Protein AF-A0A0F9DHK2-F1 (afdb_monomer)

Secondary structure (DSSP, 8-state):
-EEEEE--SSSSS-SEEEETTTTEEEES-SS-SSSEEE----SS-----------SS--TT-EEEEEEEEE--TTTT-SEEEEEEEEEEPTT-TTS-EEEEEEETTEEEEEE-TTS-EEE--STT---BSS---SSS-SSEEE-SSS-EEEEE-----TT---EEEEEE--SS-TT--SEEEEE-SS-SS-EEEEEE-TT--EEES-SS--SSEEESS------B----STTEEEEETTTTEEEEEETTEEEEPPEEEEEE-S-EEEES--S-EES--SEEE-SEEPTT---TT-EEEEEEEEEEE-SSS-EEEEEEEETTEEEEE---EEPPPPSS-EEEEEEEEEEEEE-STTEEEEEEEEEEEESSTT-S-EEEEEEEEEEEEE-TTS-EEEEEEEEESS--TT-EEEEEEEEEEE--

Solvent-accessible surface area (backbone atoms only — not comparable to full-atom values): 23292 Å² total; per-residue (Å²): 95,74,77,48,73,40,71,50,93,86,73,68,58,17,53,33,25,35,32,66,70,79,64,22,34,12,31,39,26,80,75,51,89,43,61,70,34,71,45,60,95,48,98,88,54,74,66,74,90,84,69,78,70,82,68,91,75,79,51,62,66,36,73,53,40,71,52,74,44,69,46,65,51,82,90,80,72,45,76,44,56,48,39,34,46,32,35,25,32,42,75,93,52,95,72,86,54,45,24,45,35,34,25,50,66,84,39,70,36,38,34,40,40,71,88,75,49,76,38,38,42,66,56,97,81,78,65,82,35,96,68,78,64,88,54,105,62,65,61,67,42,79,48,88,66,83,61,33,31,47,37,35,48,59,86,74,89,61,94,88,70,80,56,47,49,37,39,36,38,56,63,78,85,60,89,78,26,37,54,34,38,30,36,59,38,88,92,45,103,65,63,42,54,43,37,34,26,41,57,85,66,24,30,11,32,59,38,88,75,48,90,42,68,71,32,65,70,67,88,82,87,67,71,69,37,73,86,65,92,51,71,75,41,74,48,30,26,64,72,58,72,37,50,32,35,15,51,93,88,38,80,44,53,61,63,46,77,44,28,38,43,75,41,68,19,76,55,56,49,38,61,62,77,38,65,48,68,35,58,56,54,74,49,58,61,44,56,50,59,61,61,31,70,66,29,30,37,41,38,41,40,30,33,44,35,32,44,77,58,47,52,40,35,34,47,37,32,32,47,49,92,43,74,41,38,72,59,54,83,39,80,46,79,47,37,87,56,74,21,51,34,42,35,45,36,42,39,32,28,70,40,62,42,73,77,5,29,34,35,26,33,42,41,36,39,34,45,48,46,81,96,56,93,51,67,51,77,48,76,39,72,73,29,81,27,78,40,50,31,64,43,62,32,35,55,46,46,32,41,28,36,72,61,59,37,87,52,32,35,41,31,27,62,43,38,38,33,34,37,63,69

Nearest PDB structures (foldseek):
  8onf-assembly1_B  TM=2.751E-01  e=5.421E-04  Bdellovibrio bacteriovorus HD100
  8ol4-assembly1_A  TM=2.513E-01  e=2.165E-04  Bdellovibrio bacteriovorus HD100
  7ds3-assembly1_A  TM=4.440E-01  e=5.243E+00  Gallus gallus
  3aae-assembly1_A  TM=3.442E-01  e=4.760E+00  Gallus gallus
  6s1l-assembly1_A  TM=2.797E-01  e=6.360E+00  Schizosaccharomyces pombe

Sequence (421 aa):
TTFFQILDKDGGDPVLNVDTTNERVGIGTATPTSHLEIRDNSQVTIPTLTFYDIDTNVADDQVIGEISWFSSDPSGGGVAERISLGALSTPGSFGGNADLVIKMGGTEKFRFSSDGSFRLIDDPDNQPSFFGQQLTADIFNLSSGTDPQVSFRNRDSFPSNGGNCLYLQGGVNSADSYVLKCTTGIGTATPVDRFIINGLGDVGIATILPNEKLQINGRINLTQQSGSTNDGTLWNDSTQEALQTFTSGIEQTLVGVIFTQTADQTIADTVTETTLFGTGVGTLTLPANFWTVGKTIRLEIHGEFADTGNPTADIHVFYGATKLSDSSPIALSGLSATEGWETRVLITCRSVGATGTVETHIDWEYETTTGSSLIERLDVAGTLTTIDTTASGALDVTFIWGTAAAANTITSKIAFVEVLN

Structure (mmCIF, N/CA/C/O backbone):
data_AF-A0A0F9DHK2-F1
#
_entry.id   AF-A0A0F9DHK2-F1
#
loop_
_atom_site.group_PDB
_atom_site.id
_atom_site.type_symbol
_atom_site.label_atom_id
_atom_site.label_alt_id
_atom_site.label_comp_id
_atom_site.label_asym_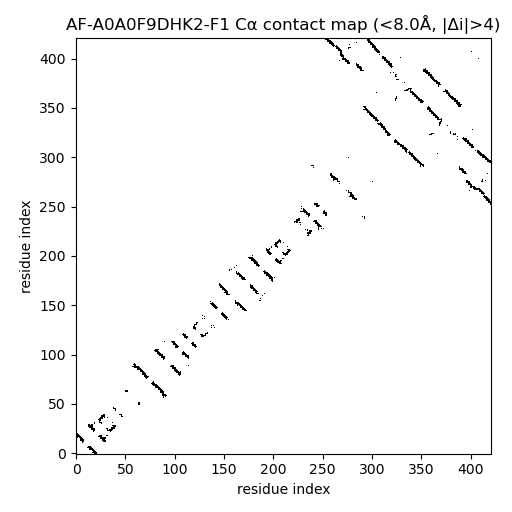id
_atom_site.label_entity_id
_atom_site.label_seq_id
_atom_site.pdbx_PDB_ins_code
_atom_site.Cartn_x
_atom_site.Cartn_y
_atom_site.Cartn_z
_atom_site.occupancy
_atom_site.B_iso_or_equiv
_atom_site.auth_seq_id
_atom_site.auth_comp_id
_atom_site.auth_asym_id
_atom_site.auth_atom_id
_atom_site.pdbx_PDB_model_num
ATOM 1 N N . THR A 1 1 ? -69.401 4.399 51.797 1.00 63.09 1 THR A N 1
ATOM 2 C CA . THR A 1 1 ? -69.897 4.323 53.183 1.00 63.09 1 THR A CA 1
ATOM 3 C C . THR A 1 1 ? -68.770 3.791 54.023 1.00 63.09 1 THR A C 1
ATOM 5 O O . THR A 1 1 ? -68.321 2.679 53.788 1.00 63.09 1 THR A O 1
ATOM 8 N N . THR A 1 2 ? -68.278 4.601 54.950 1.00 74.19 2 THR A N 1
ATOM 9 C CA . THR A 1 2 ? -67.237 4.216 55.904 1.00 74.19 2 THR A CA 1
ATOM 10 C C . THR A 1 2 ? -67.763 3.160 56.871 1.00 74.19 2 THR A C 1
ATOM 12 O O . THR A 1 2 ? -68.857 3.326 57.409 1.00 74.19 2 THR A O 1
ATOM 15 N N . PHE A 1 3 ? -66.978 2.115 57.134 1.00 84.56 3 PHE A N 1
ATOM 16 C CA . PHE A 1 3 ? -67.266 1.180 58.229 1.00 84.56 3 PHE A CA 1
ATOM 17 C C . PHE A 1 3 ? -66.499 1.525 59.506 1.00 84.56 3 PHE A C 1
ATOM 19 O O . PHE A 1 3 ? -67.062 1.463 60.596 1.00 84.56 3 PHE A O 1
ATOM 26 N N . PHE A 1 4 ? -65.230 1.918 59.375 1.00 92.12 4 PHE A N 1
ATOM 27 C CA . PHE A 1 4 ? -64.367 2.256 60.502 1.00 92.12 4 PHE A CA 1
ATOM 28 C C . PHE A 1 4 ? -63.479 3.454 60.163 1.00 92.12 4 PHE A C 1
ATOM 30 O O . PHE A 1 4 ? -62.874 3.496 59.092 1.00 92.12 4 PHE A O 1
ATOM 37 N N . GLN A 1 5 ? -63.403 4.414 61.082 1.00 92.75 5 GLN A N 1
ATOM 38 C CA . GLN A 1 5 ? -62.563 5.603 60.969 1.00 92.75 5 GLN A CA 1
ATOM 39 C C . GLN A 1 5 ? -61.919 5.932 62.313 1.00 92.75 5 GLN A C 1
ATOM 41 O O . GLN A 1 5 ? -62.559 5.827 63.360 1.00 92.75 5 GLN A O 1
ATOM 46 N N . ILE A 1 6 ? -60.670 6.387 62.256 1.00 94.19 6 ILE A N 1
ATOM 47 C CA . ILE A 1 6 ? -59.992 7.077 63.351 1.00 94.19 6 ILE A CA 1
ATOM 48 C C . ILE A 1 6 ? -59.849 8.529 62.914 1.00 94.19 6 ILE A C 1
ATOM 50 O O . ILE A 1 6 ? -59.094 8.828 61.990 1.00 94.19 6 ILE A O 1
ATOM 54 N N . LEU A 1 7 ? -60.610 9.411 63.554 1.00 90.88 7 LEU A N 1
ATOM 55 C CA . LEU A 1 7 ? -60.537 10.846 63.308 1.00 90.88 7 LEU A CA 1
ATOM 56 C C . LEU A 1 7 ? -59.307 11.432 64.001 1.00 90.88 7 LEU A C 1
ATOM 58 O O . LEU A 1 7 ? -58.874 10.937 65.047 1.00 90.88 7 LEU A O 1
ATOM 62 N N . ASP A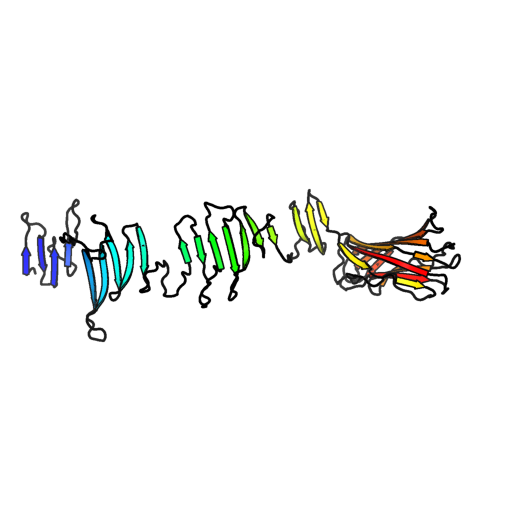 1 8 ? -58.763 12.493 63.422 1.00 84.62 8 ASP A N 1
ATOM 63 C CA . ASP A 1 8 ? -57.841 13.356 64.143 1.00 84.62 8 ASP A CA 1
ATOM 64 C C . ASP A 1 8 ? -58.597 14.219 65.177 1.00 84.62 8 ASP A C 1
ATOM 66 O O . ASP A 1 8 ? -59.806 14.093 65.402 1.00 84.62 8 ASP A O 1
ATOM 70 N N . LYS A 1 9 ? -57.855 15.082 65.870 1.00 88.56 9 LYS A N 1
ATOM 71 C CA . LYS A 1 9 ? -58.419 15.969 66.891 1.00 88.56 9 LYS A CA 1
ATOM 72 C C . LYS A 1 9 ? -59.108 17.204 66.296 1.00 88.56 9 LYS A C 1
ATOM 74 O O . LYS A 1 9 ? -59.920 17.812 66.994 1.00 88.56 9 LYS A O 1
ATOM 79 N N . ASP A 1 10 ? -58.746 17.621 65.086 1.00 83.44 10 ASP A N 1
ATOM 80 C CA . ASP A 1 10 ? -59.182 18.895 64.503 1.00 83.44 10 ASP A CA 1
ATOM 81 C C . ASP A 1 10 ? -60.403 18.762 63.574 1.00 83.44 10 ASP A C 1
ATOM 83 O O . ASP A 1 10 ? -61.022 19.773 63.233 1.00 83.44 10 ASP A O 1
ATOM 87 N N . GLY A 1 11 ? -60.828 17.530 63.283 1.00 78.31 11 GLY A N 1
ATOM 88 C CA . GLY A 1 11 ? -62.008 17.229 62.478 1.00 78.31 11 GLY A CA 1
ATOM 89 C C . GLY A 1 11 ? -61.740 17.249 60.972 1.00 78.31 11 GLY A C 1
ATOM 90 O O . GLY A 1 11 ? -62.706 17.330 60.208 1.00 78.31 11 GLY A O 1
ATOM 91 N N . GLY A 1 12 ? -60.467 17.216 60.563 1.00 83.31 12 GLY A N 1
ATOM 92 C CA . GLY A 1 12 ? -60.004 17.147 59.181 1.00 83.31 12 GLY A CA 1
ATOM 93 C C . GLY A 1 12 ? -60.055 15.740 58.572 1.00 83.31 12 GLY A C 1
ATOM 94 O O . GLY A 1 12 ? -60.959 14.943 58.846 1.00 83.31 12 GLY A O 1
ATOM 95 N N . ASP A 1 13 ? -59.112 15.451 57.669 1.00 88.25 13 ASP A N 1
ATOM 96 C CA . ASP A 1 13 ? -58.983 14.123 57.065 1.00 88.25 13 ASP A CA 1
ATOM 97 C C . ASP A 1 13 ? -58.667 13.070 58.150 1.00 88.25 13 ASP A C 1
ATOM 99 O O . ASP A 1 13 ? -57.805 13.281 58.998 1.00 88.25 13 ASP A O 1
ATOM 103 N N . PRO A 1 14 ? -59.321 11.896 58.139 1.00 90.25 14 PRO A N 1
ATOM 104 C CA . PRO A 1 14 ? -59.105 10.883 59.161 1.00 90.25 14 PRO A CA 1
ATOM 105 C C . PRO A 1 14 ? -57.669 10.352 59.125 1.00 90.25 14 PRO A C 1
ATOM 107 O O . PRO A 1 14 ? -57.106 10.107 58.056 1.00 90.25 14 PRO A O 1
ATOM 110 N N . VAL A 1 15 ? -57.129 10.040 60.304 1.00 91.31 15 VAL A N 1
ATOM 111 C CA . VAL A 1 15 ? -55.843 9.344 60.451 1.00 91.31 15 VAL A CA 1
ATOM 112 C C . VAL A 1 15 ? -55.889 7.985 59.748 1.00 91.31 15 VAL A C 1
ATOM 114 O O . VAL A 1 15 ? -54.946 7.619 59.054 1.00 91.31 15 VAL A O 1
ATOM 117 N N . LEU A 1 16 ? -56.999 7.253 59.888 1.00 94.50 16 LEU A N 1
ATOM 118 C CA . LEU A 1 16 ? -57.247 5.973 59.220 1.00 94.50 16 LEU A CA 1
ATOM 119 C C . LEU A 1 16 ? -58.715 5.870 58.808 1.00 94.50 16 LEU A C 1
ATOM 121 O O . LEU A 1 16 ? -59.611 6.170 59.598 1.00 94.50 16 LEU A O 1
ATOM 125 N N . ASN A 1 17 ? -58.966 5.374 57.603 1.00 94.44 17 ASN A N 1
ATOM 126 C CA . ASN A 1 17 ? -60.297 5.171 57.053 1.00 94.44 17 ASN A CA 1
ATOM 127 C C . ASN A 1 17 ? -60.405 3.823 56.333 1.00 94.44 17 ASN A C 1
ATOM 129 O O . ASN A 1 17 ? -59.584 3.511 55.472 1.00 94.44 17 ASN A O 1
ATOM 133 N N . VAL A 1 18 ? -61.457 3.066 56.645 1.00 96.56 18 VAL A N 1
ATOM 134 C CA . VAL A 1 18 ? -61.851 1.843 55.936 1.00 96.56 18 VAL A CA 1
ATOM 135 C C . VAL A 1 18 ? -63.145 2.116 55.171 1.00 96.56 18 VAL A C 1
ATOM 137 O O . VAL A 1 18 ? -64.238 2.174 55.753 1.00 96.56 18 VAL A O 1
ATOM 140 N N . ASP A 1 19 ? -63.012 2.280 53.855 1.00 94.31 19 ASP A N 1
ATOM 141 C CA . ASP A 1 19 ? -64.129 2.461 52.932 1.00 94.31 19 ASP A CA 1
ATOM 142 C C . ASP A 1 19 ? -64.607 1.101 52.426 1.00 94.31 19 ASP A C 1
ATOM 144 O O . ASP A 1 19 ? -64.003 0.488 51.544 1.00 94.31 19 ASP A O 1
ATOM 148 N N . THR A 1 20 ? -65.721 0.631 52.977 1.00 93.19 20 THR A N 1
ATOM 149 C CA . THR A 1 20 ? -66.288 -0.670 52.616 1.00 93.19 20 THR A CA 1
ATOM 150 C C . THR A 1 20 ? -67.139 -0.636 51.360 1.00 93.19 20 THR A C 1
ATOM 152 O O . THR A 1 20 ? -67.496 -1.697 50.864 1.00 93.19 20 THR A O 1
ATOM 155 N N . THR A 1 21 ? -67.467 0.539 50.812 1.00 93.56 21 THR A N 1
ATOM 156 C CA . THR A 1 21 ? -68.146 0.592 49.507 1.00 93.56 21 THR A CA 1
ATOM 157 C C . THR A 1 21 ? -67.191 0.250 48.376 1.00 93.56 21 THR A C 1
ATOM 159 O O . THR A 1 21 ? -67.597 -0.418 47.433 1.00 93.56 21 THR A O 1
ATOM 162 N N . ASN A 1 22 ? -65.944 0.717 48.467 1.00 93.81 22 ASN A N 1
ATOM 163 C CA . ASN A 1 22 ? -64.947 0.536 47.413 1.00 93.81 22 ASN A CA 1
ATOM 164 C C . ASN A 1 22 ? -63.837 -0.459 47.785 1.00 93.81 22 ASN A C 1
ATOM 166 O O . ASN A 1 22 ? -62.948 -0.672 46.967 1.00 93.81 22 ASN A O 1
ATOM 170 N N . GLU A 1 23 ? -63.884 -1.028 48.995 1.00 95.75 23 GLU A N 1
ATOM 171 C CA . GLU A 1 23 ? -62.903 -1.983 49.534 1.00 95.75 23 GLU A CA 1
ATOM 172 C C . GLU A 1 23 ? -61.480 -1.399 49.606 1.00 95.75 23 GLU A C 1
ATOM 174 O O . GLU A 1 23 ? -60.510 -1.962 49.099 1.00 95.75 23 GLU A O 1
ATOM 179 N N . ARG A 1 24 ? -61.353 -0.220 50.230 1.00 95.62 24 ARG A N 1
ATOM 180 C CA . ARG A 1 24 ? -60.099 0.552 50.284 1.00 95.62 24 ARG A CA 1
ATOM 181 C C . ARG A 1 24 ? -59.739 0.990 51.695 1.00 95.62 24 ARG A C 1
ATOM 183 O O . ARG A 1 24 ? -60.612 1.225 52.533 1.00 95.62 24 ARG A O 1
ATOM 190 N N . VAL A 1 25 ? -58.442 1.177 51.917 1.00 96.69 25 VAL A N 1
ATOM 191 C CA . VAL A 1 25 ? -57.869 1.732 53.144 1.00 96.69 25 VAL A CA 1
ATOM 192 C C . VAL A 1 25 ? -57.156 3.043 52.825 1.00 96.69 25 VAL A C 1
ATOM 194 O O . VAL A 1 25 ? -56.296 3.098 51.949 1.00 96.69 25 VAL A O 1
ATOM 197 N N . GLY A 1 26 ? -57.513 4.103 53.544 1.00 94.00 26 GLY A N 1
ATOM 198 C CA . GLY A 1 26 ? -56.839 5.399 53.485 1.00 94.00 26 GLY A CA 1
ATOM 199 C C . GLY A 1 26 ? -56.155 5.723 54.810 1.00 94.00 26 GLY A C 1
ATOM 200 O O . GLY A 1 26 ? -56.757 5.537 55.865 1.00 94.00 26 GLY A O 1
ATOM 201 N N . ILE A 1 27 ? -54.928 6.232 54.759 1.00 94.12 27 ILE A N 1
ATOM 202 C CA . ILE A 1 27 ? -54.221 6.860 55.882 1.00 94.12 27 ILE A CA 1
ATOM 203 C C . ILE A 1 27 ? -54.086 8.344 55.538 1.00 94.12 27 ILE A C 1
ATOM 205 O O . ILE A 1 27 ? -53.547 8.672 54.482 1.00 94.12 27 ILE A O 1
ATOM 209 N N . GLY A 1 28 ? -54.631 9.226 56.378 1.00 91.06 28 GLY A N 1
ATOM 210 C CA . GLY A 1 28 ? -54.686 10.667 56.101 1.00 91.06 28 GLY A CA 1
ATOM 211 C C . GLY A 1 28 ? -55.674 11.064 54.994 1.00 91.06 28 GLY A C 1
ATOM 212 O O . GLY A 1 28 ? -55.506 12.109 54.373 1.00 91.06 28 GLY A O 1
ATOM 213 N N . THR A 1 29 ? -56.680 10.230 54.676 1.00 91.31 29 THR A N 1
ATOM 214 C CA . THR A 1 29 ? -57.729 10.586 53.701 1.00 91.31 29 THR A CA 1
ATOM 215 C C . THR A 1 29 ? -59.049 9.834 53.890 1.00 91.31 29 THR A C 1
ATOM 217 O O . THR A 1 29 ? -59.078 8.618 54.093 1.00 91.31 29 THR A O 1
ATOM 220 N N . ALA A 1 30 ? -60.173 10.548 53.759 1.00 91.56 30 ALA A N 1
ATOM 221 C CA . ALA A 1 30 ? -61.518 9.967 53.868 1.00 91.56 30 ALA A CA 1
ATOM 222 C C . ALA A 1 30 ? -62.024 9.278 52.585 1.00 91.56 30 ALA A C 1
ATOM 224 O O . ALA A 1 30 ? -63.003 8.532 52.632 1.00 91.56 30 ALA A O 1
ATOM 225 N N . THR A 1 31 ? -61.395 9.532 51.434 1.00 91.50 31 THR A N 1
ATOM 226 C CA . THR A 1 31 ? -61.864 9.066 50.114 1.00 91.50 31 THR A CA 1
ATOM 227 C C . THR A 1 31 ? -60.719 8.459 49.291 1.00 91.50 31 THR A C 1
ATOM 229 O O . THR A 1 31 ? -60.310 9.026 48.274 1.00 91.50 31 THR A O 1
ATOM 232 N N . PRO A 1 32 ? -60.159 7.313 49.728 1.00 94.25 32 PRO A N 1
ATOM 233 C CA . PRO A 1 32 ? -59.065 6.665 49.015 1.00 94.25 32 PRO A CA 1
ATOM 234 C C . PRO A 1 32 ? -59.479 6.253 47.593 1.00 94.25 32 PRO A C 1
ATOM 236 O O . PRO A 1 32 ? -60.585 5.763 47.332 1.00 94.25 32 PRO A O 1
ATOM 239 N N . THR A 1 33 ? -58.561 6.444 46.655 1.00 95.25 33 THR A N 1
ATOM 240 C CA . THR A 1 33 ? -58.724 6.161 45.221 1.00 95.25 33 THR A CA 1
ATOM 241 C C . THR A 1 33 ? -58.039 4.862 44.787 1.00 95.25 33 THR A C 1
ATOM 243 O O . THR A 1 33 ? -58.417 4.290 43.765 1.00 95.25 33 THR A O 1
ATOM 246 N N . SER A 1 34 ? -57.115 4.347 45.602 1.00 95.06 34 SER A N 1
ATOM 247 C CA . SER A 1 34 ? -56.443 3.046 45.475 1.00 95.06 34 SER A CA 1
ATOM 248 C C . SER A 1 34 ? -56.786 2.117 46.650 1.00 95.06 34 SER A C 1
ATOM 250 O O . SER A 1 34 ? -57.352 2.555 47.649 1.00 95.06 34 SER A O 1
ATOM 252 N N . HIS A 1 35 ? -56.451 0.822 46.547 1.00 94.25 35 HIS A N 1
ATOM 253 C CA . HIS A 1 35 ? -56.698 -0.149 47.630 1.00 94.25 35 HIS A CA 1
ATOM 254 C C . HIS A 1 35 ? -56.026 0.234 48.955 1.00 94.25 35 HIS A C 1
ATOM 256 O O . HIS A 1 35 ? -56.640 0.085 50.007 1.00 94.25 35 HIS A O 1
ATOM 262 N N . LEU A 1 36 ? -54.803 0.763 48.899 1.00 94.94 36 LEU A N 1
ATOM 263 C CA . LEU A 1 36 ? -54.139 1.427 50.016 1.00 94.94 36 LEU A CA 1
ATOM 264 C C . LEU A 1 36 ? -53.648 2.789 49.532 1.00 94.94 36 LEU A C 1
ATOM 266 O O . LEU A 1 36 ? -52.982 2.870 48.496 1.00 94.94 36 LEU A O 1
ATOM 270 N N . GLU A 1 37 ? -53.982 3.845 50.263 1.00 95.12 37 GLU A N 1
ATOM 271 C CA . GLU A 1 37 ? -53.528 5.200 49.970 1.00 95.12 37 GLU A CA 1
ATOM 272 C C . GLU A 1 37 ? -53.028 5.887 51.240 1.00 95.12 37 GLU A C 1
ATOM 274 O O . GLU A 1 37 ? -53.741 5.932 52.239 1.00 95.12 37 GLU A O 1
ATOM 279 N N . ILE A 1 38 ? -51.811 6.431 51.195 1.00 93.94 38 ILE A N 1
ATOM 280 C CA . ILE A 1 38 ? -51.239 7.261 52.261 1.00 93.94 38 ILE A CA 1
ATOM 281 C C . ILE A 1 38 ? -51.181 8.682 51.715 1.00 93.94 38 ILE A C 1
ATOM 283 O O . ILE A 1 38 ? -50.469 8.942 50.744 1.00 93.94 38 ILE A O 1
ATOM 287 N N . ARG A 1 39 ? -51.948 9.588 52.315 1.00 89.44 39 ARG A N 1
ATOM 288 C CA . ARG A 1 39 ? -51.961 11.007 51.964 1.00 89.44 39 ARG A CA 1
ATOM 289 C C . ARG A 1 39 ? -51.479 11.842 53.135 1.00 89.44 39 ARG A C 1
ATOM 291 O O . ARG A 1 39 ? -51.655 11.487 54.295 1.00 89.44 39 ARG A O 1
ATOM 298 N N . ASP A 1 40 ? -50.900 12.974 52.784 1.00 87.06 40 ASP A N 1
ATOM 299 C CA . ASP A 1 40 ? -50.649 14.078 53.692 1.00 87.06 40 ASP A CA 1
ATOM 300 C C . ASP A 1 40 ? -51.045 15.366 52.957 1.00 87.06 40 ASP A C 1
ATOM 302 O O . ASP A 1 40 ? -50.896 15.457 51.735 1.00 87.06 40 ASP A O 1
ATOM 306 N N . ASN A 1 41 ? -51.587 16.338 53.683 1.00 76.75 41 ASN A N 1
ATOM 307 C CA . ASN A 1 41 ? -52.043 17.626 53.152 1.00 76.75 41 ASN A CA 1
ATOM 308 C C . ASN A 1 41 ? -51.219 18.792 53.731 1.00 76.75 41 ASN A C 1
ATOM 310 O O . ASN A 1 41 ? -51.707 19.901 53.948 1.00 76.75 41 ASN A O 1
ATOM 314 N N . SER A 1 42 ? -49.949 18.522 54.015 1.00 77.19 42 SER A N 1
ATOM 315 C CA . SER A 1 42 ? -48.983 19.455 54.582 1.00 77.19 42 SER A CA 1
ATOM 316 C C . SER A 1 42 ? -47.913 19.813 53.549 1.00 77.19 42 SER A C 1
ATOM 318 O O . SER A 1 42 ? -47.445 18.972 52.793 1.00 77.19 42 SER A O 1
ATOM 320 N N . GLN A 1 43 ? -47.492 21.079 53.514 1.00 71.25 43 GLN A N 1
ATOM 321 C CA . GLN A 1 43 ? -46.347 21.521 52.698 1.00 71.25 43 GLN A CA 1
ATOM 322 C C . GLN A 1 43 ? -44.992 21.180 53.354 1.00 71.25 43 GLN A C 1
ATOM 324 O O . GLN A 1 43 ? -43.947 21.407 52.750 1.00 71.25 43 GLN A O 1
ATOM 329 N N . VAL A 1 44 ? -44.999 20.692 54.602 1.00 72.56 44 VAL A N 1
ATOM 330 C CA . VAL A 1 44 ? -43.794 20.439 55.418 1.00 72.56 44 VAL A CA 1
ATOM 331 C C . VAL A 1 44 ? -43.529 18.943 55.604 1.00 72.56 44 VAL A C 1
ATOM 333 O O . VAL A 1 44 ? -42.388 18.543 55.824 1.00 72.56 44 VAL A O 1
ATOM 336 N N . THR A 1 45 ? -44.559 18.109 55.494 1.00 79.25 45 THR A N 1
ATOM 337 C CA . THR A 1 45 ? -44.472 16.653 55.635 1.00 79.25 45 THR A CA 1
ATOM 338 C C . THR A 1 45 ? -44.957 15.991 54.349 1.00 79.25 45 THR A C 1
ATOM 340 O O . THR A 1 45 ? -45.857 16.491 53.681 1.00 79.25 45 THR A O 1
ATOM 343 N N . ILE A 1 46 ? -44.293 14.905 53.954 1.00 84.19 46 ILE A N 1
ATOM 344 C CA . ILE A 1 46 ? -44.625 14.129 52.755 1.00 84.19 46 ILE A CA 1
ATOM 345 C C . ILE A 1 46 ? -45.119 12.743 53.178 1.00 84.19 46 ILE A C 1
ATOM 347 O O . ILE A 1 46 ? -44.577 12.176 54.136 1.00 84.19 46 ILE A O 1
ATOM 351 N N . PRO A 1 47 ? -46.103 12.157 52.473 1.00 88.50 47 PRO A N 1
ATOM 352 C CA . PRO A 1 47 ? -46.552 10.806 52.774 1.00 88.50 47 PRO A CA 1
ATOM 353 C C . PRO A 1 47 ? -45.382 9.837 52.568 1.00 88.50 47 PRO A C 1
ATOM 355 O O . PRO A 1 47 ? -44.863 9.695 51.462 1.00 88.50 47 PRO A O 1
ATOM 358 N N . THR A 1 48 ? -44.945 9.197 53.650 1.00 88.69 48 THR A N 1
ATOM 359 C CA . THR A 1 48 ? -43.778 8.307 53.659 1.00 88.69 48 THR A CA 1
ATOM 360 C C . THR A 1 48 ? -44.191 6.937 54.175 1.00 88.69 48 THR A C 1
ATOM 362 O O . THR A 1 48 ? -44.856 6.833 55.204 1.00 88.69 48 THR A O 1
ATOM 365 N N . LEU A 1 49 ? -43.770 5.880 53.479 1.00 91.19 49 LEU A N 1
ATOM 366 C CA . LEU A 1 49 ? -43.796 4.520 54.004 1.00 91.19 49 LEU A CA 1
ATOM 367 C C . LEU A 1 49 ? -42.401 4.189 54.535 1.00 91.19 49 LEU A C 1
ATOM 369 O O . LEU A 1 49 ? -41.456 4.064 53.760 1.00 91.19 49 LEU A O 1
ATOM 373 N N . THR A 1 50 ? -42.269 4.083 55.854 1.00 90.62 50 THR A N 1
ATOM 374 C CA . THR A 1 50 ? -40.989 3.795 56.508 1.00 90.62 50 THR A CA 1
ATOM 375 C C . THR A 1 50 ? -40.919 2.331 56.918 1.00 90.62 50 THR A C 1
ATOM 377 O O . THR A 1 50 ? -41.761 1.854 57.677 1.00 90.62 50 THR A O 1
ATOM 380 N N . PHE A 1 51 ? -39.874 1.646 56.461 1.00 90.06 51 PHE A N 1
ATOM 381 C CA . PHE A 1 51 ? -39.437 0.359 56.994 1.00 90.06 51 PHE A CA 1
ATOM 382 C C . PHE A 1 51 ? -38.244 0.623 57.915 1.00 90.06 51 PHE A C 1
ATOM 384 O O . PHE A 1 51 ? -37.302 1.304 57.510 1.00 90.06 51 PHE A O 1
ATOM 391 N N . TYR A 1 52 ? -38.311 0.158 59.162 1.00 87.88 52 TYR A N 1
ATOM 392 C CA . TYR A 1 52 ? -37.284 0.419 60.169 1.00 87.88 52 TYR A CA 1
ATOM 393 C C . TYR A 1 52 ? -36.915 -0.881 60.878 1.00 87.88 52 TYR A C 1
ATOM 395 O O . TYR A 1 52 ? -37.735 -1.439 61.610 1.00 87.88 52 TYR A O 1
ATOM 403 N N . ASP A 1 53 ? -35.692 -1.351 60.639 1.00 83.69 53 ASP A N 1
ATOM 404 C CA . ASP A 1 53 ? -35.113 -2.481 61.358 1.00 83.69 53 ASP A CA 1
ATOM 405 C C . ASP A 1 53 ? -34.528 -1.985 62.690 1.00 83.69 53 ASP A C 1
ATOM 407 O O . ASP A 1 53 ? -33.782 -1.004 62.733 1.00 83.69 53 ASP A O 1
ATOM 411 N N . ILE A 1 54 ? -34.923 -2.631 63.785 1.00 86.00 54 ILE A N 1
ATOM 412 C CA . ILE A 1 54 ? -34.472 -2.312 65.147 1.00 86.00 54 ILE A CA 1
ATOM 413 C C . ILE A 1 54 ? -33.409 -3.287 65.652 1.00 86.00 54 ILE A C 1
ATOM 415 O O . ILE A 1 54 ? -33.003 -3.186 66.814 1.00 86.00 54 ILE A O 1
ATOM 419 N N . ASP A 1 55 ? -32.992 -4.246 64.823 1.00 81.62 55 ASP A N 1
ATOM 420 C CA . ASP A 1 55 ? -31.922 -5.165 65.166 1.00 81.62 55 ASP A CA 1
ATOM 421 C C . ASP A 1 55 ? -30.629 -4.384 65.420 1.00 81.62 55 ASP A C 1
ATOM 423 O O . ASP A 1 55 ? -30.188 -3.535 64.644 1.00 81.62 55 ASP A O 1
ATOM 427 N N . THR A 1 56 ? -30.015 -4.671 66.559 1.00 79.00 56 THR A N 1
ATOM 428 C CA . THR A 1 56 ? -28.741 -4.077 66.957 1.00 79.00 56 THR A CA 1
ATOM 429 C C . THR A 1 56 ? -27.549 -4.693 66.222 1.00 79.00 56 THR A C 1
ATOM 431 O O . THR A 1 56 ? -26.456 -4.138 66.298 1.00 79.00 56 THR A O 1
ATOM 434 N N . ASN A 1 57 ? -27.751 -5.818 65.525 1.00 79.88 57 ASN A N 1
ATOM 435 C CA . ASN A 1 57 ? -26.729 -6.558 64.787 1.00 79.88 57 ASN A CA 1
ATOM 436 C C . ASN A 1 57 ? -27.196 -6.862 63.357 1.00 79.88 57 ASN A C 1
ATOM 438 O O . ASN A 1 57 ? -27.398 -8.021 62.998 1.00 79.88 57 ASN A O 1
ATOM 442 N N . VAL A 1 58 ? -27.335 -5.823 62.534 1.00 81.06 58 VAL A N 1
ATOM 443 C CA . VAL A 1 58 ? -27.628 -5.996 61.108 1.00 81.06 58 VAL A CA 1
ATOM 444 C C . VAL A 1 58 ? -26.458 -6.717 60.435 1.00 81.06 58 VAL A C 1
ATOM 446 O O . VAL A 1 58 ? -25.349 -6.183 60.373 1.00 81.06 58 VAL A O 1
ATOM 449 N N . ALA A 1 59 ? -26.699 -7.938 59.964 1.00 82.31 59 ALA A N 1
ATOM 450 C CA . ALA A 1 59 ? -25.709 -8.715 59.230 1.00 82.31 59 ALA A CA 1
ATOM 451 C C . ALA A 1 59 ? -25.513 -8.152 57.819 1.00 82.31 59 ALA A C 1
ATOM 453 O O . ALA A 1 59 ? -26.360 -7.428 57.296 1.00 82.31 59 ALA A O 1
ATOM 454 N N . ASP A 1 60 ? -24.403 -8.512 57.189 1.00 81.50 60 ASP A N 1
ATOM 455 C CA . ASP A 1 60 ? -24.159 -8.223 55.780 1.00 81.50 60 ASP A CA 1
ATOM 456 C C . ASP A 1 60 ? -25.263 -8.869 54.909 1.00 81.50 60 ASP A C 1
ATOM 458 O O . ASP A 1 60 ? -25.679 -9.999 55.177 1.00 81.50 60 ASP A O 1
ATOM 462 N N . ASP A 1 61 ? -25.753 -8.151 53.890 1.00 82.75 61 ASP A N 1
ATOM 463 C CA . ASP A 1 61 ? -26.833 -8.574 52.977 1.00 82.75 61 ASP A CA 1
ATOM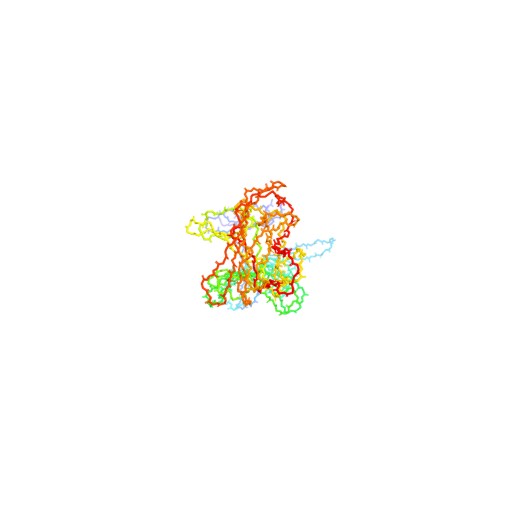 464 C C . ASP A 1 61 ? -28.196 -8.861 53.646 1.00 82.75 61 ASP A C 1
ATOM 466 O O . ASP A 1 61 ? -29.084 -9.495 53.063 1.00 82.75 61 ASP A O 1
ATOM 470 N N . GLN A 1 62 ? -28.411 -8.350 54.858 1.00 87.25 62 GLN A N 1
ATOM 471 C CA . GLN A 1 62 ? -29.715 -8.373 55.512 1.00 87.25 62 GLN A CA 1
ATOM 472 C C . GLN A 1 62 ? -30.689 -7.425 54.809 1.00 87.25 62 GLN A C 1
ATOM 474 O O . GLN A 1 62 ? -30.392 -6.261 54.537 1.00 87.25 62 GLN A O 1
ATOM 479 N N . VAL A 1 63 ? -31.896 -7.921 54.542 1.00 89.69 63 VAL A N 1
ATOM 480 C CA . VAL A 1 63 ? -32.989 -7.114 53.993 1.00 89.69 63 VAL A CA 1
ATOM 481 C C . VAL A 1 63 ? -33.564 -6.233 55.103 1.00 89.69 63 VAL A C 1
ATOM 483 O O . VAL A 1 63 ? -34.201 -6.738 56.022 1.00 89.69 63 VAL A O 1
ATOM 486 N N . ILE A 1 64 ? -33.367 -4.918 54.995 1.00 89.31 64 ILE A N 1
ATOM 487 C CA . ILE A 1 64 ? -33.885 -3.913 55.943 1.00 89.31 64 ILE A CA 1
ATOM 488 C C . ILE A 1 64 ? -35.382 -3.659 55.720 1.00 89.31 64 ILE A C 1
ATOM 490 O O . ILE A 1 64 ? -36.142 -3.385 56.647 1.00 89.31 64 ILE A O 1
ATOM 494 N N . GLY A 1 65 ? -35.812 -3.742 54.463 1.00 91.25 65 GLY A N 1
ATOM 495 C CA . GLY A 1 65 ? -37.199 -3.588 54.044 1.00 91.25 65 GLY A CA 1
ATOM 496 C C . GLY A 1 65 ? -37.359 -3.977 52.581 1.00 91.25 65 GLY A C 1
ATOM 497 O O . GLY A 1 65 ? -36.440 -3.781 51.784 1.00 91.25 65 GLY A O 1
ATOM 498 N N . GLU A 1 66 ? -38.515 -4.541 52.236 1.00 93.94 66 GLU A N 1
ATOM 499 C CA . GLU A 1 66 ? -38.799 -5.054 50.897 1.00 93.94 66 GLU A CA 1
ATOM 500 C C . GLU A 1 66 ? -40.263 -4.821 50.514 1.00 93.94 66 GLU A C 1
ATOM 502 O O . GLU A 1 66 ? -41.180 -4.987 51.321 1.00 93.94 66 GLU A O 1
ATOM 507 N N . ILE A 1 67 ? -40.470 -4.431 49.258 1.00 94.88 67 ILE A N 1
ATOM 508 C CA . ILE A 1 67 ? -41.771 -4.422 48.596 1.00 94.88 67 ILE A CA 1
ATOM 509 C C . ILE A 1 67 ? -41.772 -5.576 47.595 1.00 94.88 67 ILE A C 1
ATOM 511 O O . ILE A 1 67 ? -40.972 -5.583 46.659 1.00 94.88 67 ILE A O 1
ATOM 515 N N . SER A 1 68 ? -42.693 -6.522 47.774 1.00 93.19 68 SER A N 1
ATOM 516 C CA . SER A 1 68 ? -42.789 -7.736 46.959 1.00 93.19 68 SER A CA 1
ATOM 517 C C . SER A 1 68 ? -44.097 -7.799 46.177 1.00 93.19 68 SER A C 1
ATOM 519 O O . SER A 1 68 ? -45.180 -7.557 46.717 1.00 93.19 68 SER A O 1
ATOM 521 N N . TRP A 1 69 ? -44.011 -8.195 44.907 1.00 93.75 69 TRP A N 1
ATOM 522 C CA . TRP A 1 69 ? -45.164 -8.404 44.030 1.00 93.75 69 TRP A CA 1
ATOM 523 C C . TRP A 1 69 ? -45.337 -9.886 43.705 1.00 93.75 69 TRP A C 1
ATOM 525 O O . TRP A 1 69 ? -44.474 -10.509 43.085 1.00 93.75 69 TRP A O 1
ATOM 535 N N . PHE A 1 70 ? -46.490 -10.446 44.072 1.00 90.00 70 PHE A N 1
ATOM 536 C CA . PHE A 1 70 ? -46.843 -11.848 43.841 1.00 90.00 70 PHE A CA 1
ATOM 537 C C . PHE A 1 70 ? -47.903 -11.989 42.744 1.00 90.00 70 PHE A C 1
ATOM 539 O O . PHE A 1 70 ? -48.771 -11.133 42.589 1.00 90.00 70 PHE A O 1
ATOM 546 N N . SER A 1 71 ? -47.872 -13.112 42.025 1.00 85.81 71 SER A N 1
ATOM 547 C CA . SER A 1 71 ? -49.023 -13.610 41.263 1.00 85.81 71 SER A CA 1
ATOM 548 C C . SER A 1 71 ? -49.421 -14.971 41.814 1.00 85.81 71 SER A C 1
ATOM 550 O O . SER A 1 71 ? -48.552 -15.807 42.072 1.00 85.81 71 SER A O 1
ATOM 552 N N . SER A 1 72 ? -50.721 -15.173 42.010 1.00 79.88 72 SER A N 1
ATOM 553 C CA . SER A 1 72 ? -51.329 -16.412 42.497 1.00 79.88 72 SER A CA 1
ATOM 554 C C . SER A 1 72 ? -52.147 -17.117 41.415 1.00 79.88 72 SER A C 1
ATOM 556 O O . SER A 1 72 ? -53.128 -17.782 41.738 1.00 79.88 72 SER A O 1
ATOM 558 N N . ASP A 1 73 ? -51.761 -16.970 40.141 1.00 77.56 73 ASP A N 1
ATOM 559 C CA . ASP A 1 73 ? -52.490 -17.546 39.009 1.00 77.56 73 ASP A CA 1
ATOM 560 C C . ASP A 1 73 ? -52.589 -19.086 39.121 1.00 77.56 73 ASP A C 1
ATOM 562 O O . ASP A 1 73 ? -51.588 -19.805 38.952 1.00 77.56 73 ASP A O 1
ATOM 566 N N . PRO A 1 74 ? -53.798 -19.617 39.395 1.00 60.41 74 PRO A N 1
ATOM 567 C CA . PRO A 1 74 ? -54.013 -21.044 39.579 1.00 60.41 74 PRO A CA 1
ATOM 568 C C . PRO A 1 74 ? -53.934 -21.828 38.260 1.00 60.41 74 PRO A C 1
ATOM 570 O O . PRO A 1 74 ? -53.936 -23.057 38.295 1.00 60.41 74 PRO A O 1
ATOM 573 N N . SER A 1 75 ? -53.853 -21.156 37.105 1.00 70.81 75 SER A N 1
ATOM 574 C CA . SER A 1 75 ? -53.847 -21.797 35.785 1.00 70.81 75 SER A CA 1
ATOM 575 C C . SER A 1 75 ? -52.473 -22.289 35.307 1.00 70.81 75 SER A C 1
ATOM 577 O O . SER A 1 75 ? -52.389 -22.873 34.227 1.00 70.81 75 SER A O 1
ATOM 579 N N . GLY A 1 76 ? -51.407 -22.160 36.111 1.00 57.25 76 GLY A N 1
ATOM 580 C CA . GLY A 1 76 ? -50.146 -22.832 35.765 1.00 57.25 76 GLY A CA 1
ATOM 581 C C . GLY A 1 76 ? -48.903 -22.585 36.621 1.00 57.25 76 GLY A C 1
ATOM 582 O O . GLY A 1 76 ? -47.908 -23.264 36.388 1.00 57.25 76 GLY A O 1
ATOM 583 N N . GLY A 1 77 ? -48.910 -21.666 37.595 1.00 65.50 77 GLY A N 1
ATOM 584 C CA . GLY A 1 77 ? -47.678 -21.302 38.321 1.00 65.50 77 GLY A CA 1
ATOM 585 C C . GLY A 1 77 ? -47.721 -21.394 39.847 1.00 65.50 77 GLY A C 1
ATOM 586 O O . GLY A 1 77 ? -46.661 -21.398 40.470 1.00 65.50 77 GLY A O 1
ATOM 587 N N . GLY A 1 78 ? -48.909 -21.452 40.456 1.00 74.69 78 GLY A N 1
ATOM 588 C CA . GLY A 1 78 ? -49.050 -21.282 41.905 1.00 74.69 78 GLY A CA 1
ATOM 589 C C . GLY A 1 78 ? -48.684 -19.864 42.368 1.00 74.69 78 GLY A C 1
ATOM 590 O O . GLY A 1 78 ? -48.444 -18.968 41.558 1.00 74.69 78 GLY A O 1
ATOM 591 N N . VAL A 1 79 ? -48.655 -19.647 43.687 1.00 77.38 79 VAL A N 1
ATOM 592 C CA . VAL A 1 79 ? -48.221 -18.365 44.266 1.00 77.38 79 VAL A CA 1
ATOM 593 C C . VAL A 1 79 ? -46.709 -18.245 44.122 1.00 77.38 79 VAL A C 1
ATOM 595 O O . VAL A 1 79 ? -45.981 -19.045 44.703 1.00 77.38 79 VAL A O 1
ATOM 598 N N . ALA A 1 80 ? -46.227 -17.241 43.391 1.00 79.12 80 ALA A N 1
ATOM 599 C CA . ALA A 1 80 ? -44.805 -16.906 43.428 1.00 79.12 80 ALA A CA 1
ATOM 600 C C . ALA A 1 80 ? -44.546 -15.409 43.280 1.00 79.12 80 ALA A C 1
ATOM 602 O O . ALA A 1 80 ? -45.229 -14.714 42.514 1.00 79.12 80 ALA A O 1
ATOM 603 N N . GLU A 1 81 ? -43.521 -14.956 43.997 1.00 83.50 81 GLU A N 1
ATOM 604 C CA . GLU A 1 81 ? -42.954 -13.621 43.881 1.00 83.50 81 GLU A CA 1
ATOM 605 C C . GLU A 1 81 ? -42.391 -13.436 42.473 1.00 83.50 81 GLU A C 1
ATOM 607 O O . GLU A 1 81 ? -41.606 -14.244 41.970 1.00 83.50 81 GLU A O 1
ATOM 612 N N . ARG A 1 82 ? -42.850 -12.387 41.802 1.00 88.38 82 ARG A N 1
ATOM 613 C CA . ARG A 1 82 ? -42.422 -12.054 40.448 1.00 88.38 82 ARG A CA 1
ATOM 614 C C . ARG A 1 82 ? -41.266 -11.081 40.498 1.00 88.38 82 ARG A C 1
ATOM 616 O O . ARG A 1 82 ? -40.268 -11.306 39.820 1.00 88.38 82 ARG A O 1
ATOM 623 N N . ILE A 1 83 ? -41.415 -10.035 41.302 1.00 93.12 83 ILE A N 1
ATOM 624 C CA . ILE A 1 83 ? -40.443 -8.962 41.460 1.00 93.12 83 ILE A CA 1
ATOM 625 C C . ILE A 1 83 ? -40.421 -8.561 42.934 1.00 93.12 83 ILE A C 1
ATOM 627 O O . ILE A 1 83 ? -41.479 -8.549 43.570 1.00 93.12 83 ILE A O 1
ATOM 631 N N . SER A 1 84 ? -39.250 -8.201 43.449 1.00 94.00 84 SER A N 1
ATOM 632 C CA . SER A 1 84 ? -39.106 -7.500 44.720 1.00 94.00 84 SER A CA 1
ATOM 633 C C . SER A 1 84 ? -38.166 -6.306 44.587 1.00 94.00 84 SER A C 1
ATOM 635 O O . SER A 1 84 ? -37.259 -6.306 43.750 1.00 94.00 84 SER A O 1
ATOM 637 N N . LEU A 1 85 ? -38.424 -5.271 45.382 1.00 95.44 85 LEU A N 1
ATOM 638 C CA . LEU A 1 85 ? -37.581 -4.090 45.538 1.00 95.44 85 LEU A CA 1
ATOM 639 C C . LEU A 1 85 ? -37.212 -3.973 47.013 1.00 95.44 85 LEU A C 1
ATOM 641 O O . LEU A 1 85 ? -38.090 -3.728 47.842 1.00 95.44 85 LEU A O 1
ATOM 645 N N . GLY A 1 86 ? -35.934 -4.142 47.334 1.00 93.25 86 GLY A N 1
ATOM 646 C CA . GLY A 1 86 ? -35.460 -4.174 48.713 1.00 93.25 86 GLY A CA 1
ATOM 647 C C . GLY A 1 86 ? -34.238 -3.303 48.957 1.00 93.25 86 GLY A C 1
ATOM 648 O O . GLY A 1 86 ? -33.466 -3.014 48.043 1.00 93.25 86 GLY A O 1
ATOM 649 N N . ALA A 1 87 ? -34.072 -2.904 50.215 1.00 93.19 87 ALA A N 1
ATOM 650 C CA . ALA A 1 87 ? -32.840 -2.322 50.728 1.00 93.19 87 ALA A CA 1
ATOM 651 C C . ALA A 1 87 ? -32.039 -3.418 51.444 1.00 93.19 87 ALA A C 1
ATOM 653 O O . ALA A 1 87 ? -32.533 -3.991 52.418 1.00 93.19 87 ALA A O 1
ATOM 654 N N . LEU A 1 88 ? -30.833 -3.720 50.961 1.00 89.81 88 LEU A N 1
ATOM 655 C CA . LEU A 1 88 ? -29.922 -4.682 51.593 1.00 89.81 88 LEU A CA 1
ATOM 656 C C . LEU A 1 88 ? -28.792 -3.939 52.301 1.00 89.81 88 LEU A C 1
ATOM 658 O O . LEU A 1 88 ? -28.170 -3.059 51.709 1.00 89.81 88 LEU A O 1
ATOM 662 N N . SER A 1 89 ? -28.506 -4.292 53.549 1.00 88.06 89 SER A N 1
ATOM 663 C CA . SER A 1 89 ? -27.341 -3.775 54.267 1.00 88.06 89 SER A CA 1
ATOM 664 C C . SER A 1 89 ? -26.038 -4.172 53.573 1.00 88.06 89 SER A C 1
ATOM 666 O O . SER A 1 89 ? -25.884 -5.281 53.060 1.00 88.06 89 SER A O 1
ATOM 668 N N . THR A 1 90 ? -25.067 -3.262 53.572 1.00 78.50 90 THR A N 1
ATOM 669 C CA . THR A 1 90 ? -23.752 -3.529 52.976 1.00 78.50 90 THR A CA 1
ATOM 670 C C . THR A 1 90 ? -22.735 -4.050 53.988 1.00 78.50 90 THR A C 1
ATOM 672 O O . THR A 1 90 ? -22.742 -3.572 55.129 1.00 78.50 90 THR A O 1
ATOM 675 N N . PRO A 1 91 ? -21.791 -4.914 53.560 1.00 63.12 91 PRO A N 1
ATOM 676 C CA . PRO A 1 91 ? -20.759 -5.455 54.424 1.00 63.12 91 PRO A CA 1
ATOM 677 C C . PRO A 1 91 ? -19.954 -4.435 55.224 1.00 63.12 91 PRO A C 1
ATOM 679 O O . PRO A 1 91 ? -19.459 -3.448 54.677 1.00 63.12 91 PRO A O 1
ATOM 682 N N . GLY A 1 92 ? -19.783 -4.694 56.523 1.00 59.97 92 GLY A N 1
ATOM 683 C CA . GLY A 1 92 ? -18.882 -3.929 57.398 1.00 59.97 92 GLY A CA 1
ATOM 684 C C . GLY A 1 92 ? -19.333 -2.505 57.744 1.00 59.97 92 GLY A C 1
ATOM 685 O O . GLY A 1 92 ? -18.570 -1.754 58.358 1.00 59.97 92 GLY A O 1
ATOM 686 N N . SER A 1 93 ? -20.560 -2.122 57.387 1.00 53.47 93 SER A N 1
ATOM 687 C CA . SER A 1 93 ? -21.067 -0.769 57.603 1.00 53.47 93 SER A CA 1
ATOM 688 C C . SER A 1 93 ? -22.006 -0.720 58.810 1.00 53.47 93 SER A C 1
ATOM 690 O O . SER A 1 93 ? -23.228 -0.771 58.689 1.00 53.47 93 SER A O 1
ATOM 692 N N . PHE A 1 94 ? -21.435 -0.563 60.006 1.00 54.00 94 PHE A N 1
ATOM 693 C CA . PHE A 1 94 ? -22.177 -0.095 61.183 1.00 54.00 94 PHE A CA 1
ATOM 694 C C . PHE A 1 94 ? -22.528 1.397 60.992 1.00 54.00 94 PHE A C 1
ATOM 696 O O . PHE A 1 94 ? -21.912 2.259 61.618 1.00 54.00 94 PHE A O 1
ATOM 703 N N . GLY A 1 95 ? -23.426 1.740 60.056 1.00 58.94 95 GLY A N 1
ATOM 704 C CA . GLY A 1 95 ? -23.558 3.153 59.669 1.00 58.94 95 GLY A CA 1
ATOM 705 C C . GLY A 1 95 ? -24.586 3.574 58.617 1.00 58.94 95 GLY A C 1
ATOM 706 O O . GLY A 1 95 ? -24.439 4.669 58.088 1.00 58.94 95 GLY A O 1
ATOM 707 N N . GLY A 1 96 ? -25.630 2.792 58.330 1.00 65.31 96 GLY A N 1
ATOM 708 C CA . GLY A 1 96 ? -26.795 3.299 57.580 1.00 65.31 96 GLY A CA 1
ATOM 709 C C . GLY A 1 96 ? -26.685 3.303 56.050 1.00 65.31 96 GLY A C 1
ATOM 710 O O . GLY A 1 96 ? -27.530 3.908 55.392 1.00 65.31 96 GLY A O 1
ATOM 711 N N . ASN A 1 97 ? -25.699 2.613 55.476 1.00 80.94 97 ASN A N 1
ATOM 712 C CA . ASN A 1 97 ? -25.634 2.401 54.032 1.00 80.94 97 ASN A CA 1
ATOM 713 C C . ASN A 1 97 ? -26.373 1.114 53.646 1.00 80.94 97 ASN A C 1
ATOM 715 O O . ASN A 1 97 ? -26.159 0.060 54.247 1.00 80.94 97 ASN A O 1
ATOM 719 N N . ALA A 1 98 ? -27.223 1.208 52.626 1.00 86.88 98 ALA A N 1
ATOM 720 C CA . ALA A 1 98 ? -27.905 0.072 52.029 1.00 86.88 98 ALA A CA 1
ATOM 721 C C . ALA A 1 98 ? -27.850 0.171 50.504 1.00 86.88 98 ALA A C 1
ATOM 723 O O . ALA A 1 98 ? -27.892 1.266 49.937 1.00 86.88 98 ALA A O 1
ATOM 724 N N . ASP A 1 99 ? -27.781 -0.983 49.861 1.00 90.62 99 ASP A N 1
ATOM 725 C CA . ASP A 1 99 ? -27.897 -1.117 48.420 1.00 90.62 99 ASP A CA 1
ATOM 726 C C . ASP A 1 99 ? -29.378 -1.220 48.040 1.00 90.62 99 ASP A C 1
ATOM 728 O O . ASP A 1 99 ? -30.161 -1.891 48.719 1.00 90.62 99 ASP A O 1
ATOM 732 N N . LEU A 1 100 ? -29.768 -0.582 46.935 1.00 92.94 100 LEU A N 1
ATOM 733 C CA . LEU A 1 100 ? -31.080 -0.799 46.330 1.00 92.94 100 LEU A CA 1
ATOM 734 C C . LEU A 1 100 ? -31.004 -2.020 45.422 1.00 92.94 100 LEU A C 1
ATOM 736 O O . LEU A 1 100 ? -30.257 -2.011 44.442 1.00 92.94 100 LEU A O 1
ATOM 740 N N . VAL A 1 101 ? -31.813 -3.032 45.711 1.00 92.25 101 VAL A N 1
ATOM 741 C CA . VAL A 1 101 ? -31.790 -4.315 45.011 1.00 92.25 101 VAL A CA 1
ATOM 742 C C . VAL A 1 101 ? -33.149 -4.609 44.390 1.00 92.25 101 VAL A C 1
ATOM 744 O O . VAL A 1 101 ? -34.182 -4.500 45.051 1.00 92.25 101 VAL A O 1
ATOM 747 N N . ILE A 1 102 ? -33.143 -5.021 43.121 1.00 93.38 102 ILE A N 1
ATOM 748 C CA . ILE A 1 102 ? -34.322 -5.551 42.430 1.00 93.38 102 ILE A CA 1
ATOM 749 C C . ILE A 1 102 ? -34.099 -7.032 42.162 1.00 93.38 102 ILE A C 1
ATOM 751 O O . ILE A 1 102 ? -33.171 -7.4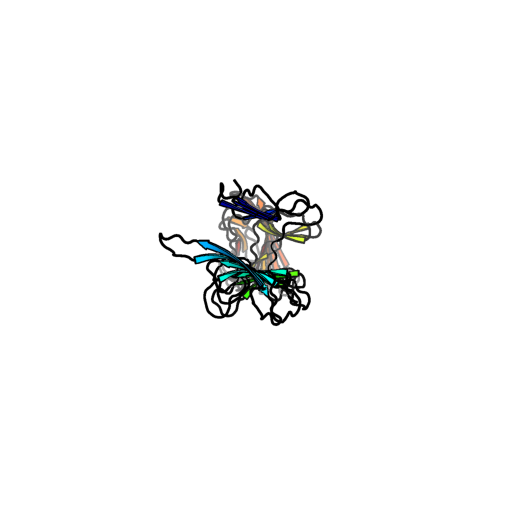12 41.435 1.00 93.38 102 ILE A O 1
ATOM 755 N N . LYS A 1 103 ? -34.983 -7.864 42.711 1.00 90.19 103 LYS A N 1
ATOM 756 C CA . LYS A 1 103 ? -35.008 -9.303 42.446 1.00 90.19 103 LYS A CA 1
ATOM 757 C C . LYS A 1 103 ? -36.152 -9.632 41.502 1.00 90.19 103 LYS A C 1
ATOM 759 O O . LYS A 1 103 ? -37.227 -9.050 41.597 1.00 90.19 103 LYS A O 1
ATOM 764 N N . MET A 1 104 ? -35.934 -10.575 40.593 1.00 88.88 104 MET A N 1
ATOM 765 C CA . MET A 1 104 ? -36.976 -11.134 39.732 1.00 88.88 104 MET A CA 1
ATOM 766 C C . MET A 1 104 ? -36.959 -12.655 39.854 1.00 88.88 104 MET A C 1
ATOM 768 O O . MET A 1 104 ? -35.911 -13.281 39.694 1.00 88.88 104 MET A O 1
ATOM 772 N N . GLY A 1 105 ? -38.106 -13.253 40.188 1.00 82.62 105 GLY A N 1
ATOM 773 C CA . GLY A 1 105 ? -38.205 -14.688 40.482 1.00 82.62 105 GLY A CA 1
ATOM 774 C C . GLY A 1 105 ? -37.312 -15.140 41.647 1.00 82.62 105 GLY A C 1
ATOM 775 O O . GLY A 1 105 ? -36.744 -16.227 41.592 1.00 82.62 105 GLY A O 1
ATOM 776 N N . GLY A 1 106 ? -37.129 -14.284 42.660 1.00 81.44 106 GLY A N 1
ATOM 777 C CA . GLY A 1 106 ? -36.300 -14.553 43.843 1.00 81.44 106 GLY A CA 1
ATOM 778 C C . GLY A 1 106 ? -34.786 -14.400 43.640 1.00 81.44 106 GLY A C 1
ATOM 779 O O . GLY A 1 106 ? -34.032 -14.558 44.594 1.00 81.44 106 GLY A O 1
ATOM 780 N N . THR A 1 107 ? -34.325 -14.074 42.428 1.00 84.81 107 THR A N 1
ATOM 781 C CA . THR A 1 107 ? -32.899 -13.855 42.124 1.00 84.81 107 THR A CA 1
ATOM 782 C C . THR A 1 107 ? -32.628 -12.377 41.885 1.00 84.81 107 THR A C 1
ATOM 784 O O . THR A 1 107 ? -33.403 -11.710 41.203 1.00 84.81 107 THR A O 1
ATOM 787 N N . GLU A 1 108 ? -31.526 -11.859 42.419 1.00 87.75 108 GLU A N 1
ATOM 788 C CA . GLU A 1 108 ? -31.088 -10.487 42.174 1.00 87.75 108 GLU A CA 1
ATOM 789 C C . GLU A 1 108 ? -30.736 -10.254 40.699 1.00 87.75 108 GLU A C 1
ATOM 791 O O . GLU A 1 108 ? -30.022 -11.050 40.091 1.00 87.75 108 GLU A O 1
ATOM 796 N N . LYS A 1 109 ? -31.250 -9.159 40.126 1.00 85.31 109 LYS A N 1
ATOM 797 C CA . LYS A 1 109 ? -31.025 -8.786 38.722 1.00 85.31 109 LYS A CA 1
ATOM 798 C C . LYS A 1 109 ? -30.529 -7.354 38.539 1.00 85.31 109 LYS A C 1
ATOM 800 O O . LYS A 1 109 ? -29.849 -7.081 37.554 1.00 85.31 109 LYS A O 1
ATOM 805 N N . PHE A 1 110 ? -30.830 -6.451 39.474 1.00 89.12 110 PHE A N 1
ATOM 806 C CA . PHE A 1 110 ? -30.331 -5.074 39.456 1.00 89.12 110 PHE A CA 1
ATOM 807 C C . PHE A 1 110 ? -29.874 -4.655 40.851 1.00 89.12 110 PHE A C 1
ATOM 809 O O . PHE A 1 110 ? -30.583 -4.921 41.824 1.00 89.12 110 PHE A O 1
ATOM 816 N N . ARG A 1 111 ? -28.753 -3.932 40.928 1.00 87.19 111 ARG A N 1
ATOM 817 C CA . ARG A 1 111 ? -28.265 -3.302 42.161 1.00 87.19 111 ARG A CA 1
ATOM 818 C C . ARG A 1 111 ? -27.775 -1.888 41.893 1.00 87.19 111 ARG A C 1
ATOM 820 O O . ARG A 1 111 ? -26.962 -1.684 40.994 1.00 87.19 111 ARG A O 1
ATOM 827 N N . PHE A 1 112 ? -28.227 -0.931 42.694 1.00 88.56 112 PHE A N 1
ATOM 828 C CA . PHE A 1 112 ? -27.501 0.318 42.913 1.00 88.56 112 PHE A CA 1
ATOM 829 C C . PHE A 1 112 ? -26.829 0.217 44.268 1.00 88.56 112 PHE A C 1
ATOM 831 O O . PHE A 1 112 ? -27.507 0.181 45.297 1.00 88.56 112 PHE A O 1
ATOM 838 N N . SER A 1 113 ? -25.509 0.129 44.259 1.00 86.56 113 SER A N 1
ATOM 839 C CA . SER A 1 113 ? -24.748 0.045 45.488 1.00 86.56 113 SER A CA 1
ATOM 840 C C . SER A 1 113 ? -24.577 1.420 46.118 1.00 86.56 113 SER A C 1
ATOM 842 O O . SER A 1 113 ? -24.535 2.449 45.440 1.00 86.56 113 SER A O 1
ATOM 844 N N . SER A 1 114 ? -24.458 1.436 47.439 1.00 84.38 114 SER A N 1
ATOM 845 C CA . SER A 1 114 ? -24.251 2.653 48.229 1.00 84.38 114 SER A CA 1
ATOM 846 C C . SER A 1 114 ? -22.938 3.390 47.911 1.00 84.38 114 SER A C 1
ATOM 848 O O . SER A 1 114 ? -22.780 4.548 48.292 1.00 84.38 114 SER A O 1
ATOM 850 N N . ASP A 1 115 ? -22.022 2.764 47.164 1.00 79.12 115 ASP A N 1
ATOM 851 C CA . ASP A 1 115 ? -20.815 3.378 46.594 1.00 79.12 115 ASP A CA 1
ATOM 852 C C . ASP A 1 115 ? -21.069 4.165 45.288 1.00 79.12 115 ASP A C 1
ATOM 854 O O . ASP A 1 115 ? -20.148 4.767 44.735 1.00 79.12 115 ASP A O 1
ATOM 858 N N . GLY A 1 116 ? -22.312 4.179 44.795 1.00 75.81 116 GLY A N 1
ATOM 859 C CA . GLY A 1 116 ? -22.718 4.829 43.549 1.00 75.81 116 GLY A CA 1
ATOM 860 C C . GLY A 1 116 ? -22.594 3.942 42.308 1.00 75.81 116 GLY A C 1
ATOM 861 O O . GLY A 1 116 ? -22.904 4.402 41.206 1.00 75.81 116 GLY A O 1
ATOM 862 N N . SER A 1 117 ? -22.165 2.685 42.451 1.00 77.06 117 SER A N 1
ATOM 863 C CA . SER A 1 117 ? -22.101 1.746 41.331 1.00 77.06 117 SER A CA 1
ATOM 864 C C . SER A 1 117 ? -23.481 1.186 40.973 1.00 77.06 117 SER A C 1
ATOM 866 O O . SER A 1 117 ? -24.335 0.962 41.828 1.00 77.06 117 SER A O 1
ATOM 868 N N . PHE A 1 118 ? -23.704 0.950 39.679 1.00 81.31 118 PHE A N 1
ATOM 869 C CA . PHE A 1 118 ? -24.890 0.274 39.154 1.00 81.31 118 PHE A CA 1
ATOM 870 C C . PHE A 1 118 ? -24.491 -1.066 38.539 1.00 81.31 118 PHE A C 1
ATOM 872 O O . PHE A 1 118 ? -23.486 -1.146 37.830 1.00 81.31 118 PHE A O 1
ATOM 879 N N . ARG A 1 119 ? -25.281 -2.111 38.794 1.00 74.88 119 ARG A N 1
ATOM 880 C CA . ARG A 1 119 ? -25.020 -3.477 38.331 1.00 74.88 119 ARG A CA 1
ATOM 881 C C . ARG A 1 119 ? -26.281 -4.089 37.731 1.00 74.88 119 ARG A C 1
ATOM 883 O O . ARG A 1 119 ? -27.340 -4.057 38.357 1.00 74.88 119 ARG A O 1
ATOM 890 N N . LEU A 1 120 ? -26.136 -4.694 36.552 1.00 77.06 120 LEU A N 1
ATOM 891 C CA . LEU A 1 120 ? -27.060 -5.702 36.036 1.00 77.06 120 LEU A CA 1
ATOM 892 C C . LEU A 1 120 ? -26.444 -7.073 36.317 1.00 77.06 120 LEU A C 1
ATOM 894 O O . LEU A 1 120 ? -25.323 -7.349 35.890 1.00 77.06 120 LEU A O 1
ATOM 898 N N . ILE A 1 121 ? -27.162 -7.913 37.053 1.00 69.94 121 ILE A N 1
ATOM 899 C CA . ILE A 1 121 ? -26.719 -9.260 37.414 1.00 69.94 121 ILE A CA 1
ATOM 900 C C . ILE A 1 121 ? -27.488 -10.241 36.541 1.00 69.94 121 ILE A C 1
ATOM 902 O O . ILE A 1 121 ? -28.712 -10.320 36.628 1.00 69.94 121 ILE A O 1
ATOM 906 N N . ASP A 1 122 ? -26.788 -10.986 35.686 1.00 60.12 122 ASP A N 1
ATOM 907 C CA . ASP A 1 122 ? -27.422 -12.011 34.847 1.00 60.12 122 ASP A CA 1
ATOM 908 C C . ASP A 1 122 ? -26.930 -13.446 35.106 1.00 60.12 122 ASP A C 1
ATOM 910 O O . ASP A 1 122 ? -27.453 -14.377 34.505 1.00 60.12 122 ASP A O 1
ATOM 914 N N . ASP A 1 123 ? -26.005 -13.665 36.049 1.00 55.59 123 ASP A N 1
ATOM 915 C CA . ASP A 1 123 ? -25.408 -14.988 36.313 1.00 55.59 123 ASP A CA 1
ATOM 916 C C . ASP A 1 123 ? -25.079 -15.181 37.817 1.00 55.59 123 ASP A C 1
ATOM 918 O O . ASP A 1 123 ? -24.654 -14.210 38.453 1.00 55.59 123 ASP A O 1
ATOM 922 N N . PRO A 1 124 ? -25.243 -16.384 38.414 1.00 52.31 124 PRO A N 1
ATOM 923 C CA . PRO A 1 124 ? -24.775 -16.748 39.764 1.00 52.31 124 PRO A CA 1
ATOM 924 C C . PRO A 1 124 ? -23.314 -16.418 40.134 1.00 52.31 124 PRO A C 1
ATOM 926 O O . PRO A 1 124 ? -23.002 -16.418 41.323 1.00 52.31 124 PRO A O 1
ATOM 929 N N . ASP A 1 125 ? -22.435 -16.104 39.176 1.00 48.31 125 ASP A N 1
ATOM 930 C CA . ASP A 1 125 ? -20.990 -15.902 39.411 1.00 48.31 125 ASP A CA 1
ATOM 931 C C . ASP A 1 125 ? -20.555 -14.434 39.663 1.00 48.31 125 ASP A C 1
ATOM 933 O O . ASP A 1 125 ? -19.361 -14.118 39.701 1.00 48.31 125 ASP A O 1
ATOM 937 N N . ASN A 1 126 ? -21.510 -13.526 39.906 1.00 50.47 126 ASN A N 1
ATOM 938 C CA . ASN A 1 126 ? -21.272 -12.206 40.518 1.00 50.47 126 ASN A CA 1
ATOM 939 C C . ASN A 1 126 ? -20.294 -11.267 39.762 1.00 50.47 126 ASN A C 1
ATOM 941 O O . ASN A 1 126 ? -19.575 -10.486 40.387 1.00 50.47 126 ASN A O 1
ATOM 945 N N . GLN A 1 127 ? -20.252 -11.319 38.423 1.00 52.47 127 GLN A N 1
ATOM 946 C CA . GLN A 1 127 ? -19.469 -10.379 37.602 1.00 52.47 127 GLN A CA 1
ATOM 947 C C . GLN A 1 127 ? -20.360 -9.245 37.048 1.00 52.47 127 GLN A C 1
ATOM 949 O O . GLN A 1 127 ? -21.414 -9.529 36.474 1.00 52.47 127 GLN A O 1
ATOM 954 N N . PRO A 1 128 ? -19.982 -7.961 37.207 1.00 48.78 128 PRO A N 1
ATOM 955 C CA . PRO A 1 128 ? -20.793 -6.831 36.756 1.00 48.78 128 PRO A CA 1
ATOM 956 C C . PRO A 1 128 ? -20.706 -6.656 35.232 1.00 48.78 128 PRO A C 1
ATOM 958 O O . PRO A 1 128 ? -19.644 -6.324 34.718 1.00 48.78 128 PRO A O 1
ATOM 961 N N . SER A 1 129 ? -21.826 -6.793 34.511 1.00 52.62 129 SER A N 1
ATOM 962 C CA . SER A 1 129 ? -21.913 -6.411 33.090 1.00 52.62 129 SER A CA 1
ATOM 963 C C . SER A 1 129 ? -22.972 -5.319 32.905 1.00 52.62 129 SER A C 1
ATOM 965 O O . SER A 1 129 ? -24.065 -5.400 33.458 1.00 52.62 129 SER A O 1
ATOM 967 N N . PHE A 1 130 ? -22.666 -4.268 32.139 1.00 58.38 130 PHE A N 1
ATOM 968 C CA . PHE A 1 130 ? -23.640 -3.215 31.790 1.00 58.38 130 PHE A CA 1
ATOM 969 C C . PHE A 1 130 ? -24.608 -3.655 30.674 1.00 58.38 130 PHE A C 1
ATOM 971 O O . PHE A 1 130 ? -25.600 -2.980 30.406 1.00 58.38 130 PHE A O 1
ATOM 978 N N . PHE A 1 131 ? -24.335 -4.796 30.036 1.00 53.06 131 PHE A N 1
ATOM 979 C CA . PHE A 1 131 ? -25.151 -5.398 28.989 1.00 53.06 131 PHE A CA 1
ATOM 980 C C . PHE A 1 131 ? -25.250 -6.899 29.261 1.00 53.06 131 PHE A C 1
ATOM 982 O O . PHE A 1 131 ? -24.356 -7.659 28.896 1.00 53.06 131 PHE A O 1
ATOM 989 N N . GLY A 1 132 ? -26.327 -7.312 29.932 1.00 40.62 132 GLY A N 1
ATOM 990 C CA . GLY A 1 132 ? -26.582 -8.716 30.233 1.00 40.62 132 GLY A CA 1
ATOM 991 C C . GLY A 1 132 ? -26.583 -9.582 28.973 1.00 40.62 132 GLY A C 1
ATOM 992 O O . GLY A 1 132 ? -27.323 -9.313 28.031 1.00 40.62 132 GLY A O 1
ATOM 993 N N . GLN A 1 133 ? -25.739 -10.607 28.957 1.00 37.47 133 GLN A N 1
ATOM 994 C CA . GLN A 1 133 ? -26.166 -11.994 28.807 1.00 37.47 133 GLN A CA 1
ATOM 995 C C . GLN A 1 133 ? -24.986 -12.904 29.150 1.00 37.47 133 GLN A C 1
ATOM 997 O O . GLN A 1 133 ? -23.880 -12.688 28.661 1.00 37.47 133 GLN A O 1
ATOM 1002 N N . GLN A 1 134 ? -25.268 -13.919 29.961 1.00 42.84 134 GLN A N 1
ATOM 1003 C CA . GLN A 1 134 ? -24.517 -15.143 30.254 1.00 42.84 134 GLN A CA 1
ATOM 1004 C C . GLN A 1 134 ? -23.560 -15.644 29.148 1.00 42.84 134 GLN A C 1
ATOM 1006 O O . GLN A 1 134 ? -23.822 -16.656 28.506 1.00 42.84 134 GLN A O 1
ATOM 1011 N N . LEU A 1 135 ? -22.429 -14.981 28.928 1.00 42.50 135 LEU A N 1
ATOM 1012 C CA . LEU A 1 135 ? -21.306 -15.473 28.139 1.00 42.50 135 LEU A CA 1
ATOM 1013 C C . LEU A 1 135 ? -20.044 -14.864 28.744 1.00 42.50 135 LEU A C 1
ATOM 1015 O O . LEU A 1 135 ? -19.962 -13.658 28.924 1.00 42.50 135 LEU A O 1
ATOM 1019 N N . THR A 1 136 ? -19.064 -15.707 29.042 1.00 46.59 136 THR A N 1
ATOM 1020 C CA . THR A 1 136 ? -17.799 -15.472 29.770 1.00 46.59 136 THR A CA 1
ATOM 1021 C C . THR A 1 136 ? -16.845 -14.389 29.213 1.00 46.59 136 THR A C 1
ATOM 1023 O O . THR A 1 136 ? -15.639 -14.450 29.446 1.00 46.59 136 THR A O 1
ATOM 1026 N N . ALA A 1 137 ? -17.328 -13.391 28.471 1.00 49.84 137 ALA A N 1
ATOM 1027 C CA . ALA A 1 137 ? -16.574 -12.211 28.069 1.00 49.84 137 ALA A CA 1
ATOM 1028 C C . ALA A 1 137 ? -17.507 -11.006 27.856 1.00 49.84 137 ALA A C 1
ATOM 1030 O O . ALA A 1 137 ? -18.335 -11.020 26.944 1.00 49.84 137 ALA A O 1
ATOM 1031 N N . ASP A 1 138 ? -17.312 -9.939 28.639 1.00 53.19 138 ASP A N 1
ATOM 1032 C CA . ASP A 1 138 ? -17.947 -8.640 28.397 1.00 53.19 138 ASP A CA 1
ATOM 1033 C C . ASP A 1 138 ? -17.645 -8.164 26.968 1.00 53.19 138 ASP A C 1
ATOM 1035 O O . ASP A 1 138 ? -16.483 -7.983 26.588 1.00 53.19 138 ASP A O 1
ATOM 1039 N N . ILE A 1 139 ? -18.695 -7.954 26.170 1.00 57.47 139 ILE A N 1
ATOM 1040 C CA . ILE A 1 139 ? -18.604 -7.393 24.808 1.00 57.47 139 ILE A CA 1
ATOM 1041 C C . ILE A 1 139 ? -18.060 -5.957 24.854 1.00 57.47 139 ILE A C 1
ATOM 1043 O O . ILE A 1 139 ? -17.417 -5.494 23.913 1.00 57.47 139 ILE A O 1
ATOM 1047 N N . PHE A 1 140 ? -18.298 -5.275 25.972 1.00 64.94 140 PHE A N 1
ATOM 1048 C CA . PHE A 1 140 ? -17.863 -3.920 26.247 1.00 64.94 140 PHE A CA 1
ATOM 1049 C C . PHE A 1 140 ? -17.456 -3.832 27.716 1.00 64.94 140 PHE A C 1
ATOM 1051 O O . PHE A 1 140 ? -18.303 -3.911 28.604 1.00 64.94 140 PHE A O 1
ATOM 1058 N N . ASN A 1 141 ? -16.156 -3.693 27.961 1.00 61.72 141 ASN A N 1
ATOM 1059 C CA . ASN A 1 141 ? -15.613 -3.496 29.300 1.00 61.72 141 ASN A CA 1
ATOM 1060 C C . ASN A 1 141 ? -15.122 -2.052 29.441 1.00 61.72 141 ASN A C 1
ATOM 1062 O O . ASN A 1 141 ? -14.294 -1.623 28.632 1.00 61.72 141 ASN A O 1
ATOM 1066 N N . LEU A 1 142 ? -15.603 -1.341 30.467 1.00 68.19 142 LEU A N 1
ATOM 1067 C CA . LEU A 1 142 ? -14.962 -0.128 30.973 1.00 68.19 142 LEU A CA 1
ATOM 1068 C C . LEU A 1 142 ? -14.359 -0.449 32.334 1.00 68.19 142 LEU A C 1
ATOM 1070 O O . LEU A 1 142 ? -15.088 -0.688 33.296 1.00 68.19 142 LEU A O 1
ATOM 1074 N N . SER A 1 143 ? -13.033 -0.418 32.431 1.00 62.69 143 SER A N 1
ATOM 1075 C CA . SER A 1 143 ? -12.362 -0.578 33.720 1.00 62.69 143 SER A CA 1
ATOM 1076 C C . SER A 1 143 ? -12.014 0.774 34.331 1.00 62.69 143 SER A C 1
ATOM 1078 O O . SER A 1 143 ? -11.500 1.662 33.654 1.00 62.69 143 SER A O 1
ATOM 1080 N N . SER A 1 144 ? -12.234 0.908 35.636 1.00 57.22 144 SER A N 1
ATOM 1081 C CA . SER A 1 144 ? -11.683 1.986 36.459 1.00 57.22 144 SER A CA 1
ATOM 1082 C C . SER A 1 144 ? -10.413 1.494 37.164 1.00 57.22 144 SER A C 1
ATOM 1084 O O . SER A 1 144 ? -10.426 0.425 37.769 1.00 57.22 144 SER A O 1
ATOM 1086 N N . GLY A 1 145 ? -9.313 2.246 37.089 1.00 59.72 145 GLY A N 1
ATOM 1087 C CA . GLY A 1 145 ? -8.010 1.873 37.658 1.00 59.72 145 GLY A CA 1
ATOM 1088 C C . GLY A 1 145 ? -6.895 2.799 37.163 1.00 59.72 145 GLY A C 1
ATOM 1089 O O . GLY A 1 145 ? -7.184 3.846 36.589 1.00 59.72 145 GLY A O 1
ATOM 1090 N N . THR A 1 146 ? -5.627 2.422 37.355 1.00 56.31 146 THR A N 1
ATOM 1091 C CA . THR A 1 146 ? -4.472 3.174 36.814 1.00 56.31 146 THR A CA 1
ATOM 1092 C C . THR A 1 146 ? -4.401 3.154 35.287 1.00 56.31 146 THR A C 1
ATOM 1094 O O . THR A 1 146 ? -3.770 4.031 34.709 1.00 56.31 146 THR A O 1
ATOM 1097 N N . ASP A 1 147 ? -5.083 2.192 34.660 1.00 59.84 147 ASP A N 1
ATOM 1098 C CA . ASP A 1 147 ? -5.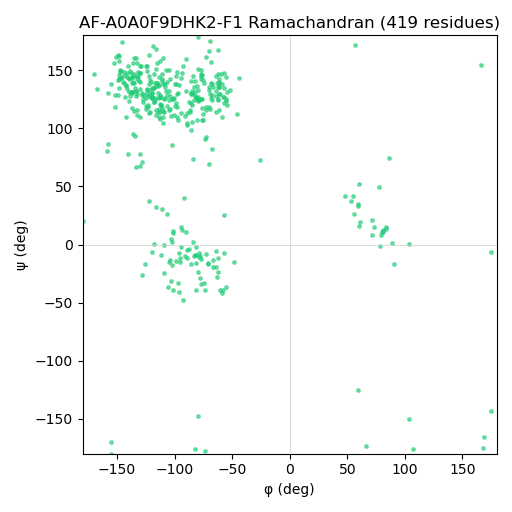188 2.014 33.214 1.00 59.84 147 ASP A CA 1
ATOM 1099 C C . ASP A 1 147 ? -6.662 1.851 32.814 1.00 59.84 147 ASP A C 1
ATOM 1101 O O . ASP A 1 147 ? -7.150 0.728 32.629 1.00 59.84 147 ASP A O 1
ATOM 1105 N N . PRO A 1 148 ? -7.431 2.953 32.748 1.00 63.06 148 PRO A N 1
ATOM 1106 C CA . PRO A 1 148 ? -8.790 2.888 32.251 1.00 63.06 148 PRO A CA 1
ATOM 1107 C C . PRO A 1 148 ? -8.773 2.472 30.780 1.00 63.06 148 PRO A C 1
ATOM 1109 O O . PRO A 1 148 ? -8.077 3.066 29.950 1.00 63.06 148 PRO A O 1
ATOM 1112 N N . GLN A 1 149 ? -9.549 1.441 30.460 1.00 69.25 149 GLN A N 1
ATOM 1113 C CA . GLN A 1 149 ? -9.607 0.891 29.115 1.00 69.25 149 GLN A CA 1
ATOM 1114 C C . GLN A 1 149 ? -11.050 0.741 28.654 1.00 69.25 149 GLN A C 1
ATOM 1116 O O . GLN A 1 149 ? -11.941 0.441 29.451 1.00 69.25 149 GLN A O 1
ATOM 1121 N N . VAL A 1 150 ? -11.244 0.911 27.351 1.00 73.94 150 VAL A N 1
ATOM 1122 C CA . VAL A 1 150 ? -12.430 0.459 26.630 1.00 73.94 150 VAL A CA 1
ATOM 1123 C C . VAL A 1 150 ? -11.982 -0.683 25.729 1.00 73.94 150 VAL A C 1
ATOM 1125 O O . VAL A 1 150 ? -11.136 -0.499 24.850 1.00 73.94 150 VAL A O 1
ATOM 1128 N N . SER A 1 151 ? -12.521 -1.877 25.965 1.00 69.50 151 SER A N 1
ATOM 1129 C CA . SER A 1 151 ? -12.178 -3.069 25.186 1.00 69.50 151 SER A CA 1
ATOM 1130 C C . SER A 1 151 ? -13.408 -3.690 24.544 1.00 69.50 151 SER A C 1
ATOM 1132 O O . SER A 1 151 ? -14.448 -3.835 25.191 1.00 69.50 151 SER A O 1
ATOM 1134 N N . PHE A 1 152 ? -13.233 -4.103 23.289 1.00 71.38 152 PHE A N 1
ATOM 1135 C CA . PHE A 1 152 ? -14.143 -4.988 22.579 1.00 71.38 152 PHE A CA 1
ATOM 1136 C C . PHE A 1 152 ? -13.469 -6.354 22.420 1.00 71.38 152 PHE A C 1
ATOM 1138 O O . PHE A 1 152 ? -12.348 -6.467 21.906 1.00 71.38 152 PHE A O 1
ATOM 1145 N N . ARG A 1 153 ? -14.146 -7.407 22.880 1.00 64.69 153 ARG A N 1
ATOM 1146 C CA . ARG A 1 153 ? -13.632 -8.786 22.888 1.00 64.69 153 ARG A CA 1
ATOM 1147 C C . ARG A 1 153 ? -14.399 -9.654 21.891 1.00 64.69 153 ARG A C 1
ATOM 1149 O O . ARG A 1 153 ? -15.612 -9.513 21.758 1.00 64.69 153 ARG A O 1
ATOM 1156 N N . ASN A 1 154 ? -13.701 -10.568 21.209 1.00 56.41 154 ASN A N 1
ATOM 1157 C CA . ASN A 1 154 ? -14.340 -11.605 20.390 1.00 56.41 154 ASN A CA 1
ATOM 1158 C C . ASN A 1 154 ? -14.518 -12.909 21.199 1.00 56.41 154 ASN A C 1
ATOM 1160 O O . ASN A 1 154 ? -13.654 -13.276 21.993 1.00 56.41 154 ASN A O 1
ATOM 1164 N N . ARG A 1 155 ? -15.634 -13.610 20.970 1.00 52.81 155 ARG A N 1
ATOM 1165 C CA . ARG A 1 155 ? -16.108 -14.823 21.661 1.00 52.81 155 ARG A CA 1
ATOM 1166 C C . ARG A 1 155 ? -15.634 -16.118 20.983 1.00 52.81 155 ARG A C 1
ATOM 1168 O O . ARG A 1 155 ? -16.410 -17.068 20.882 1.00 52.81 155 ARG A O 1
ATOM 1175 N N . ASP A 1 156 ? -14.398 -16.194 20.498 1.00 49.12 156 ASP A N 1
ATOM 1176 C CA . ASP A 1 156 ? -13.932 -17.473 19.954 1.00 49.12 156 ASP A CA 1
ATOM 1177 C C . ASP A 1 156 ? -13.610 -18.431 21.110 1.00 49.12 156 ASP A C 1
ATOM 1179 O O . ASP A 1 156 ? -12.667 -18.263 21.882 1.00 49.12 156 ASP A O 1
ATOM 1183 N N . SER A 1 157 ? -14.497 -19.409 21.262 1.00 39.69 157 SER A N 1
ATOM 1184 C CA . SER A 1 157 ? -14.581 -20.401 22.327 1.00 39.69 157 SER A CA 1
ATOM 1185 C C . SER A 1 157 ? -13.412 -21.389 22.313 1.00 39.69 157 SER A C 1
ATOM 1187 O O . SER A 1 157 ? -13.553 -22.507 21.825 1.00 39.69 157 SER A O 1
ATOM 1189 N N . PHE A 1 158 ? -12.274 -21.005 22.890 1.00 39.69 158 PHE A N 1
ATOM 1190 C CA . PHE A 1 158 ? -11.216 -21.931 23.306 1.00 39.69 158 PHE A CA 1
ATOM 1191 C C . PHE A 1 158 ? -10.631 -21.499 24.655 1.00 39.69 158 PHE A C 1
ATOM 1193 O O . PHE A 1 158 ? -10.532 -20.301 24.931 1.00 39.69 158 PHE A O 1
ATOM 1200 N N . PRO A 1 159 ? -10.266 -22.451 25.533 1.00 44.81 159 PRO A N 1
ATOM 1201 C CA . PRO A 1 159 ? -9.810 -22.113 26.865 1.00 44.81 159 PRO A CA 1
ATOM 1202 C C . PRO A 1 159 ? -8.449 -21.424 26.737 1.00 44.81 159 PRO A C 1
ATOM 1204 O O . PRO A 1 159 ? -7.549 -21.959 26.096 1.00 44.81 159 PRO A O 1
ATOM 1207 N N . SER A 1 160 ? -8.306 -20.264 27.380 1.00 49.53 160 SER A N 1
ATOM 1208 C CA . SER A 1 160 ? -7.046 -19.630 27.810 1.00 49.53 160 SER A CA 1
ATOM 1209 C C . SER A 1 160 ? -6.430 -18.435 27.068 1.00 49.53 160 SER A C 1
ATOM 1211 O O . SER A 1 160 ? -5.445 -17.945 27.598 1.00 49.53 160 SER A O 1
ATOM 1213 N N . ASN A 1 161 ? -6.970 -17.858 25.983 1.00 48.78 161 ASN A N 1
ATOM 1214 C CA . ASN A 1 161 ? -6.469 -16.536 25.532 1.00 48.78 161 ASN A CA 1
ATOM 1215 C C . ASN A 1 161 ? -7.458 -15.762 24.642 1.00 48.78 161 ASN A C 1
ATOM 1217 O O . ASN A 1 161 ? -7.340 -15.730 23.418 1.00 48.78 161 ASN A O 1
ATOM 1221 N N . GLY A 1 162 ? -8.442 -15.109 25.267 1.00 50.84 162 GLY A N 1
ATOM 1222 C CA . GLY A 1 162 ? -9.311 -14.141 24.595 1.00 50.84 162 GLY A CA 1
ATOM 1223 C C . GLY A 1 162 ? -8.547 -12.849 24.299 1.00 50.84 162 GLY A C 1
ATOM 1224 O O . GLY A 1 162 ? -8.470 -11.967 25.150 1.00 50.84 162 GLY A O 1
ATOM 1225 N N . GLY A 1 163 ? -7.954 -12.741 23.110 1.00 55.06 163 GLY A N 1
ATOM 1226 C CA . GLY A 1 163 ? -7.340 -11.497 22.646 1.00 55.06 163 GLY A CA 1
ATOM 1227 C C . GLY A 1 163 ? -8.393 -10.414 22.380 1.00 55.06 163 GLY A C 1
ATOM 1228 O O . GLY A 1 163 ? -9.453 -10.691 21.815 1.00 55.06 163 GLY A O 1
ATOM 1229 N N . ASN A 1 164 ? -8.106 -9.168 22.765 1.00 57.81 164 ASN A N 1
ATOM 1230 C CA . ASN A 1 164 ? -8.940 -8.018 22.403 1.00 57.81 164 ASN A CA 1
ATOM 1231 C C . ASN A 1 164 ? -8.838 -7.779 20.884 1.00 57.81 164 ASN A C 1
ATOM 1233 O O . ASN A 1 164 ? -7.728 -7.658 20.357 1.00 57.81 164 ASN A O 1
ATOM 1237 N N . CYS A 1 165 ? -9.964 -7.671 20.174 1.00 67.31 165 CYS A N 1
ATOM 1238 C CA . CYS A 1 165 ? -9.942 -7.328 18.745 1.00 67.31 165 CYS A CA 1
ATOM 1239 C C . CYS A 1 165 ? -9.711 -5.823 18.526 1.00 67.31 165 CYS A C 1
ATOM 1241 O O . CYS A 1 165 ? -9.098 -5.429 17.533 1.00 67.31 165 CYS A O 1
ATOM 1243 N N . LEU A 1 166 ? -10.143 -5.001 19.487 1.00 75.44 166 LEU A N 1
ATOM 1244 C CA . LEU A 1 166 ? -9.912 -3.565 19.538 1.00 75.44 166 LEU A CA 1
ATOM 1245 C C . LEU A 1 166 ? -9.681 -3.130 20.986 1.00 75.44 166 LEU A C 1
ATOM 1247 O O . LEU A 1 166 ? -10.493 -3.411 21.870 1.00 75.44 166 LEU A O 1
ATOM 1251 N N . TYR A 1 167 ? -8.569 -2.436 21.203 1.00 68.81 167 TYR A N 1
ATOM 1252 C CA . TYR A 1 167 ? -8.109 -2.004 22.512 1.00 68.81 167 TYR A CA 1
ATOM 1253 C C . TYR A 1 167 ? -7.826 -0.501 22.528 1.00 68.81 167 TYR A C 1
ATOM 1255 O O . TYR A 1 167 ? -7.006 -0.028 21.738 1.00 68.81 167 TYR A O 1
ATOM 1263 N N . LEU A 1 168 ? -8.499 0.226 23.424 1.00 74.88 168 LEU A N 1
ATOM 1264 C CA . LEU A 1 168 ? -8.301 1.654 23.678 1.00 74.88 168 LEU A CA 1
ATOM 1265 C C . LEU A 1 168 ? -7.923 1.836 25.153 1.00 74.88 168 LEU A C 1
ATOM 1267 O O . LEU A 1 168 ? -8.748 1.565 26.027 1.00 74.88 168 LEU A O 1
ATOM 1271 N N . GLN A 1 169 ? -6.701 2.287 25.437 1.00 68.94 169 GLN A N 1
ATOM 1272 C CA . GLN A 1 169 ? -6.211 2.512 26.801 1.00 68.94 169 GLN A CA 1
ATOM 1273 C C . GLN A 1 169 ? -5.799 3.973 26.983 1.00 68.94 169 GLN A C 1
ATOM 1275 O O . GLN A 1 169 ? -5.019 4.518 26.203 1.00 68.94 169 GLN A O 1
ATOM 1280 N N . GLY A 1 170 ? -6.313 4.606 28.037 1.00 58.50 170 GLY A N 1
ATOM 1281 C CA . GLY A 1 170 ? -5.811 5.896 28.502 1.00 58.50 170 GLY A CA 1
ATOM 1282 C C . GLY A 1 170 ? -4.639 5.663 29.446 1.00 58.50 170 GLY A C 1
ATOM 1283 O O . GLY A 1 170 ? -4.856 5.336 30.606 1.00 58.50 170 GLY A O 1
ATOM 1284 N N . GLY A 1 171 ? -3.403 5.780 28.966 1.00 56.28 171 GLY A N 1
ATOM 1285 C CA . GLY A 1 171 ? -2.226 5.578 29.814 1.00 56.28 171 GLY A CA 1
ATOM 1286 C C . GLY A 1 171 ? -1.908 6.807 30.666 1.00 56.28 171 GLY A C 1
ATOM 1287 O O . GLY A 1 171 ? -1.847 7.920 30.144 1.00 56.28 171 GLY A O 1
ATOM 1288 N N . VAL A 1 172 ? -1.651 6.606 31.964 1.00 51.22 172 VAL A N 1
ATOM 1289 C CA . VAL A 1 172 ? -0.985 7.618 32.806 1.00 51.22 172 VAL A CA 1
ATOM 1290 C C . VAL A 1 172 ? 0.419 7.241 33.261 1.00 51.22 172 VAL A C 1
ATOM 1292 O O . VAL A 1 172 ? 1.089 8.141 33.740 1.00 51.22 172 VAL A O 1
ATOM 1295 N N . ASN A 1 173 ? 0.940 6.016 33.084 1.00 51.66 173 ASN A N 1
ATOM 1296 C CA . ASN A 1 173 ? 2.331 5.717 33.478 1.00 51.66 173 ASN A CA 1
ATOM 1297 C C . ASN A 1 173 ? 2.961 4.509 32.756 1.00 51.66 173 ASN A C 1
ATOM 1299 O O . ASN A 1 173 ? 2.963 3.402 33.285 1.00 51.66 173 ASN A O 1
ATOM 1303 N N . SER A 1 174 ? 3.551 4.730 31.578 1.00 51.25 174 SER A N 1
ATOM 1304 C CA . SER A 1 174 ? 4.797 4.106 31.071 1.00 51.25 174 SER A CA 1
ATOM 1305 C C . SER A 1 174 ? 4.924 4.367 29.565 1.00 51.25 174 SER A C 1
ATOM 1307 O O . SER A 1 174 ? 3.927 4.597 28.880 1.00 51.25 174 SER A O 1
ATOM 1309 N N . ALA A 1 175 ? 6.155 4.364 29.048 1.00 50.66 175 ALA A N 1
ATOM 1310 C CA . ALA A 1 175 ? 6.499 4.670 27.654 1.00 50.66 175 ALA A CA 1
ATOM 1311 C C . ALA A 1 175 ? 5.793 3.787 26.593 1.00 50.66 175 ALA A C 1
ATOM 1313 O O . ALA A 1 175 ? 5.851 4.103 25.409 1.00 50.66 175 ALA A O 1
ATOM 1314 N N . ASP A 1 176 ? 5.062 2.753 27.024 1.00 52.81 176 ASP A N 1
ATOM 1315 C CA . ASP A 1 176 ? 4.315 1.798 26.200 1.00 52.81 176 ASP A CA 1
ATOM 1316 C C . ASP A 1 176 ? 2.786 2.014 26.256 1.00 52.81 176 ASP A C 1
ATOM 1318 O O . ASP A 1 176 ? 2.002 1.085 26.074 1.00 52.81 176 ASP A O 1
ATOM 1322 N N . SER A 1 177 ? 2.329 3.239 26.529 1.00 60.97 177 SER A N 1
ATOM 1323 C CA . SER A 1 177 ? 0.899 3.577 26.575 1.00 60.97 177 SER A CA 1
ATOM 1324 C C . SER A 1 177 ? 0.306 3.625 25.164 1.00 60.97 177 SER A C 1
ATOM 1326 O O . SER A 1 177 ? 0.353 4.651 24.492 1.00 60.97 177 SER A O 1
ATOM 1328 N N . TYR A 1 178 ? -0.223 2.510 24.677 1.00 65.25 178 TYR A N 1
ATOM 1329 C CA . TYR A 1 178 ? -0.825 2.454 23.349 1.00 65.25 178 TYR A CA 1
ATOM 1330 C C . TYR A 1 178 ? -2.218 3.085 23.343 1.00 65.25 178 TYR A C 1
ATOM 1332 O O . TYR A 1 178 ? -3.099 2.665 24.090 1.00 65.25 178 TYR A O 1
ATOM 1340 N N . VAL A 1 179 ? -2.434 4.055 22.455 1.00 69.94 179 VAL A N 1
ATOM 1341 C CA . VAL A 1 179 ? -3.721 4.760 22.322 1.00 69.94 179 VAL A CA 1
ATOM 1342 C C . VAL A 1 179 ? -4.760 3.874 21.632 1.00 69.94 179 VAL A C 1
ATOM 1344 O O . VAL A 1 179 ? -5.951 3.933 21.935 1.00 69.94 179 VAL A O 1
ATOM 1347 N N . LEU A 1 180 ? -4.302 3.032 20.703 1.00 79.00 180 LEU A N 1
ATOM 1348 C CA . LEU A 1 180 ? -5.139 2.149 19.904 1.00 79.00 180 LEU A CA 1
ATOM 1349 C C . LEU A 1 180 ? -4.340 0.912 19.494 1.00 79.00 180 LEU A C 1
ATOM 1351 O O . LEU A 1 180 ? -3.262 1.038 18.911 1.00 79.00 180 LEU A O 1
ATOM 1355 N N . LYS A 1 181 ? -4.892 -0.279 19.738 1.00 75.44 181 LYS A N 1
ATOM 1356 C CA . LYS A 1 181 ? -4.390 -1.528 19.156 1.00 75.44 181 LYS A CA 1
ATOM 1357 C C . LYS A 1 181 ? -5.493 -2.346 18.517 1.00 75.44 181 LYS A C 1
ATOM 1359 O O . LYS A 1 181 ? -6.566 -2.526 19.095 1.00 75.44 181 LYS A O 1
ATOM 1364 N N . CYS A 1 182 ? -5.169 -2.928 17.371 1.00 74.31 182 CYS A N 1
ATOM 1365 C CA . CYS A 1 182 ? -5.903 -4.045 16.801 1.00 74.31 182 CYS A CA 1
ATOM 1366 C C . CYS A 1 182 ? -4.985 -5.266 16.785 1.00 74.31 182 CYS A C 1
ATOM 1368 O O . CYS A 1 182 ? -3.975 -5.291 16.074 1.00 74.31 182 CYS A O 1
ATOM 1370 N N . THR A 1 183 ? -5.341 -6.277 17.573 1.00 67.50 183 THR A N 1
ATOM 1371 C CA . THR A 1 183 ? -4.658 -7.570 17.546 1.00 67.50 183 THR A CA 1
ATOM 1372 C C . THR A 1 183 ? -5.468 -8.527 16.700 1.00 67.50 183 THR A C 1
ATOM 1374 O O . THR A 1 183 ? -6.701 -8.497 16.730 1.00 67.50 183 THR A O 1
ATOM 1377 N N . THR A 1 184 ? -4.798 -9.416 15.970 1.00 58.56 184 THR A N 1
ATOM 1378 C CA . THR A 1 184 ? -5.482 -10.625 15.517 1.00 58.56 184 THR A CA 1
ATOM 1379 C C . THR A 1 184 ? -4.635 -11.849 15.787 1.00 58.56 184 THR A C 1
ATOM 1381 O O . THR A 1 184 ? -3.581 -12.044 15.189 1.00 58.56 184 THR A O 1
ATOM 1384 N N . GLY A 1 185 ? -5.157 -12.696 16.657 1.00 51.28 185 GLY A N 1
ATOM 1385 C CA . GLY A 1 185 ? -4.772 -14.087 16.813 1.00 51.28 185 GLY A CA 1
ATOM 1386 C C . GLY A 1 185 ? -6.051 -14.864 17.052 1.00 51.28 185 GLY A C 1
ATOM 1387 O O . GLY A 1 185 ? -6.390 -15.158 18.191 1.00 51.28 185 GLY A O 1
ATOM 1388 N N . ILE A 1 186 ? -6.809 -15.130 15.989 1.00 46.62 186 ILE A N 1
ATOM 1389 C CA . ILE A 1 186 ? -7.899 -16.101 16.077 1.00 46.62 186 ILE A CA 1
ATOM 1390 C C . ILE A 1 186 ? -7.224 -17.476 16.049 1.00 46.62 186 ILE A C 1
ATOM 1392 O O . ILE A 1 186 ? -6.685 -17.878 15.020 1.00 46.62 186 ILE A O 1
ATOM 1396 N N . GLY A 1 187 ? -7.186 -18.161 17.194 1.00 48.50 187 GLY A N 1
ATOM 1397 C CA . GLY A 1 187 ? -6.732 -19.554 17.290 1.00 48.50 187 GLY A CA 1
ATOM 1398 C C . GLY A 1 187 ? -5.216 -19.797 17.310 1.00 48.50 187 GLY A C 1
ATOM 1399 O O . GLY A 1 187 ? -4.803 -20.950 17.208 1.00 48.50 187 GLY A O 1
ATOM 1400 N N . THR A 1 188 ? -4.373 -18.770 17.467 1.00 47.81 188 THR A N 1
ATOM 1401 C CA . THR A 1 188 ? -2.925 -18.939 17.694 1.00 47.81 188 THR A CA 1
ATOM 1402 C C . THR A 1 188 ? -2.534 -18.427 19.081 1.00 47.81 188 THR A C 1
ATOM 1404 O O . THR A 1 188 ? -3.018 -17.393 19.529 1.00 47.81 188 THR A O 1
ATOM 1407 N N . ALA A 1 189 ? -1.649 -19.150 19.778 1.00 50.78 189 ALA A N 1
ATOM 1408 C CA . ALA A 1 189 ? -1.268 -18.880 21.173 1.00 50.78 189 ALA A CA 1
ATOM 1409 C C . ALA A 1 189 ? -0.561 -17.523 21.405 1.00 50.78 189 ALA A C 1
ATOM 1411 O O . ALA A 1 189 ? -0.297 -17.156 22.547 1.00 50.78 189 ALA A O 1
ATOM 1412 N N . THR A 1 190 ? -0.263 -16.780 20.338 1.00 57.53 190 THR A N 1
ATOM 1413 C CA . THR A 1 190 ? 0.428 -15.489 20.360 1.00 57.53 190 THR A CA 1
ATOM 1414 C C . THR A 1 190 ? -0.304 -14.502 19.442 1.00 57.53 190 THR A C 1
ATOM 1416 O O . THR A 1 190 ? -0.047 -14.499 18.232 1.00 57.53 190 THR A O 1
ATOM 1419 N N . PRO A 1 191 ? -1.237 -13.687 19.971 1.00 58.84 191 PRO A N 1
ATOM 1420 C CA . PRO A 1 191 ? -1.832 -12.581 19.227 1.00 58.84 191 PRO A CA 1
ATOM 1421 C C . PRO A 1 191 ? -0.727 -11.671 18.685 1.00 58.84 191 PRO A C 1
ATOM 1423 O O . PRO A 1 191 ? 0.185 -11.307 19.424 1.00 58.84 191 PRO A O 1
ATOM 1426 N N . VAL A 1 192 ? -0.792 -11.326 17.399 1.00 66.62 192 VAL A N 1
ATOM 1427 C CA . VAL A 1 192 ? 0.138 -10.367 16.794 1.00 66.62 192 VAL A CA 1
ATOM 1428 C C . VAL A 1 192 ? -0.618 -9.068 16.562 1.00 66.62 192 VAL A C 1
ATOM 1430 O O . VAL A 1 192 ? -1.713 -9.068 15.983 1.00 66.62 192 VAL A O 1
ATOM 1433 N N . ASP A 1 193 ? -0.048 -7.962 17.029 1.00 70.69 193 ASP A N 1
ATOM 1434 C CA . ASP A 1 193 ? -0.603 -6.639 16.781 1.00 70.69 193 ASP A CA 1
ATOM 1435 C C . ASP A 1 193 ? -0.473 -6.324 15.278 1.00 70.69 193 ASP A C 1
ATOM 1437 O O . ASP A 1 193 ? 0.609 -6.408 14.689 1.00 70.69 193 ASP A O 1
ATOM 1441 N N . ARG A 1 194 ? -1.599 -6.001 14.632 1.00 77.38 194 ARG A N 1
ATOM 1442 C CA . ARG A 1 194 ? -1.653 -5.674 13.197 1.00 77.38 194 ARG A CA 1
ATOM 1443 C C . ARG A 1 194 ? -1.639 -4.180 12.932 1.00 77.38 194 ARG A C 1
ATOM 1445 O O . ARG A 1 194 ? -1.095 -3.766 11.912 1.00 77.38 194 ARG A O 1
ATOM 1452 N N . PHE A 1 195 ? -2.240 -3.407 13.828 1.00 87.88 195 PHE A N 1
ATOM 1453 C CA . PHE A 1 195 ? -2.278 -1.954 13.781 1.00 87.88 195 PHE A CA 1
ATOM 1454 C C . PHE A 1 195 ? -2.090 -1.411 15.194 1.00 87.88 195 PHE A C 1
ATOM 1456 O O . PHE A 1 195 ? -2.780 -1.857 16.117 1.00 87.88 195 PHE A O 1
ATOM 1463 N N . ILE A 1 196 ? -1.186 -0.451 15.351 1.00 86.81 196 ILE A N 1
ATOM 1464 C CA . ILE A 1 196 ? -0.855 0.158 16.635 1.00 86.81 196 ILE A CA 1
ATOM 1465 C C . ILE A 1 196 ? -0.702 1.667 16.488 1.00 86.81 196 ILE A C 1
ATOM 1467 O O . ILE A 1 196 ? -0.119 2.129 15.513 1.00 86.81 196 ILE A O 1
ATOM 1471 N N . ILE A 1 197 ? -1.137 2.406 17.509 1.00 89.56 197 ILE A N 1
ATOM 1472 C CA . ILE A 1 197 ? -0.666 3.761 17.816 1.00 89.56 197 ILE A CA 1
ATOM 1473 C C . ILE A 1 197 ? 0.023 3.724 19.185 1.00 89.56 197 ILE A C 1
ATOM 1475 O O . ILE A 1 197 ? -0.627 3.407 20.187 1.00 89.56 197 ILE A O 1
ATOM 1479 N N . ASN A 1 198 ? 1.331 3.993 19.231 1.00 85.31 198 ASN A N 1
ATOM 1480 C CA . ASN A 1 198 ? 2.116 3.973 20.475 1.00 85.31 198 ASN A CA 1
ATOM 1481 C C . ASN A 1 198 ? 1.927 5.261 21.309 1.00 85.31 198 ASN A C 1
ATOM 1483 O O . ASN A 1 198 ? 1.233 6.192 20.896 1.00 85.31 198 ASN A O 1
ATOM 1487 N N . GLY A 1 199 ? 2.581 5.333 22.474 1.00 79.81 199 GLY A N 1
ATOM 1488 C CA . GLY A 1 199 ? 2.511 6.501 23.365 1.00 79.81 199 GLY A CA 1
ATOM 1489 C C . GLY A 1 199 ? 3.155 7.780 22.813 1.00 79.81 199 GLY A C 1
ATOM 1490 O O . GLY A 1 199 ? 2.917 8.860 23.348 1.00 79.81 199 GLY A O 1
ATOM 1491 N N . LEU A 1 200 ? 3.940 7.679 21.736 1.00 86.25 200 LEU A N 1
ATOM 1492 C CA . LEU A 1 200 ? 4.538 8.805 21.006 1.00 86.25 200 LEU A CA 1
ATOM 1493 C C . LEU A 1 200 ? 3.682 9.256 19.803 1.00 86.25 200 LEU A C 1
ATOM 1495 O O . LEU A 1 200 ? 4.029 10.228 19.121 1.00 86.25 200 LEU A O 1
ATOM 1499 N N . GLY A 1 201 ? 2.563 8.568 19.548 1.00 87.12 201 GLY A N 1
ATOM 1500 C CA . GLY A 1 201 ? 1.667 8.809 18.418 1.00 87.12 201 GLY A CA 1
ATOM 1501 C C . GLY A 1 201 ? 2.130 8.190 17.096 1.00 87.12 201 GLY A C 1
ATOM 1502 O O . GLY A 1 201 ? 1.585 8.540 16.051 1.00 87.12 201 GLY A O 1
ATOM 1503 N N . ASP A 1 202 ? 3.123 7.304 17.117 1.00 92.19 202 ASP A N 1
ATOM 1504 C CA . ASP A 1 202 ? 3.621 6.635 15.917 1.00 92.19 202 ASP A CA 1
ATOM 1505 C C . ASP A 1 202 ? 2.704 5.470 15.538 1.00 92.19 202 ASP A C 1
ATOM 1507 O O . ASP A 1 202 ? 2.269 4.691 16.397 1.00 92.19 202 ASP A O 1
ATOM 1511 N N . VAL A 1 203 ? 2.419 5.352 14.242 1.00 94.25 203 VAL A N 1
ATOM 1512 C CA . VAL A 1 203 ? 1.504 4.354 13.689 1.00 94.25 203 VAL A CA 1
ATOM 1513 C C . VAL A 1 203 ? 2.295 3.180 13.118 1.00 94.25 203 VAL A C 1
ATOM 1515 O O . VAL A 1 203 ? 3.072 3.337 12.178 1.00 94.25 203 VAL A O 1
ATOM 1518 N N . GLY A 1 204 ? 2.067 1.984 13.655 1.00 92.50 204 GLY A N 1
ATOM 1519 C CA . GLY A 1 204 ? 2.645 0.735 13.160 1.00 92.50 204 GLY A CA 1
ATOM 1520 C C . GLY A 1 204 ? 1.604 -0.136 12.460 1.00 92.50 204 GLY A C 1
ATOM 1521 O O . GLY A 1 204 ? 0.538 -0.389 13.020 1.00 92.50 204 GLY A O 1
ATOM 1522 N N . ILE A 1 205 ? 1.920 -0.643 11.266 1.00 92.06 205 ILE A N 1
ATOM 1523 C CA . ILE A 1 205 ? 1.166 -1.707 10.586 1.00 92.06 205 ILE A CA 1
ATOM 1524 C C . ILE A 1 205 ? 2.085 -2.916 10.408 1.00 92.06 205 ILE A C 1
ATOM 1526 O O . ILE A 1 205 ? 3.151 -2.807 9.800 1.00 92.06 205 ILE A O 1
ATOM 1530 N N . ALA A 1 206 ? 1.672 -4.069 10.945 1.00 88.19 206 ALA A N 1
ATOM 1531 C CA . ALA A 1 206 ? 2.479 -5.297 11.019 1.00 88.19 206 ALA A CA 1
ATOM 1532 C C . ALA A 1 206 ? 3.848 -5.122 11.724 1.00 88.19 206 ALA A C 1
ATOM 1534 O O . ALA A 1 206 ? 4.803 -5.861 11.470 1.00 88.19 206 ALA A O 1
ATOM 1535 N N . THR A 1 207 ? 3.939 -4.143 12.624 1.00 87.19 207 THR A N 1
ATOM 1536 C CA . THR A 1 207 ? 5.075 -3.896 13.520 1.00 87.19 207 THR A CA 1
ATOM 1537 C C . THR A 1 207 ? 4.551 -3.424 14.872 1.00 87.19 207 THR A C 1
ATOM 1539 O O . THR A 1 207 ? 3.531 -2.733 14.923 1.00 87.19 207 THR A O 1
ATOM 1542 N N . ILE A 1 208 ? 5.237 -3.805 15.955 1.00 82.06 208 ILE A N 1
ATOM 1543 C CA . ILE A 1 208 ? 4.832 -3.463 17.327 1.00 82.06 208 ILE A CA 1
ATOM 1544 C C . ILE A 1 208 ? 5.663 -2.356 17.976 1.00 82.06 208 ILE A C 1
ATOM 1546 O O . ILE A 1 208 ? 5.273 -1.797 18.995 1.00 82.06 208 ILE A O 1
ATOM 1550 N N . LEU A 1 209 ? 6.795 -2.025 17.360 1.00 86.81 209 LEU A N 1
ATOM 1551 C CA . LEU A 1 209 ? 7.713 -0.979 17.794 1.00 86.81 209 LEU A CA 1
ATOM 1552 C C . LEU A 1 209 ? 7.990 -0.067 16.595 1.00 86.81 209 LEU A C 1
ATOM 1554 O O . LEU A 1 209 ? 9.074 -0.158 16.014 1.00 86.81 209 LEU A O 1
ATOM 1558 N N . PRO A 1 210 ? 7.005 0.745 16.157 1.00 92.44 210 PRO A N 1
ATOM 1559 C CA . PRO A 1 210 ? 7.250 1.713 15.103 1.00 92.44 210 PRO A CA 1
ATOM 1560 C C . PRO A 1 210 ? 8.389 2.650 15.518 1.00 92.44 210 PRO A C 1
ATOM 1562 O O . PRO A 1 210 ? 8.349 3.218 16.608 1.00 92.44 210 PRO A O 1
ATOM 1565 N N . ASN A 1 211 ? 9.410 2.781 14.671 1.00 93.50 211 ASN A N 1
ATOM 1566 C CA . ASN A 1 211 ? 10.523 3.719 14.871 1.00 93.50 211 ASN A CA 1
ATOM 1567 C C . ASN A 1 211 ? 10.422 4.974 13.986 1.00 93.50 211 ASN A C 1
ATOM 1569 O O . ASN A 1 211 ? 11.319 5.810 14.009 1.00 93.50 211 ASN A O 1
ATOM 1573 N N . GLU A 1 212 ? 9.320 5.102 13.245 1.00 96.31 212 GLU A N 1
ATOM 1574 C CA . GLU A 1 212 ? 8.964 6.226 12.379 1.00 96.31 212 GLU A CA 1
ATOM 1575 C C . GLU A 1 212 ? 7.494 6.600 12.594 1.00 96.31 212 GLU A C 1
ATOM 1577 O O . GLU A 1 212 ? 6.706 5.768 13.049 1.00 96.31 212 GLU A O 1
ATOM 1582 N N . LYS A 1 213 ? 7.086 7.819 12.201 1.00 94.75 213 LYS A N 1
ATOM 1583 C CA . LYS A 1 213 ? 5.697 8.297 12.387 1.00 94.75 213 LYS A CA 1
ATOM 1584 C C . LYS A 1 213 ? 4.637 7.382 11.776 1.00 94.75 213 LYS A C 1
ATOM 1586 O O . LYS A 1 213 ? 3.569 7.212 12.362 1.00 94.75 213 LYS A O 1
ATOM 1591 N N . LEU A 1 214 ? 4.933 6.791 10.624 1.00 95.50 214 LEU A N 1
ATOM 1592 C CA . LEU A 1 214 ? 4.150 5.721 10.023 1.00 95.50 214 LEU A CA 1
ATOM 1593 C C . LEU A 1 214 ? 5.120 4.649 9.529 1.00 95.50 214 LEU A C 1
ATOM 1595 O O . LEU A 1 214 ? 5.884 4.894 8.599 1.00 95.50 214 LEU A O 1
ATOM 1599 N N . GLN A 1 215 ? 5.065 3.458 10.118 1.00 96.12 215 GLN A N 1
ATOM 1600 C CA . GLN A 1 215 ? 5.845 2.307 9.674 1.00 96.12 215 GLN A CA 1
ATOM 1601 C C . GLN A 1 215 ? 4.914 1.181 9.228 1.00 96.12 215 GLN A C 1
ATOM 1603 O O . GLN A 1 215 ? 4.095 0.682 10.000 1.00 96.12 215 GLN A O 1
ATOM 1608 N N . ILE A 1 216 ? 5.079 0.741 7.981 1.00 95.19 216 ILE A N 1
ATOM 1609 C CA . ILE A 1 216 ? 4.353 -0.394 7.407 1.00 95.19 216 ILE A CA 1
ATOM 1610 C C . ILE A 1 216 ? 5.371 -1.486 7.088 1.00 95.19 216 ILE A C 1
ATOM 1612 O O . ILE A 1 216 ? 6.190 -1.332 6.185 1.00 95.19 216 ILE A O 1
ATOM 1616 N N . ASN A 1 217 ? 5.325 -2.599 7.820 1.00 92.38 217 ASN A N 1
ATOM 1617 C CA . ASN A 1 217 ? 6.153 -3.768 7.529 1.00 92.38 217 ASN A CA 1
ATOM 1618 C C . ASN A 1 217 ? 5.473 -4.638 6.460 1.00 92.38 217 ASN A C 1
ATOM 1620 O O . ASN A 1 217 ? 4.859 -5.667 6.746 1.00 92.38 217 ASN A O 1
ATOM 1624 N N . GLY A 1 218 ? 5.509 -4.162 5.219 1.00 91.94 218 GLY A N 1
ATOM 1625 C CA . GLY A 1 218 ? 4.850 -4.798 4.086 1.00 91.94 218 GLY A CA 1
ATOM 1626 C C . GLY A 1 218 ? 4.807 -3.890 2.862 1.00 91.94 218 GLY A C 1
ATOM 1627 O O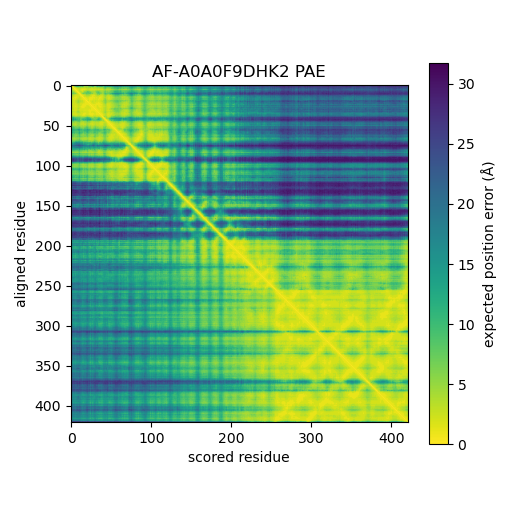 . GLY A 1 218 ? 5.361 -2.794 2.856 1.00 91.94 218 GLY A O 1
ATOM 1628 N N . ARG A 1 219 ? 4.133 -4.352 1.804 1.00 94.38 219 ARG A N 1
ATOM 1629 C CA . ARG A 1 219 ? 3.913 -3.545 0.594 1.00 94.38 219 ARG A CA 1
ATOM 1630 C C . ARG A 1 219 ? 2.808 -2.513 0.829 1.00 94.38 219 ARG A C 1
ATOM 1632 O O . ARG A 1 219 ? 1.789 -2.838 1.436 1.00 94.38 219 ARG A O 1
ATOM 1639 N N . ILE A 1 220 ? 2.983 -1.317 0.273 1.00 95.12 220 ILE A N 1
ATOM 1640 C CA . ILE A 1 220 ? 1.967 -0.258 0.236 1.00 95.12 220 ILE A CA 1
ATOM 1641 C C . ILE A 1 220 ? 1.365 -0.239 -1.169 1.00 95.12 220 ILE A C 1
ATOM 1643 O O . ILE A 1 220 ? 2.097 -0.140 -2.150 1.00 95.12 220 ILE A O 1
ATOM 1647 N N . ASN A 1 221 ? 0.041 -0.353 -1.273 1.00 94.69 221 ASN A N 1
ATOM 1648 C CA . ASN A 1 221 ? -0.655 -0.176 -2.544 1.00 94.69 221 ASN A CA 1
ATOM 1649 C C . ASN A 1 221 ? -1.133 1.276 -2.662 1.00 94.69 221 ASN A C 1
ATOM 1651 O O . ASN A 1 221 ? -2.014 1.695 -1.911 1.00 94.69 221 ASN A O 1
ATOM 1655 N N . LEU A 1 222 ? -0.559 2.024 -3.601 1.00 94.19 222 LEU A N 1
ATOM 1656 C CA . LEU A 1 222 ? -0.972 3.385 -3.923 1.00 94.19 222 LEU A CA 1
ATOM 1657 C C . LEU A 1 222 ? -1.911 3.335 -5.128 1.00 94.19 222 LEU A C 1
ATOM 1659 O O . LEU A 1 222 ? -1.486 3.082 -6.258 1.00 94.19 222 LEU A O 1
ATOM 1663 N N . THR A 1 223 ? -3.201 3.561 -4.876 1.00 94.69 223 THR A N 1
ATOM 1664 C CA . THR A 1 223 ? -4.179 3.709 -5.962 1.00 94.69 223 THR A CA 1
ATOM 1665 C C . THR A 1 223 ? -3.816 4.939 -6.783 1.00 94.69 223 THR A C 1
ATOM 1667 O O . THR A 1 223 ? -3.431 5.956 -6.209 1.00 94.69 223 THR A O 1
ATOM 1670 N N . GLN A 1 224 ? -3.932 4.836 -8.107 1.00 93.56 224 GLN A N 1
ATOM 1671 C CA . GLN A 1 224 ? -3.639 5.949 -8.999 1.00 93.56 224 GLN A CA 1
ATOM 1672 C C . GLN A 1 224 ? -4.492 7.175 -8.657 1.00 93.56 224 GLN A C 1
ATOM 1674 O O . GLN A 1 224 ? -5.701 7.063 -8.438 1.00 93.56 224 GLN A O 1
ATOM 1679 N N . GLN A 1 225 ? -3.853 8.339 -8.616 1.00 93.25 225 GLN A N 1
ATOM 1680 C CA . GLN A 1 225 ? -4.492 9.637 -8.413 1.00 93.25 225 GLN A CA 1
ATOM 1681 C C . GLN A 1 225 ? -3.955 10.648 -9.425 1.00 93.25 225 GLN A C 1
ATOM 1683 O O . GLN A 1 225 ? -2.918 10.431 -10.045 1.00 93.25 225 GLN A O 1
ATOM 1688 N N . SER A 1 226 ? -4.682 11.737 -9.656 1.00 92.06 226 SER A N 1
ATOM 1689 C CA . SER A 1 226 ? -4.139 12.870 -10.409 1.00 92.06 226 SER A CA 1
ATOM 1690 C C . SER A 1 226 ? -3.043 13.568 -9.606 1.00 92.06 226 SER A C 1
ATOM 1692 O O . SER A 1 226 ? -3.092 13.536 -8.374 1.00 92.06 226 SER A O 1
ATOM 1694 N N . GLY A 1 227 ? -2.156 14.276 -10.305 1.00 88.25 227 GLY A N 1
ATOM 1695 C CA . GLY A 1 227 ? -1.101 15.090 -9.709 1.00 88.25 227 GLY A CA 1
ATOM 1696 C C . GLY A 1 227 ? -1.565 15.944 -8.529 1.00 88.25 227 GLY A C 1
ATOM 1697 O O . GLY A 1 227 ? -2.687 16.465 -8.496 1.00 88.25 227 GLY A O 1
ATOM 1698 N N . SER A 1 228 ? -0.680 16.078 -7.545 1.00 86.62 228 SER A N 1
ATOM 1699 C CA . SER A 1 228 ? -0.885 16.859 -6.329 1.00 86.62 228 SER A CA 1
ATOM 1700 C C . SER A 1 228 ? 0.003 18.100 -6.351 1.00 86.62 228 SER A C 1
ATOM 1702 O O . SER A 1 228 ? 1.179 18.026 -6.686 1.00 86.62 228 SER A O 1
ATOM 1704 N N . THR A 1 229 ? -0.536 19.243 -5.925 1.00 92.19 229 THR A N 1
ATOM 1705 C CA . THR A 1 229 ? 0.246 20.469 -5.670 1.00 92.19 229 THR A CA 1
ATOM 1706 C C . THR A 1 229 ? 0.518 20.684 -4.181 1.00 92.19 229 THR A C 1
ATOM 1708 O O . THR A 1 229 ? 0.915 21.773 -3.766 1.00 92.19 229 THR A O 1
ATOM 1711 N N . ASN A 1 230 ? 0.227 19.685 -3.346 1.00 93.81 230 ASN A N 1
ATOM 1712 C CA . ASN A 1 230 ? 0.449 19.767 -1.909 1.00 93.81 230 ASN A CA 1
ATOM 1713 C C . ASN A 1 230 ? 1.888 19.363 -1.595 1.00 93.81 230 ASN A C 1
ATOM 1715 O O . ASN A 1 230 ? 2.309 18.248 -1.906 1.00 93.81 230 ASN A O 1
ATOM 1719 N N . ASP A 1 231 ? 2.632 20.270 -0.968 1.00 95.56 231 ASP A N 1
ATOM 1720 C CA . ASP A 1 231 ? 4.041 20.054 -0.649 1.00 95.56 231 ASP A CA 1
ATOM 1721 C C . ASP A 1 231 ? 4.252 18.867 0.300 1.00 95.56 231 ASP A C 1
ATOM 1723 O O . ASP A 1 231 ? 3.519 18.697 1.276 1.00 95.56 231 ASP A O 1
ATOM 1727 N N . GLY A 1 232 ? 5.247 18.037 -0.012 1.00 93.31 232 GLY A N 1
ATOM 1728 C CA . GLY A 1 232 ? 5.595 16.821 0.720 1.00 93.31 232 GLY A CA 1
ATOM 1729 C C . GLY A 1 232 ? 4.745 15.588 0.390 1.00 93.31 232 GLY A C 1
ATOM 1730 O O . GLY A 1 232 ? 4.833 14.593 1.107 1.00 93.31 232 GLY A O 1
ATOM 1731 N N . THR A 1 233 ? 3.912 15.622 -0.656 1.00 94.38 233 THR A N 1
ATOM 1732 C CA . THR A 1 233 ? 3.095 14.457 -1.045 1.00 94.38 233 THR A CA 1
ATOM 1733 C C . THR A 1 233 ? 3.861 13.471 -1.928 1.00 94.38 233 THR A C 1
ATOM 1735 O O . THR A 1 233 ? 4.668 13.885 -2.748 1.00 94.38 233 THR A O 1
ATOM 1738 N N . LEU A 1 234 ? 3.577 12.171 -1.767 1.00 94.62 234 LEU A N 1
ATOM 1739 C CA . LEU A 1 234 ? 4.039 11.057 -2.609 1.00 94.62 234 LEU A CA 1
ATOM 1740 C C . LEU A 1 234 ? 2.805 10.307 -3.129 1.00 94.62 234 LEU A C 1
ATOM 1742 O O . LEU A 1 234 ? 1.960 9.908 -2.323 1.00 94.62 234 LEU A O 1
ATOM 1746 N N . TRP A 1 235 ? 2.687 10.093 -4.437 1.00 95.00 235 TRP A N 1
ATOM 1747 C CA . TRP A 1 235 ? 1.530 9.413 -5.031 1.00 95.00 235 TRP A CA 1
ATOM 1748 C C . TRP A 1 235 ? 1.898 8.615 -6.285 1.00 95.00 235 TRP A C 1
ATOM 1750 O O . TRP A 1 235 ? 2.952 8.808 -6.883 1.00 95.00 235 TRP A O 1
ATOM 1760 N N . ASN A 1 236 ? 1.015 7.689 -6.663 1.00 94.56 236 ASN A N 1
ATOM 1761 C CA . ASN A 1 236 ? 1.059 6.993 -7.947 1.00 94.56 236 ASN A CA 1
ATOM 1762 C C . ASN A 1 236 ? 0.220 7.795 -8.951 1.00 94.56 236 ASN A C 1
ATOM 1764 O O . ASN A 1 236 ? -0.997 7.896 -8.778 1.00 94.56 236 ASN A O 1
ATOM 1768 N N . ASP A 1 237 ? 0.857 8.415 -9.936 1.00 94.12 237 ASP A N 1
ATOM 1769 C CA . ASP A 1 237 ? 0.211 9.374 -10.827 1.00 94.12 237 ASP A CA 1
ATOM 1770 C C . ASP A 1 237 ? -0.507 8.699 -12.000 1.00 94.12 237 ASP A C 1
ATOM 1772 O O . ASP A 1 237 ? 0.065 7.889 -12.723 1.00 94.12 237 ASP A O 1
ATOM 1776 N N . SER A 1 238 ? -1.771 9.063 -12.204 1.00 93.00 238 SER A N 1
ATOM 1777 C CA . SER A 1 238 ? -2.641 8.557 -13.282 1.00 93.00 238 SER A CA 1
ATOM 1778 C C . SER A 1 238 ? -2.397 9.196 -14.654 1.00 93.00 238 SER A C 1
ATOM 1780 O O . SER A 1 238 ? -2.966 8.751 -15.645 1.00 93.00 238 SER A O 1
ATOM 1782 N N . THR A 1 239 ? -1.616 10.272 -14.729 1.00 91.44 239 THR A N 1
ATOM 1783 C CA . THR A 1 239 ? -1.324 11.002 -15.973 1.00 91.44 239 THR A CA 1
ATOM 1784 C C . THR A 1 239 ? 0.091 10.742 -16.472 1.00 91.44 239 THR A C 1
ATOM 1786 O O . THR A 1 239 ? 0.304 10.644 -17.680 1.00 91.44 239 THR A O 1
ATOM 1789 N N . GLN A 1 240 ? 1.043 10.604 -15.550 1.00 90.94 240 GLN A N 1
ATOM 1790 C CA . GLN A 1 240 ? 2.433 10.257 -15.818 1.00 90.94 240 GLN A CA 1
ATOM 1791 C C . GLN A 1 240 ? 2.702 8.758 -15.669 1.00 90.94 240 GLN A C 1
ATOM 1793 O O . GLN A 1 240 ? 3.753 8.310 -16.116 1.00 90.94 240 GLN A O 1
ATOM 1798 N N . GLU A 1 241 ? 1.774 7.972 -15.108 1.00 90.31 241 GLU A N 1
ATOM 1799 C CA . GLU A 1 241 ? 1.909 6.514 -14.930 1.00 90.31 241 GLU A CA 1
ATOM 1800 C C . GLU A 1 241 ? 3.196 6.144 -14.163 1.00 90.31 241 GLU A C 1
ATOM 1802 O O . GLU A 1 241 ? 3.937 5.228 -14.530 1.00 90.31 241 GLU A O 1
ATOM 1807 N N . ALA A 1 242 ? 3.507 6.914 -13.115 1.00 91.31 242 ALA A N 1
ATOM 1808 C CA . ALA A 1 242 ? 4.745 6.801 -12.349 1.00 91.31 242 ALA A CA 1
ATOM 1809 C C . ALA A 1 242 ? 4.556 7.187 -10.875 1.00 91.31 242 ALA A C 1
ATOM 1811 O O . ALA A 1 242 ? 3.584 7.842 -10.499 1.00 91.31 242 ALA A O 1
ATOM 1812 N N . LEU A 1 243 ? 5.513 6.802 -10.027 1.00 93.69 243 LEU A N 1
ATOM 1813 C CA . LEU A 1 243 ? 5.564 7.286 -8.650 1.00 93.69 243 LEU A CA 1
ATOM 1814 C C . LEU A 1 243 ? 6.154 8.700 -8.637 1.00 93.69 243 LEU A C 1
ATOM 1816 O O . LEU A 1 243 ? 7.270 8.906 -9.113 1.00 93.69 243 LEU A O 1
ATOM 1820 N N . GLN A 1 244 ? 5.429 9.657 -8.070 1.00 94.38 244 GLN A N 1
ATOM 1821 C CA . GLN A 1 244 ? 5.816 11.064 -8.072 1.00 94.38 244 GLN A CA 1
ATOM 1822 C C . GLN A 1 244 ? 5.768 11.681 -6.679 1.00 94.38 244 GLN A C 1
ATOM 1824 O O . GLN A 1 244 ? 5.007 11.244 -5.814 1.00 94.38 244 GLN A O 1
ATOM 1829 N N . THR A 1 245 ? 6.582 12.716 -6.480 1.00 95.06 245 THR A N 1
ATOM 1830 C CA . THR A 1 245 ? 6.552 13.581 -5.299 1.00 95.06 245 THR A CA 1
ATOM 1831 C C . THR A 1 245 ? 6.368 15.040 -5.696 1.00 95.06 245 THR A C 1
ATOM 1833 O O . THR A 1 245 ? 6.846 15.469 -6.744 1.00 95.06 245 THR A O 1
ATOM 1836 N N . PHE A 1 246 ? 5.717 15.823 -4.839 1.00 95.31 246 PHE A N 1
ATOM 1837 C CA . PHE A 1 246 ? 5.647 17.276 -4.957 1.00 95.31 246 PHE A CA 1
ATOM 1838 C C . PHE A 1 246 ? 6.427 17.860 -3.794 1.00 95.31 246 PHE A C 1
ATOM 1840 O O . PHE A 1 246 ? 6.003 17.749 -2.646 1.00 95.31 246 PHE A O 1
ATOM 1847 N N . THR A 1 247 ? 7.597 18.424 -4.069 1.00 95.19 247 THR A N 1
ATOM 1848 C CA . THR A 1 247 ? 8.478 18.961 -3.028 1.00 95.19 247 THR A CA 1
ATOM 1849 C C . THR A 1 247 ? 9.043 20.306 -3.456 1.00 95.19 247 THR A C 1
ATOM 1851 O O . THR A 1 247 ? 9.565 20.456 -4.559 1.00 95.19 247 THR A O 1
ATOM 1854 N N . SER A 1 248 ? 8.961 21.288 -2.561 1.00 93.94 248 SER A N 1
ATOM 1855 C CA . SER A 1 248 ? 9.363 22.676 -2.787 1.00 93.94 248 SER A CA 1
ATOM 1856 C C . SER A 1 248 ? 8.718 23.302 -4.029 1.00 93.94 248 SER A C 1
ATOM 1858 O O . SER A 1 248 ? 9.354 24.071 -4.747 1.00 93.94 248 SER A O 1
ATOM 1860 N N . GLY A 1 249 ? 7.449 22.972 -4.290 1.00 92.88 249 GLY A N 1
ATOM 1861 C CA . GLY A 1 249 ? 6.709 23.511 -5.436 1.00 92.88 249 GLY A CA 1
ATOM 1862 C C . GLY A 1 249 ? 7.025 22.848 -6.781 1.00 92.88 249 GLY A C 1
ATOM 1863 O O . GLY A 1 249 ? 6.596 23.359 -7.815 1.00 92.88 249 GLY A O 1
ATOM 1864 N N . ILE A 1 250 ? 7.787 21.751 -6.781 1.00 92.56 250 ILE A N 1
ATOM 1865 C CA . ILE A 1 250 ? 8.208 21.034 -7.986 1.00 92.56 250 ILE A CA 1
ATOM 1866 C C . ILE A 1 250 ? 7.682 19.603 -7.927 1.00 92.56 250 ILE A C 1
ATOM 1868 O O . ILE A 1 250 ? 7.938 18.879 -6.964 1.00 92.56 250 ILE A O 1
ATOM 1872 N N . GLU A 1 251 ? 6.987 19.199 -8.988 1.00 92.25 251 GLU A N 1
ATOM 1873 C CA . GLU A 1 251 ? 6.626 17.808 -9.241 1.00 92.25 251 GLU A CA 1
ATOM 1874 C C . GLU A 1 251 ? 7.840 17.062 -9.805 1.00 92.25 251 GLU A C 1
ATOM 1876 O O . GLU A 1 251 ? 8.451 17.490 -10.785 1.00 92.25 251 GLU A O 1
ATOM 1881 N N . GLN A 1 252 ? 8.215 15.966 -9.155 1.00 91.94 252 GLN A N 1
ATOM 1882 C CA . GLN A 1 252 ? 9.356 15.138 -9.522 1.00 91.94 252 GLN A CA 1
ATOM 1883 C C . GLN A 1 252 ? 8.872 13.707 -9.713 1.00 91.94 252 GLN A C 1
ATOM 1885 O O . GLN A 1 252 ? 8.283 13.124 -8.799 1.00 91.94 252 GLN A O 1
ATOM 1890 N N . THR A 1 253 ? 9.159 13.119 -10.872 1.00 91.62 253 THR A N 1
ATOM 1891 C CA . THR A 1 253 ? 8.976 11.682 -11.063 1.00 91.62 253 THR A CA 1
ATOM 1892 C C . THR A 1 253 ? 10.177 10.921 -10.519 1.00 91.62 253 THR A C 1
ATOM 1894 O O . THR A 1 253 ? 11.328 11.283 -10.769 1.00 91.62 253 THR A O 1
ATOM 1897 N N . LEU A 1 254 ? 9.913 9.836 -9.792 1.00 88.44 254 LEU A N 1
ATOM 1898 C CA . LEU A 1 254 ? 10.954 8.906 -9.391 1.00 88.44 254 LEU A CA 1
ATOM 1899 C C . LEU A 1 254 ? 11.483 8.137 -10.611 1.00 88.44 254 LEU A C 1
ATOM 1901 O O . LEU A 1 254 ? 10.762 7.347 -11.218 1.00 88.44 254 LEU A O 1
ATOM 1905 N N . VAL A 1 255 ? 12.766 8.334 -10.913 1.00 90.19 255 VAL A N 1
ATOM 1906 C CA . VAL A 1 255 ? 13.498 7.574 -11.935 1.00 90.19 255 VAL A CA 1
ATOM 1907 C C . VAL A 1 255 ? 13.709 6.137 -11.464 1.00 90.19 255 VAL A C 1
ATOM 1909 O O . VAL A 1 255 ? 14.103 5.906 -10.319 1.00 90.19 255 VAL A O 1
ATOM 1912 N N . GLY A 1 256 ? 13.474 5.167 -12.348 1.00 91.12 256 GLY A N 1
ATOM 1913 C CA . GLY A 1 256 ? 13.610 3.746 -12.024 1.00 91.12 256 GLY A CA 1
ATOM 1914 C C . GLY A 1 256 ? 14.333 2.946 -13.101 1.00 91.12 256 GLY A C 1
ATOM 1915 O O . GLY A 1 256 ? 14.071 3.125 -14.289 1.00 91.12 256 GLY A O 1
ATOM 1916 N N . VAL A 1 257 ? 15.203 2.023 -12.677 1.00 95.44 257 VAL A N 1
ATOM 1917 C CA . VAL A 1 257 ? 15.809 1.003 -13.547 1.00 95.44 257 VAL A CA 1
ATOM 1918 C C . VAL A 1 257 ? 14.812 -0.138 -13.737 1.00 95.44 257 VAL A C 1
ATOM 1920 O O . VAL A 1 257 ? 14.345 -0.727 -12.761 1.00 95.44 257 VAL A O 1
ATOM 1923 N N . ILE A 1 258 ? 14.498 -0.468 -14.988 1.00 96.31 258 ILE A N 1
ATOM 1924 C CA . ILE A 1 258 ? 13.562 -1.546 -15.342 1.00 96.31 258 ILE A CA 1
ATOM 1925 C C . ILE A 1 258 ? 14.263 -2.800 -15.862 1.00 96.31 258 ILE A C 1
ATOM 1927 O O . ILE A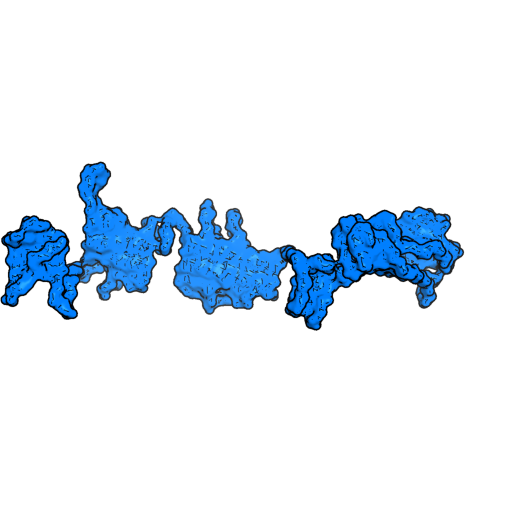 1 258 ? 13.646 -3.862 -15.886 1.00 96.31 258 ILE A O 1
ATOM 1931 N N . PHE A 1 259 ? 15.544 -2.707 -16.227 1.00 98.38 259 PHE A N 1
ATOM 1932 C CA . PHE A 1 259 ? 16.363 -3.838 -16.654 1.00 98.38 259 PHE A CA 1
ATOM 1933 C C . PHE A 1 259 ? 17.833 -3.638 -16.275 1.00 98.38 259 PHE A C 1
ATOM 1935 O O . PHE A 1 259 ? 18.362 -2.532 -16.387 1.00 98.38 259 PHE A O 1
ATOM 1942 N N . THR A 1 260 ? 18.505 -4.715 -15.870 1.00 98.25 260 THR A N 1
ATOM 1943 C CA . THR A 1 260 ? 19.958 -4.765 -15.667 1.00 98.25 260 THR A CA 1
ATOM 1944 C C . THR A 1 260 ? 20.503 -6.092 -16.176 1.00 98.25 260 THR A C 1
ATOM 1946 O O . THR A 1 260 ? 20.074 -7.159 -15.731 1.00 98.25 260 THR A O 1
ATOM 1949 N N . GLN A 1 261 ? 21.462 -6.031 -17.092 1.00 98.19 261 GLN A N 1
ATOM 1950 C CA . GLN A 1 261 ? 22.134 -7.198 -17.648 1.00 98.19 261 GLN A CA 1
ATOM 1951 C C . GLN A 1 261 ? 22.987 -7.906 -16.586 1.00 98.19 261 GLN A C 1
ATOM 1953 O O . GLN A 1 261 ? 23.676 -7.270 -15.792 1.00 98.19 261 GLN A O 1
ATOM 1958 N N . THR A 1 262 ? 22.945 -9.238 -16.583 1.00 97.94 262 THR A N 1
ATOM 1959 C CA . THR A 1 262 ? 23.693 -10.100 -15.651 1.00 97.94 262 THR A CA 1
ATOM 1960 C C . THR A 1 262 ? 24.669 -11.046 -16.343 1.00 97.94 262 THR A C 1
ATOM 1962 O O . THR A 1 262 ? 25.401 -11.758 -15.660 1.00 97.94 262 THR A O 1
ATOM 1965 N N . ALA A 1 263 ? 24.662 -11.101 -17.675 1.00 97.81 263 ALA A N 1
ATOM 1966 C CA . ALA A 1 263 ? 25.602 -11.894 -18.456 1.00 97.81 263 ALA A CA 1
ATOM 1967 C C . ALA A 1 263 ? 26.016 -11.146 -19.721 1.00 97.81 263 ALA A C 1
ATOM 1969 O O . ALA A 1 263 ? 25.204 -10.422 -20.296 1.00 97.81 263 ALA A O 1
ATOM 1970 N N . ASP A 1 264 ? 27.256 -11.362 -20.147 1.00 98.50 264 ASP A N 1
ATOM 1971 C CA . ASP A 1 264 ? 27.790 -10.807 -21.384 1.00 98.50 264 ASP A CA 1
ATOM 1972 C C . ASP A 1 264 ? 26.984 -11.277 -22.602 1.00 98.50 264 ASP A C 1
ATOM 1974 O O . ASP A 1 264 ? 26.511 -12.416 -22.650 1.00 98.50 264 ASP A O 1
ATOM 1978 N N . GLN A 1 265 ? 26.888 -10.411 -23.607 1.00 98.19 265 GLN A N 1
ATOM 1979 C CA . GLN A 1 265 ? 26.315 -10.733 -24.911 1.00 98.19 265 GLN A CA 1
ATOM 1980 C C . GLN A 1 265 ? 27.327 -10.398 -25.994 1.00 98.19 265 GLN A C 1
ATOM 1982 O O . GLN A 1 265 ? 27.715 -9.242 -26.129 1.00 98.19 265 GLN A O 1
ATOM 1987 N N . THR A 1 266 ? 27.743 -11.403 -26.764 1.00 98.06 266 THR A N 1
ATOM 1988 C CA . THR A 1 266 ? 28.757 -11.252 -27.814 1.00 98.06 266 THR A CA 1
ATOM 1989 C C . THR A 1 266 ? 28.153 -11.496 -29.189 1.00 98.06 266 THR A C 1
ATOM 1991 O O . THR A 1 266 ? 27.537 -12.534 -29.432 1.00 98.06 266 THR A O 1
ATOM 1994 N N . ILE A 1 267 ? 28.404 -10.571 -30.110 1.00 97.94 267 ILE A N 1
ATOM 1995 C CA . ILE A 1 267 ? 28.084 -10.687 -31.532 1.00 97.94 267 ILE A CA 1
ATOM 1996 C C . ILE A 1 267 ? 29.413 -10.751 -32.286 1.00 97.94 267 ILE A C 1
ATOM 1998 O O . ILE A 1 267 ? 30.157 -9.769 -32.352 1.00 97.94 267 ILE A O 1
ATOM 2002 N N . ALA A 1 268 ? 29.723 -11.923 -32.834 1.00 96.69 268 ALA A N 1
ATOM 2003 C CA . ALA A 1 268 ? 30.985 -12.200 -33.510 1.00 96.69 268 ALA A CA 1
ATOM 2004 C C . ALA A 1 268 ? 30.769 -13.016 -34.786 1.00 96.69 268 ALA A C 1
ATOM 2006 O O . ALA A 1 268 ? 29.859 -13.844 -34.836 1.00 96.69 268 ALA A O 1
ATOM 2007 N N . ASP A 1 269 ? 31.617 -12.790 -35.794 1.00 95.69 269 ASP A N 1
ATOM 2008 C CA . ASP A 1 269 ? 31.680 -13.586 -37.033 1.00 95.69 269 ASP A CA 1
ATOM 2009 C C . ASP A 1 269 ? 30.312 -13.835 -37.704 1.00 95.69 269 ASP A C 1
ATOM 2011 O O . ASP A 1 269 ? 29.986 -14.936 -38.148 1.00 95.69 269 ASP A O 1
ATOM 2015 N N . THR A 1 270 ? 29.458 -12.810 -37.745 1.00 96.44 270 THR A N 1
ATOM 2016 C CA . THR A 1 270 ? 28.094 -12.939 -38.268 1.00 96.44 270 THR A CA 1
ATOM 2017 C C . THR A 1 270 ? 27.610 -11.653 -38.916 1.00 96.44 270 THR A C 1
ATOM 2019 O O . THR A 1 270 ? 27.923 -10.563 -38.453 1.00 96.44 270 THR A O 1
ATOM 2022 N N . VAL A 1 271 ? 26.798 -11.793 -39.964 1.00 96.56 271 VAL A N 1
ATOM 2023 C CA . VAL A 1 271 ? 26.001 -10.707 -40.566 1.00 96.56 271 VAL A CA 1
ATOM 2024 C C . VAL A 1 271 ? 24.536 -10.771 -40.120 1.00 96.56 271 VAL A C 1
ATOM 2026 O O . VAL A 1 271 ? 23.666 -10.153 -40.721 1.00 96.56 271 VAL A O 1
ATOM 2029 N N . THR A 1 272 ? 24.225 -11.593 -39.117 1.00 97.62 272 THR A N 1
ATOM 2030 C CA . THR A 1 272 ? 22.867 -11.696 -38.578 1.00 97.62 272 THR A CA 1
ATOM 2031 C C . THR A 1 272 ? 22.654 -10.585 -37.565 1.00 97.62 272 THR A C 1
ATOM 2033 O O . THR A 1 272 ? 23.402 -10.487 -36.592 1.00 97.62 272 THR A O 1
ATOM 2036 N N . GLU A 1 273 ? 21.616 -9.782 -37.772 1.00 97.88 273 GLU A N 1
ATOM 2037 C CA . GLU A 1 273 ? 21.179 -8.783 -36.803 1.00 97.88 273 GLU A CA 1
ATOM 2038 C C . GLU A 1 273 ? 20.861 -9.448 -35.461 1.00 97.88 273 GLU A C 1
ATOM 2040 O O . GLU A 1 273 ? 20.044 -10.367 -35.383 1.00 97.88 273 GLU A O 1
ATOM 2045 N N . THR A 1 274 ? 21.557 -9.011 -34.415 1.00 98.19 274 THR A N 1
ATOM 2046 C CA . THR A 1 274 ? 21.517 -9.655 -33.102 1.00 98.19 274 THR A CA 1
ATOM 2047 C C . THR A 1 274 ? 21.402 -8.598 -32.010 1.00 98.19 274 THR A C 1
ATOM 2049 O O . THR A 1 274 ? 21.982 -7.521 -32.126 1.00 98.19 274 THR A O 1
ATOM 2052 N N . THR A 1 275 ? 20.658 -8.904 -30.946 1.00 98.19 275 THR A N 1
ATOM 2053 C CA . THR A 1 275 ? 20.543 -8.040 -29.763 1.00 98.19 275 THR A CA 1
ATOM 2054 C C . THR A 1 275 ? 21.893 -7.844 -29.072 1.00 98.19 275 THR A C 1
ATOM 2056 O O . THR A 1 275 ? 22.669 -8.795 -28.915 1.00 98.19 275 THR A O 1
ATOM 2059 N N . LEU A 1 276 ? 2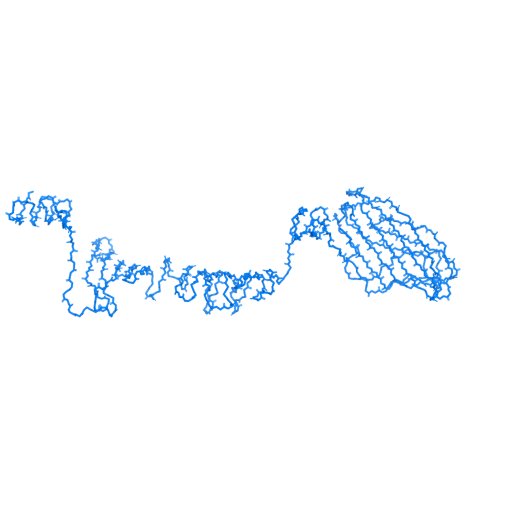2.145 -6.612 -28.631 1.00 98.31 276 LEU A N 1
ATOM 2060 C CA . LEU A 1 276 ? 23.242 -6.249 -27.738 1.00 98.31 276 LEU A CA 1
ATOM 2061 C C . LEU A 1 276 ? 22.914 -6.544 -26.269 1.00 98.31 276 LEU A C 1
ATOM 2063 O O . LEU A 1 276 ? 23.811 -6.463 -25.435 1.00 98.31 276 LEU A O 1
ATOM 2067 N N . PHE A 1 277 ? 21.677 -6.907 -25.924 1.00 98.12 277 PHE A N 1
ATOM 2068 C CA . PHE A 1 277 ? 21.322 -7.273 -24.557 1.00 98.12 277 PHE A CA 1
ATOM 2069 C C . PHE A 1 277 ? 21.609 -8.747 -24.270 1.00 98.12 277 PHE A C 1
ATOM 2071 O O . PHE A 1 277 ? 21.171 -9.650 -24.983 1.00 98.12 277 PHE A O 1
ATOM 2078 N N . GLY A 1 278 ? 22.309 -8.995 -23.166 1.00 97.00 278 GLY A N 1
ATOM 2079 C CA . GLY A 1 278 ? 22.411 -10.320 -22.564 1.00 97.00 278 GLY A CA 1
ATOM 2080 C C . GLY A 1 278 ? 21.207 -10.654 -21.688 1.00 97.00 278 GLY A C 1
ATOM 2081 O O . GLY A 1 278 ? 20.261 -9.879 -21.541 1.00 97.00 278 GLY A O 1
ATOM 2082 N N . THR A 1 279 ? 21.248 -11.815 -21.034 1.00 96.25 279 THR A N 1
ATOM 2083 C CA . THR A 1 279 ? 20.266 -12.125 -19.983 1.00 96.25 279 THR A CA 1
ATOM 2084 C C . THR A 1 279 ? 20.398 -11.134 -18.828 1.00 96.25 279 THR A C 1
ATOM 2086 O O . THR A 1 279 ? 21.514 -10.721 -18.505 1.00 96.25 279 THR A O 1
ATOM 2089 N N . GLY A 1 280 ? 19.292 -10.792 -18.167 1.00 96.75 280 GLY A N 1
ATOM 2090 C CA . GLY A 1 280 ? 19.296 -9.832 -17.067 1.00 96.75 280 GLY A CA 1
ATOM 2091 C C . GLY A 1 280 ? 18.140 -9.998 -16.086 1.00 96.75 280 GLY A C 1
ATOM 2092 O O . GLY A 1 280 ? 17.288 -10.876 -16.235 1.00 96.75 280 GLY A O 1
ATOM 2093 N N . VAL A 1 281 ? 18.122 -9.132 -15.076 1.00 97.69 281 VAL A N 1
ATOM 2094 C CA . VAL A 1 281 ? 17.028 -8.979 -14.109 1.00 97.69 281 VAL A CA 1
ATOM 2095 C C . VAL A 1 281 ? 16.164 -7.793 -14.528 1.00 97.69 281 VAL A C 1
ATOM 2097 O O . VAL A 1 281 ? 16.683 -6.746 -14.906 1.00 97.69 281 VAL A O 1
ATOM 2100 N N . GLY A 1 282 ? 14.844 -7.947 -14.431 1.00 97.25 282 GLY A N 1
ATOM 2101 C CA . GLY A 1 282 ? 13.877 -6.936 -14.856 1.00 97.25 282 GLY A CA 1
ATOM 2102 C C . GLY A 1 282 ? 13.216 -7.302 -16.183 1.00 97.25 282 GLY A C 1
ATOM 2103 O O . GLY A 1 282 ? 13.022 -8.481 -16.479 1.00 97.25 282 GLY A O 1
ATOM 2104 N N . THR A 1 283 ? 12.828 -6.301 -16.966 1.00 96.94 283 THR A N 1
ATOM 2105 C CA . THR A 1 283 ? 12.113 -6.470 -18.232 1.00 96.94 283 THR A CA 1
ATOM 2106 C C . THR A 1 283 ? 12.574 -5.455 -19.271 1.00 96.94 283 THR A C 1
ATOM 2108 O O . THR A 1 283 ? 12.690 -4.267 -18.990 1.00 96.94 283 THR A O 1
ATOM 2111 N N . LEU A 1 284 ? 12.770 -5.926 -20.502 1.00 97.88 284 LEU A N 1
ATOM 2112 C CA . LEU A 1 284 ? 12.849 -5.074 -21.693 1.00 97.88 284 LEU A CA 1
ATOM 2113 C C . LEU A 1 284 ? 11.471 -4.890 -22.347 1.00 97.88 284 LEU A C 1
ATOM 2115 O O . LEU A 1 284 ? 11.307 -4.069 -23.239 1.00 97.88 284 LEU A O 1
ATOM 2119 N N . THR A 1 285 ? 10.457 -5.646 -21.917 1.00 97.81 285 THR A N 1
ATOM 2120 C CA . THR A 1 285 ? 9.081 -5.512 -22.409 1.00 97.81 285 THR A CA 1
ATOM 2121 C C . THR A 1 285 ? 8.335 -4.458 -21.614 1.00 97.81 285 THR A C 1
ATOM 2123 O O . THR A 1 285 ? 8.079 -4.639 -20.421 1.00 97.81 285 THR A O 1
ATOM 2126 N N . LEU A 1 286 ? 7.956 -3.382 -22.299 1.00 97.31 286 LEU A N 1
ATOM 2127 C CA . LEU A 1 286 ? 7.091 -2.341 -21.768 1.00 97.31 286 LEU A CA 1
ATOM 2128 C C . LEU A 1 286 ? 5.624 -2.763 -21.951 1.00 97.31 286 LEU A C 1
ATOM 2130 O O . LEU A 1 286 ? 5.248 -3.201 -23.047 1.00 97.31 286 LEU A O 1
ATOM 2134 N N . PRO A 1 287 ? 4.781 -2.660 -20.910 1.00 96.88 287 PRO A N 1
ATOM 2135 C CA . PRO A 1 287 ? 3.367 -3.002 -21.010 1.00 96.88 287 PRO A CA 1
ATOM 2136 C C . PRO A 1 287 ? 2.588 -1.997 -21.876 1.00 96.88 287 PRO A C 1
ATOM 2138 O O . PRO A 1 287 ? 3.059 -0.900 -22.174 1.00 96.88 287 PRO A O 1
ATOM 2141 N N . ALA A 1 288 ? 1.367 -2.376 -22.260 1.00 97.00 288 ALA A N 1
ATOM 2142 C CA . ALA A 1 288 ? 0.413 -1.465 -22.890 1.00 97.00 288 ALA A CA 1
ATOM 2143 C C . ALA A 1 288 ? 0.166 -0.223 -22.020 1.00 97.00 288 ALA A C 1
ATOM 2145 O O . ALA A 1 288 ? 0.107 -0.333 -20.796 1.00 97.00 288 ALA A O 1
ATOM 2146 N N . ASN A 1 289 ? -0.019 0.936 -22.658 1.00 95.06 289 ASN A N 1
ATOM 2147 C CA . ASN A 1 289 ? -0.235 2.235 -22.008 1.00 95.06 289 ASN A CA 1
ATOM 2148 C C . ASN A 1 289 ? 0.913 2.690 -21.091 1.00 95.06 289 ASN A C 1
ATOM 2150 O O . ASN A 1 289 ? 0.740 3.620 -20.314 1.00 95.06 289 ASN A O 1
ATOM 2154 N N . PHE A 1 290 ? 2.097 2.077 -21.198 1.00 95.38 290 PHE A N 1
ATOM 2155 C CA . PHE A 1 290 ? 3.291 2.549 -20.496 1.00 95.38 290 PHE A CA 1
ATOM 2156 C C . PHE A 1 290 ? 3.668 3.974 -20.914 1.00 95.38 290 PHE A C 1
ATOM 2158 O O . PHE A 1 290 ? 4.102 4.778 -20.097 1.00 95.38 290 PHE A O 1
ATOM 2165 N N . TRP A 1 291 ? 3.537 4.286 -22.203 1.00 96.50 291 TRP A N 1
ATOM 2166 C CA . TRP A 1 291 ? 3.934 5.580 -22.732 1.00 96.50 291 TRP A CA 1
ATOM 2167 C C . TRP A 1 291 ? 2.916 6.662 -22.381 1.00 96.50 291 TRP A C 1
ATOM 2169 O O . TRP A 1 291 ? 1.752 6.584 -22.765 1.00 96.50 291 TRP A O 1
ATOM 2179 N N . THR A 1 292 ? 3.405 7.726 -21.756 1.00 95.75 292 THR A N 1
ATOM 2180 C CA . THR A 1 292 ? 2.710 9.007 -21.602 1.00 95.75 292 THR A CA 1
ATOM 2181 C C . THR A 1 292 ? 3.494 10.078 -22.359 1.00 95.75 292 THR A C 1
ATOM 2183 O O . THR A 1 292 ? 4.683 9.906 -22.645 1.00 95.75 292 THR A O 1
ATOM 2186 N N . VAL A 1 293 ? 2.846 11.172 -22.764 1.00 96.00 293 VAL A N 1
ATOM 2187 C CA . VAL A 1 293 ? 3.537 12.242 -23.506 1.00 96.00 293 VAL A CA 1
ATOM 2188 C C . VAL A 1 293 ? 4.644 12.837 -22.640 1.00 96.00 293 VAL A C 1
ATOM 2190 O O . VAL A 1 293 ? 4.406 13.221 -21.501 1.00 96.00 293 VAL A O 1
ATOM 2193 N N . GLY A 1 294 ? 5.851 12.933 -23.197 1.00 94.81 294 GLY A N 1
ATOM 2194 C CA . GLY A 1 294 ? 7.043 13.400 -22.497 1.00 94.81 294 GLY A CA 1
ATOM 2195 C C . GLY A 1 294 ? 7.834 12.287 -21.814 1.00 94.81 294 GLY A C 1
ATOM 2196 O O . GLY A 1 294 ? 9.011 12.511 -21.527 1.00 94.81 294 GLY A O 1
ATOM 2197 N N . LYS A 1 295 ? 7.254 11.094 -21.601 1.00 95.44 295 LYS A N 1
ATOM 2198 C CA . LYS A 1 295 ? 7.964 9.955 -21.003 1.00 95.44 295 LYS A CA 1
ATOM 2199 C C . LYS A 1 295 ? 9.199 9.601 -21.823 1.00 95.44 295 LYS A C 1
ATOM 2201 O O . LYS A 1 295 ? 9.106 9.411 -23.037 1.00 95.44 295 LYS A O 1
ATOM 2206 N N . THR A 1 296 ? 10.339 9.530 -21.155 1.00 96.31 296 THR A N 1
ATOM 2207 C CA . THR A 1 296 ? 11.655 9.298 -21.732 1.00 96.31 296 THR A CA 1
ATOM 2208 C C . THR A 1 296 ? 12.285 8.087 -21.076 1.00 96.31 296 THR A C 1
ATOM 2210 O O . THR A 1 296 ? 12.335 7.981 -19.851 1.00 96.31 296 THR A O 1
ATOM 2213 N N . ILE A 1 297 ? 12.789 7.180 -21.902 1.00 97.00 297 ILE A N 1
ATOM 2214 C CA . ILE A 1 297 ? 13.615 6.065 -21.453 1.00 97.00 297 ILE A CA 1
ATOM 2215 C C . ILE A 1 297 ? 15.046 6.264 -21.929 1.00 97.00 297 ILE A C 1
ATOM 2217 O O . ILE A 1 297 ? 15.288 6.817 -23.008 1.00 97.00 297 ILE A O 1
ATOM 2221 N N . ARG A 1 298 ? 15.980 5.798 -21.109 1.00 97.81 298 ARG A N 1
ATOM 2222 C CA . ARG A 1 298 ? 17.406 5.778 -21.405 1.00 97.81 298 ARG A CA 1
ATOM 2223 C C . ARG A 1 298 ? 17.901 4.345 -21.357 1.00 97.81 298 ARG A C 1
ATOM 2225 O O . ARG A 1 298 ? 17.680 3.656 -20.366 1.00 97.81 298 ARG A O 1
ATOM 2232 N N . LEU A 1 299 ? 18.563 3.915 -22.420 1.00 98.19 299 LEU A N 1
ATOM 2233 C CA . LEU A 1 299 ? 19.259 2.639 -22.482 1.00 98.19 299 LEU A CA 1
ATOM 2234 C C . LEU A 1 299 ? 20.746 2.960 -22.574 1.00 98.19 299 LEU A C 1
ATOM 2236 O O . LEU A 1 299 ? 21.140 3.762 -23.420 1.00 98.19 299 LEU A O 1
ATOM 2240 N N . GLU A 1 300 ? 21.554 2.360 -21.710 1.00 98.06 300 GLU A N 1
ATOM 2241 C CA . GLU A 1 300 ? 23.011 2.458 -21.793 1.00 98.06 300 GLU A CA 1
ATOM 2242 C C . GLU A 1 300 ? 23.609 1.057 -21.859 1.00 98.06 300 GLU A C 1
ATOM 2244 O O . GLU A 1 300 ? 23.218 0.173 -21.090 1.00 98.06 300 GLU A O 1
ATOM 2249 N N . ILE A 1 301 ? 24.536 0.857 -22.796 1.00 98.50 301 ILE A N 1
ATOM 2250 C CA . ILE A 1 301 ? 25.254 -0.404 -22.997 1.00 98.50 301 ILE A CA 1
ATOM 2251 C C . ILE A 1 301 ? 26.736 -0.088 -23.140 1.00 98.50 301 ILE A C 1
ATOM 2253 O O . ILE A 1 301 ? 27.104 0.806 -23.891 1.00 98.50 301 ILE A O 1
ATOM 2257 N N . HIS A 1 302 ? 27.564 -0.828 -22.415 1.00 98.06 302 HIS A N 1
ATOM 2258 C CA . HIS A 1 302 ? 29.012 -0.670 -22.359 1.00 98.06 302 HIS A CA 1
ATOM 2259 C C . HIS A 1 302 ? 29.677 -2.020 -22.575 1.00 98.06 302 HIS A C 1
ATOM 2261 O O . HIS A 1 302 ? 29.173 -3.052 -22.106 1.00 98.06 302 HIS A O 1
ATOM 2267 N N . GLY A 1 303 ? 30.848 -2.033 -23.198 1.00 97.38 303 GLY A N 1
ATOM 2268 C CA . GLY A 1 303 ? 31.645 -3.247 -23.242 1.00 97.38 303 GLY A CA 1
ATOM 2269 C C . GLY A 1 303 ? 32.900 -3.166 -24.091 1.00 97.38 303 GLY A C 1
ATOM 2270 O O . GLY A 1 303 ? 33.595 -2.157 -24.099 1.00 97.38 303 GLY A O 1
ATOM 2271 N N . GLU A 1 304 ? 33.200 -4.276 -24.763 1.00 96.19 304 GLU A N 1
ATOM 2272 C CA . GLU A 1 304 ? 34.437 -4.498 -25.514 1.00 96.19 304 GLU A CA 1
ATOM 2273 C C . GLU A 1 304 ? 34.150 -4.655 -27.013 1.00 96.19 304 GLU A C 1
ATOM 2275 O O . GLU A 1 304 ? 33.183 -5.314 -27.405 1.00 96.19 304 GLU A O 1
ATOM 2280 N N . PHE A 1 305 ? 34.995 -4.059 -27.847 1.00 94.81 305 PHE A N 1
ATOM 2281 C CA . PHE A 1 305 ? 34.847 -3.967 -29.296 1.00 94.81 305 PHE A CA 1
ATOM 2282 C C . PHE A 1 305 ? 36.176 -4.301 -29.986 1.00 94.81 305 PHE A C 1
ATOM 2284 O O . PHE A 1 305 ? 37.233 -3.858 -29.550 1.00 94.81 305 PHE A O 1
ATOM 2291 N N . ALA A 1 306 ? 36.156 -5.114 -31.039 1.00 94.88 306 ALA A N 1
ATOM 2292 C CA . ALA A 1 306 ? 37.336 -5.453 -31.836 1.00 94.88 306 ALA A CA 1
ATOM 2293 C C . ALA A 1 306 ? 36.940 -5.673 -33.300 1.00 94.88 306 ALA A C 1
ATOM 2295 O O . ALA A 1 306 ? 35.810 -6.089 -33.579 1.00 94.88 306 ALA A O 1
ATOM 2296 N N . ASP A 1 307 ? 37.861 -5.394 -34.226 1.00 93.00 307 ASP A N 1
ATOM 2297 C CA . ASP A 1 307 ? 37.558 -5.405 -35.655 1.00 93.00 307 ASP A CA 1
ATOM 2298 C C . ASP A 1 307 ? 38.705 -5.889 -36.569 1.00 93.00 307 ASP A C 1
ATOM 2300 O O . ASP A 1 307 ? 39.817 -6.184 -36.126 1.00 93.00 307 ASP A O 1
ATOM 2304 N N . THR A 1 308 ? 38.411 -6.017 -37.870 1.00 79.50 308 THR A N 1
ATOM 2305 C CA . THR A 1 308 ? 39.342 -6.483 -38.919 1.00 79.50 308 THR A CA 1
ATOM 2306 C C . THR A 1 308 ? 40.086 -5.385 -39.690 1.00 79.50 308 THR A C 1
ATOM 2308 O O . THR A 1 308 ? 40.639 -5.669 -40.755 1.00 79.50 308 THR A O 1
ATOM 2311 N N . GLY A 1 309 ? 40.106 -4.141 -39.213 1.00 82.38 309 GLY A N 1
ATOM 2312 C CA . GLY A 1 309 ? 40.732 -3.027 -39.927 1.00 82.38 309 GLY A CA 1
ATOM 2313 C C . GLY A 1 309 ? 39.789 -2.376 -40.939 1.00 82.38 309 GLY A C 1
ATOM 2314 O O . GLY A 1 309 ? 39.953 -2.551 -42.145 1.00 82.38 309 GLY A O 1
ATOM 2315 N N . ASN A 1 310 ? 38.825 -1.608 -40.423 1.00 91.00 310 ASN A N 1
ATOM 2316 C CA . ASN A 1 310 ? 37.816 -0.823 -41.150 1.00 91.00 310 ASN A CA 1
ATOM 2317 C C . ASN A 1 310 ? 36.610 -1.592 -41.742 1.00 91.00 310 ASN A C 1
ATOM 2319 O O . ASN A 1 310 ? 36.282 -1.395 -42.919 1.00 91.00 310 ASN A O 1
ATOM 2323 N N . PRO A 1 311 ? 35.915 -2.462 -40.984 1.00 94.50 311 PRO A N 1
ATOM 2324 C CA . PRO A 1 311 ? 34.646 -3.024 -41.444 1.00 94.50 311 PRO A CA 1
ATOM 2325 C C . PRO A 1 311 ? 33.527 -1.970 -41.482 1.00 94.50 311 PRO A C 1
ATOM 2327 O O . PRO A 1 311 ? 33.693 -0.831 -41.045 1.00 94.50 311 PRO A O 1
ATOM 2330 N N . THR A 1 312 ? 32.359 -2.371 -41.985 1.00 95.75 312 THR A N 1
ATOM 2331 C CA . THR A 1 312 ? 31.116 -1.615 -41.799 1.00 95.75 312 THR A CA 1
ATOM 2332 C C . THR A 1 312 ? 30.220 -2.287 -40.764 1.00 95.75 312 THR A C 1
ATOM 2334 O O . THR A 1 312 ? 30.246 -3.516 -40.643 1.00 95.75 312 THR A O 1
ATOM 2337 N N . ALA A 1 313 ? 29.411 -1.507 -40.055 1.00 95.25 313 ALA A N 1
ATOM 2338 C CA . ALA A 1 313 ? 28.398 -2.011 -39.133 1.00 95.25 313 ALA A CA 1
ATOM 2339 C C . ALA A 1 313 ? 27.203 -1.061 -39.016 1.00 95.25 313 ALA A C 1
ATOM 2341 O O . ALA A 1 313 ? 27.321 0.126 -39.333 1.00 95.25 313 ALA A O 1
ATOM 2342 N N . ASP A 1 314 ? 26.086 -1.590 -38.517 1.00 94.88 314 ASP A N 1
ATOM 2343 C CA . ASP A 1 314 ? 24.849 -0.841 -38.317 1.00 94.88 314 ASP A CA 1
ATOM 2344 C C . ASP A 1 314 ? 24.320 -1.108 -36.899 1.00 94.88 314 ASP A C 1
ATOM 2346 O O . ASP A 1 314 ? 24.423 -2.226 -36.379 1.00 94.88 314 ASP A O 1
ATOM 2350 N N . ILE A 1 315 ? 23.731 -0.078 -36.289 1.00 95.62 315 ILE A N 1
ATOM 2351 C CA . ILE A 1 315 ? 23.047 -0.141 -34.995 1.00 95.62 315 ILE A CA 1
ATOM 2352 C C . ILE A 1 315 ? 21.591 0.258 -35.206 1.00 95.62 315 ILE A C 1
ATOM 2354 O O . ILE A 1 315 ? 21.291 1.305 -35.790 1.00 95.62 315 ILE A O 1
ATOM 2358 N N . HIS A 1 316 ? 20.674 -0.557 -34.692 1.00 96.06 316 HIS A N 1
ATOM 2359 C CA . HIS A 1 316 ? 19.247 -0.260 -34.730 1.00 96.06 316 HIS A CA 1
ATOM 2360 C C . HIS A 1 316 ? 18.639 -0.298 -33.332 1.00 96.06 316 HIS A C 1
ATOM 2362 O O . HIS A 1 316 ? 19.096 -1.010 -32.440 1.00 96.06 316 HIS A O 1
ATOM 2368 N N . VAL A 1 317 ? 17.555 0.453 -33.162 1.00 97.94 317 VAL A N 1
ATOM 2369 C CA . VAL A 1 317 ? 16.754 0.460 -31.935 1.00 97.94 317 VAL A CA 1
ATOM 2370 C C . VAL A 1 317 ? 15.342 0.025 -32.281 1.00 97.94 317 VAL A C 1
ATOM 2372 O O . VAL A 1 317 ? 14.774 0.523 -33.254 1.00 97.94 317 VAL A O 1
ATOM 2375 N N . PHE A 1 318 ? 14.753 -0.860 -31.482 1.00 97.94 318 PHE A N 1
ATOM 2376 C CA . PHE A 1 318 ? 13.413 -1.395 -31.712 1.00 97.94 318 PHE A CA 1
ATOM 2377 C C . PHE A 1 318 ? 12.466 -1.178 -30.537 1.00 97.94 318 PHE A C 1
ATOM 2379 O O . PHE A 1 318 ? 12.862 -1.116 -29.373 1.00 97.94 318 PHE A O 1
ATOM 2386 N N . TYR A 1 319 ? 11.180 -1.128 -30.883 1.00 97.94 319 TYR A N 1
ATOM 2387 C CA . TYR A 1 319 ? 10.059 -1.320 -29.975 1.00 97.94 319 TYR A CA 1
ATOM 2388 C C . TYR A 1 319 ? 9.093 -2.345 -30.576 1.00 97.94 319 TYR A C 1
ATOM 2390 O O . TYR A 1 319 ? 8.424 -2.091 -31.583 1.00 97.94 319 TYR A O 1
ATOM 2398 N N . GLY A 1 320 ? 9.037 -3.531 -29.974 1.00 96.62 320 GLY A N 1
ATOM 2399 C CA . GLY A 1 320 ? 8.391 -4.692 -30.574 1.00 96.62 320 GLY A CA 1
ATOM 2400 C C . GLY A 1 320 ? 9.051 -5.027 -31.913 1.00 96.62 320 GLY A C 1
ATOM 2401 O O . GLY A 1 320 ? 10.261 -5.192 -31.988 1.00 96.62 320 GLY A O 1
ATOM 2402 N N . ALA A 1 321 ? 8.255 -5.106 -32.977 1.00 95.38 321 ALA A N 1
ATOM 2403 C CA . ALA A 1 321 ? 8.762 -5.318 -34.335 1.00 95.38 321 ALA A CA 1
ATOM 2404 C C . ALA A 1 321 ? 9.094 -4.008 -35.081 1.00 95.38 321 ALA A C 1
ATOM 2406 O O . ALA A 1 321 ? 9.570 -4.050 -36.215 1.00 95.38 321 ALA A O 1
ATOM 2407 N N . THR A 1 322 ? 8.813 -2.844 -34.490 1.00 97.12 322 THR A N 1
ATOM 2408 C CA . THR A 1 322 ? 9.007 -1.548 -35.148 1.00 97.12 322 THR A CA 1
ATOM 2409 C C . THR A 1 322 ? 10.424 -1.047 -34.913 1.00 97.12 322 THR A C 1
ATOM 2411 O O . THR A 1 322 ? 10.822 -0.840 -33.766 1.00 97.12 322 THR A O 1
ATOM 2414 N N . LYS A 1 323 ? 11.169 -0.795 -35.994 1.00 96.44 323 LYS A N 1
ATOM 2415 C CA . LYS A 1 323 ? 12.468 -0.119 -35.928 1.00 96.44 323 LYS A CA 1
ATOM 2416 C C . LYS A 1 323 ? 12.250 1.367 -35.630 1.00 96.44 323 LYS A C 1
ATOM 2418 O O . LYS A 1 323 ? 11.628 2.066 -36.425 1.00 96.44 323 LYS A O 1
ATOM 2423 N N . LEU A 1 324 ? 12.725 1.826 -34.478 1.00 97.06 324 LEU A N 1
ATOM 2424 C CA . LEU A 1 324 ? 12.612 3.206 -34.008 1.00 97.06 324 LEU A CA 1
ATOM 2425 C C . LEU A 1 324 ? 13.667 4.126 -34.609 1.00 97.06 324 LEU A C 1
ATOM 2427 O O . LEU A 1 324 ? 13.361 5.278 -34.911 1.00 97.06 324 LEU A O 1
ATOM 2431 N N . SER A 1 325 ? 14.888 3.618 -34.750 1.00 95.62 325 SER A N 1
ATOM 2432 C CA . SER A 1 325 ? 16.020 4.338 -35.320 1.00 95.62 325 SER A CA 1
ATOM 2433 C C . SER A 1 325 ? 16.933 3.368 -36.060 1.00 95.62 325 SER A C 1
ATOM 2435 O O . SER A 1 325 ? 17.024 2.188 -35.704 1.00 95.62 325 SER A O 1
ATOM 2437 N N . ASP A 1 326 ? 17.567 3.880 -37.108 1.00 93.69 326 ASP A N 1
ATOM 2438 C CA . ASP A 1 326 ? 18.433 3.147 -38.017 1.00 93.69 326 ASP A CA 1
ATOM 2439 C C . ASP A 1 326 ? 19.666 4.000 -38.309 1.00 93.69 326 ASP A C 1
ATOM 2441 O O . ASP A 1 326 ? 19.539 5.099 -38.856 1.00 93.69 326 ASP A O 1
ATOM 2445 N N . SER A 1 327 ? 20.851 3.519 -37.936 1.00 93.12 327 SER A N 1
ATOM 2446 C CA . SER A 1 327 ? 22.081 4.259 -38.201 1.00 93.12 327 SER A CA 1
ATOM 2447 C C . SER A 1 327 ? 22.479 4.285 -39.678 1.00 93.12 327 SER A C 1
ATOM 2449 O O . SER A 1 327 ? 23.316 5.102 -40.061 1.00 93.12 327 SER A O 1
ATOM 2451 N N . SER A 1 328 ? 21.902 3.398 -40.501 1.00 91.19 328 SER A N 1
ATOM 2452 C CA . SER A 1 328 ? 22.457 2.946 -41.782 1.00 91.19 328 SER A CA 1
ATOM 2453 C C . SER A 1 328 ? 23.871 2.347 -41.630 1.00 91.19 328 SER A C 1
ATOM 2455 O O . SER A 1 328 ? 24.473 2.450 -40.556 1.00 91.19 328 SER A O 1
ATOM 2457 N N . PRO A 1 329 ? 24.437 1.730 -42.686 1.00 93.00 329 PRO A N 1
ATOM 2458 C CA . PRO A 1 329 ? 25.804 1.230 -42.628 1.00 93.00 329 PRO A CA 1
ATOM 2459 C C . PRO A 1 329 ? 26.840 2.325 -42.406 1.00 93.00 329 PRO A C 1
ATOM 2461 O O . PRO A 1 329 ? 26.951 3.269 -43.194 1.00 93.00 329 PRO A O 1
ATOM 2464 N N . ILE A 1 330 ? 27.643 2.157 -41.358 1.00 92.25 330 ILE A N 1
ATOM 2465 C CA . ILE A 1 330 ? 28.724 3.064 -40.969 1.00 92.25 330 ILE A CA 1
ATOM 2466 C C . ILE A 1 330 ? 30.054 2.392 -41.260 1.00 92.25 330 ILE A C 1
ATOM 2468 O O . ILE A 1 330 ? 30.242 1.222 -40.935 1.00 92.25 330 ILE A O 1
ATOM 2472 N N . ALA A 1 331 ? 30.995 3.130 -41.846 1.00 93.50 331 ALA A N 1
ATOM 2473 C CA . ALA A 1 331 ? 32.377 2.680 -41.973 1.00 93.50 331 ALA A CA 1
ATOM 2474 C C . ALA A 1 331 ? 33.131 2.931 -40.663 1.00 93.50 331 ALA A C 1
ATOM 2476 O O . ALA A 1 331 ? 33.155 4.060 -40.175 1.00 93.50 331 ALA A O 1
ATOM 2477 N N . LEU A 1 332 ? 33.747 1.888 -40.116 1.00 93.12 332 LEU A N 1
ATOM 2478 C CA . LEU A 1 332 ? 34.455 1.948 -38.844 1.00 93.12 332 LEU A CA 1
ATOM 2479 C C . LEU A 1 332 ? 35.944 2.247 -39.034 1.00 93.12 332 LEU A C 1
ATOM 2481 O O . LEU A 1 332 ? 36.545 1.958 -40.077 1.00 93.12 332 LEU A O 1
ATOM 2485 N N . SER A 1 333 ? 36.546 2.838 -38.009 1.00 91.38 333 SER A N 1
ATOM 2486 C CA . SER A 1 333 ? 37.989 3.017 -37.904 1.00 91.38 333 SER A CA 1
ATOM 2487 C C . SER A 1 333 ? 38.617 1.712 -37.429 1.00 91.38 333 SER A C 1
ATOM 2489 O O . SER A 1 333 ? 38.208 1.165 -36.415 1.00 91.38 333 SER A O 1
ATOM 2491 N N . GLY A 1 334 ? 39.610 1.220 -38.170 1.00 90.12 334 GLY A N 1
ATOM 2492 C CA . GLY A 1 334 ? 40.284 -0.034 -37.861 1.00 90.12 334 GLY A CA 1
ATOM 2493 C C . GLY A 1 334 ? 40.987 -0.011 -36.510 1.00 90.12 334 GLY A C 1
ATOM 2494 O O . GLY A 1 334 ? 41.707 0.940 -36.195 1.00 90.12 334 GLY A O 1
ATOM 2495 N N . LEU A 1 335 ? 40.816 -1.089 -35.753 1.00 91.12 335 LEU A N 1
ATOM 2496 C CA . LEU A 1 335 ? 41.338 -1.232 -34.401 1.00 91.12 335 LEU A CA 1
ATOM 2497 C C . LEU A 1 335 ? 42.647 -2.021 -34.374 1.00 91.12 335 LEU A C 1
ATOM 2499 O O . LEU A 1 335 ? 42.899 -2.911 -35.187 1.00 91.12 335 LEU A O 1
ATOM 2503 N N . SER A 1 336 ? 43.505 -1.685 -33.409 1.00 84.25 336 SER A N 1
ATOM 2504 C CA . SER A 1 336 ? 44.791 -2.372 -33.199 1.00 84.25 336 SER A CA 1
ATOM 2505 C C . SER A 1 336 ? 44.754 -3.428 -32.086 1.00 84.25 336 SER A C 1
ATOM 2507 O O . SER A 1 336 ? 45.661 -4.261 -32.003 1.00 84.25 336 SER A O 1
ATOM 2509 N N . ALA A 1 337 ? 43.708 -3.406 -31.257 1.00 89.38 337 ALA A N 1
ATOM 2510 C CA . ALA A 1 337 ? 43.445 -4.324 -30.154 1.00 89.38 337 ALA A CA 1
ATOM 2511 C C . ALA A 1 337 ? 41.929 -4.375 -29.856 1.00 89.38 337 ALA A C 1
ATOM 2513 O O . ALA A 1 337 ? 41.120 -3.884 -30.640 1.00 89.38 337 ALA A O 1
ATOM 2514 N N . THR A 1 338 ? 41.551 -5.004 -28.740 1.00 93.00 338 THR A N 1
ATOM 2515 C CA . THR A 1 338 ? 40.195 -4.914 -28.182 1.00 93.00 338 THR A CA 1
ATOM 2516 C C . THR A 1 338 ? 40.063 -3.622 -27.386 1.00 93.00 338 THR A C 1
ATOM 2518 O O . THR A 1 338 ? 40.863 -3.383 -26.485 1.00 93.00 338 THR A O 1
ATOM 2521 N N . GLU A 1 339 ? 39.043 -2.834 -27.699 1.00 94.12 339 GLU A N 1
ATOM 2522 C CA . GLU A 1 339 ? 38.831 -1.484 -27.184 1.00 94.12 339 GLU A CA 1
ATOM 2523 C C . GLU A 1 339 ? 37.488 -1.341 -26.461 1.00 94.12 339 GLU A C 1
ATOM 2525 O O . GLU A 1 339 ? 36.596 -2.181 -26.598 1.00 94.12 339 GLU A O 1
ATOM 2530 N N . GLY A 1 340 ? 37.347 -0.278 -25.667 1.00 93.81 340 GLY A N 1
ATOM 2531 C CA . GLY A 1 340 ? 36.092 0.056 -24.997 1.00 93.81 340 GLY A CA 1
ATOM 2532 C C . GLY A 1 340 ? 35.072 0.683 -25.950 1.00 93.81 340 GLY A C 1
ATOM 2533 O O . GLY A 1 340 ? 35.438 1.436 -26.855 1.00 93.81 340 GLY A O 1
ATOM 2534 N N . TRP A 1 341 ? 33.790 0.403 -25.724 1.00 95.25 341 TRP A N 1
ATOM 2535 C CA . TRP A 1 341 ? 32.686 1.096 -26.390 1.00 95.25 341 TRP A CA 1
ATOM 2536 C C . TRP A 1 341 ? 31.531 1.364 -25.429 1.00 95.25 341 TRP A C 1
ATOM 2538 O O . TRP A 1 341 ? 31.310 0.608 -24.475 1.00 95.25 341 TRP A O 1
ATOM 2548 N N . GLU A 1 342 ? 30.762 2.405 -25.733 1.00 96.12 342 GLU A N 1
ATOM 2549 C CA . GLU A 1 342 ? 29.500 2.710 -25.075 1.00 96.12 342 GLU A CA 1
ATOM 2550 C C . GLU A 1 342 ? 28.443 3.174 -26.079 1.00 96.12 342 GLU A C 1
ATOM 2552 O O . GLU A 1 342 ? 28.742 3.777 -27.107 1.00 96.12 342 GLU A O 1
ATOM 2557 N N . THR A 1 343 ? 27.176 2.897 -25.789 1.00 96.94 343 THR A N 1
ATOM 2558 C CA . THR A 1 343 ? 26.055 3.564 -26.448 1.00 96.94 343 THR A CA 1
ATOM 2559 C C . THR A 1 343 ? 25.061 4.070 -25.425 1.00 96.94 343 THR A C 1
ATOM 2561 O O . THR A 1 343 ? 24.745 3.384 -24.449 1.00 96.94 343 THR A O 1
ATOM 2564 N N . ARG A 1 344 ? 24.524 5.257 -25.695 1.00 96.88 344 ARG A N 1
ATOM 2565 C CA . ARG A 1 344 ? 23.357 5.817 -25.034 1.00 96.88 344 ARG A CA 1
ATOM 2566 C C . ARG A 1 344 ? 22.245 5.994 -26.054 1.00 96.88 344 ARG A C 1
ATOM 2568 O O . ARG A 1 344 ? 22.380 6.717 -27.038 1.00 96.88 344 ARG A O 1
ATOM 2575 N N . VAL A 1 345 ? 21.099 5.399 -25.757 1.00 97.62 345 VAL A N 1
ATOM 2576 C CA . VAL A 1 345 ? 19.874 5.579 -26.530 1.00 97.62 345 VAL A CA 1
ATOM 2577 C C . VAL A 1 345 ? 18.864 6.335 -25.680 1.00 97.62 345 VAL A C 1
ATOM 2579 O O . VAL A 1 345 ? 18.561 5.930 -24.557 1.00 97.62 345 VAL A O 1
ATOM 2582 N N . LEU A 1 346 ? 18.329 7.426 -26.225 1.00 97.06 346 LEU A N 1
ATOM 2583 C CA . LEU A 1 346 ? 17.241 8.193 -25.620 1.00 97.06 346 LEU A CA 1
ATOM 2584 C C . LEU A 1 346 ? 15.999 8.072 -26.492 1.00 97.06 346 LEU A C 1
ATOM 2586 O O . LEU A 1 346 ? 16.051 8.366 -27.685 1.00 97.06 346 LEU A O 1
ATOM 2590 N N . ILE A 1 347 ? 14.881 7.669 -25.893 1.00 97.81 347 ILE A N 1
ATOM 2591 C CA . ILE A 1 347 ? 13.590 7.578 -26.580 1.00 97.81 347 ILE A CA 1
ATOM 2592 C C . ILE A 1 347 ? 12.578 8.401 -25.793 1.00 97.81 347 ILE A C 1
ATOM 2594 O O . ILE A 1 347 ? 12.272 8.056 -24.653 1.00 97.81 347 ILE A O 1
ATOM 2598 N N . THR A 1 348 ? 12.030 9.454 -26.400 1.00 97.50 348 THR A N 1
ATOM 2599 C CA . THR A 1 348 ? 11.002 10.311 -25.790 1.00 97.50 348 THR A CA 1
ATOM 2600 C C . THR A 1 348 ? 9.676 10.180 -26.528 1.00 97.50 348 THR A C 1
ATOM 2602 O O . THR A 1 348 ? 9.584 10.433 -27.731 1.00 97.50 348 THR A O 1
ATOM 2605 N N . CYS A 1 349 ? 8.609 9.860 -25.799 1.00 97.81 349 CYS A N 1
ATOM 2606 C CA . CYS A 1 349 ? 7.249 9.860 -26.321 1.00 97.81 349 CYS A CA 1
ATOM 2607 C C . CYS A 1 349 ? 6.766 11.284 -26.629 1.00 97.81 349 CYS A C 1
ATOM 2609 O O . CYS A 1 349 ? 6.790 12.177 -25.781 1.00 97.81 349 CYS A O 1
ATOM 2611 N N . ARG A 1 350 ? 6.301 11.496 -27.862 1.00 97.56 350 ARG A N 1
ATOM 2612 C CA . ARG A 1 350 ? 5.738 12.764 -28.353 1.00 97.56 350 ARG A CA 1
ATOM 2613 C C . ARG A 1 350 ? 4.210 12.732 -28.428 1.00 97.56 350 ARG A C 1
ATOM 2615 O O . ARG A 1 350 ? 3.577 13.764 -28.233 1.00 97.56 350 ARG A O 1
ATOM 2622 N N . SER A 1 351 ? 3.618 11.570 -28.698 1.00 97.94 351 SER A N 1
ATOM 2623 C CA . SER A 1 351 ? 2.163 11.375 -28.723 1.00 97.94 351 SER A CA 1
ATOM 2624 C C . SER A 1 351 ? 1.795 9.925 -28.398 1.00 97.94 351 SER A C 1
ATOM 2626 O O . SER A 1 351 ? 2.609 9.024 -28.590 1.00 97.94 351 SER A O 1
ATOM 2628 N N . VAL A 1 352 ? 0.570 9.706 -27.914 1.00 97.94 352 VAL A N 1
ATOM 2629 C CA . VAL A 1 352 ? 0.050 8.395 -27.486 1.00 97.94 352 VAL A CA 1
ATOM 2630 C C . VAL A 1 352 ? -1.176 7.978 -28.312 1.00 97.94 352 VAL A C 1
ATOM 2632 O O . VAL A 1 352 ? -1.727 8.771 -29.074 1.00 97.94 352 VAL A O 1
ATOM 2635 N N . GLY A 1 353 ? -1.616 6.732 -28.150 1.00 97.69 353 GLY A N 1
ATOM 2636 C CA . GLY A 1 353 ? -2.634 6.056 -28.955 1.00 97.69 353 GLY A CA 1
ATOM 2637 C C . GLY A 1 353 ? -2.052 4.989 -29.893 1.00 97.69 353 GLY A C 1
ATOM 2638 O O . GLY A 1 353 ? -0.847 4.718 -29.889 1.00 97.69 353 GLY A O 1
ATOM 2639 N N . ALA A 1 354 ? -2.924 4.399 -30.716 1.00 97.12 354 ALA A N 1
ATOM 2640 C CA . ALA A 1 354 ? -2.560 3.371 -31.699 1.00 97.12 354 ALA A CA 1
ATOM 2641 C C . ALA A 1 354 ? -1.613 3.878 -32.804 1.00 97.12 354 ALA A C 1
ATOM 2643 O O . ALA A 1 354 ? -0.944 3.095 -33.470 1.00 97.12 354 ALA A O 1
ATOM 2644 N N . THR A 1 355 ? -1.553 5.198 -32.993 1.00 97.31 355 THR A N 1
ATOM 2645 C CA . THR A 1 355 ? -0.617 5.893 -33.889 1.00 97.31 355 THR A CA 1
ATOM 2646 C C . THR A 1 355 ? 0.223 6.905 -33.109 1.00 97.31 355 THR A C 1
ATOM 2648 O O . THR A 1 355 ? 0.444 8.022 -33.578 1.00 97.31 355 THR A O 1
ATOM 2651 N N . GLY A 1 356 ? 0.610 6.550 -31.881 1.00 97.94 356 GLY A N 1
ATOM 2652 C CA . GLY A 1 356 ? 1.512 7.357 -31.069 1.00 97.94 356 GLY A CA 1
ATOM 2653 C C . GLY A 1 356 ? 2.877 7.506 -31.739 1.00 97.94 356 GLY A C 1
ATOM 2654 O O . GLY A 1 356 ? 3.201 6.815 -32.704 1.00 97.94 356 GLY A O 1
ATOM 2655 N N . THR A 1 357 ? 3.699 8.419 -31.240 1.00 98.19 357 THR A N 1
ATOM 2656 C CA . THR A 1 357 ? 5.003 8.719 -31.841 1.00 98.19 357 THR A CA 1
ATOM 2657 C C . THR A 1 357 ? 6.070 8.860 -30.777 1.00 98.19 357 THR A C 1
ATOM 2659 O O . THR A 1 357 ? 5.842 9.540 -29.775 1.00 98.19 357 THR A O 1
ATOM 2662 N N . VAL A 1 358 ? 7.253 8.313 -31.036 1.00 98.38 358 VAL A N 1
ATOM 2663 C CA . VAL A 1 358 ? 8.451 8.480 -30.206 1.00 98.38 358 VAL A CA 1
ATOM 2664 C C . VAL A 1 358 ? 9.577 9.080 -31.034 1.00 98.38 358 VAL A C 1
ATOM 2666 O O . VAL A 1 358 ? 9.693 8.796 -32.223 1.00 98.38 358 VAL A O 1
ATOM 2669 N N . GLU A 1 359 ? 10.397 9.916 -30.415 1.00 97.62 359 GLU A N 1
ATOM 2670 C CA . GLU A 1 359 ? 11.637 10.411 -31.005 1.00 97.62 359 GLU A CA 1
ATOM 2671 C C . GLU A 1 359 ? 12.819 9.678 -30.380 1.00 97.62 359 GLU A C 1
ATOM 2673 O O . GLU A 1 359 ? 12.917 9.628 -29.154 1.00 97.62 359 GLU A O 1
ATOM 2678 N N . THR A 1 360 ? 13.687 9.107 -31.215 1.00 97.44 360 THR A N 1
ATOM 2679 C CA . THR A 1 360 ? 14.815 8.276 -30.770 1.00 97.44 360 THR A CA 1
ATOM 2680 C C . THR A 1 360 ? 16.140 8.867 -31.222 1.00 97.44 360 THR A C 1
ATOM 2682 O O . THR A 1 360 ? 16.300 9.167 -32.404 1.00 97.44 360 THR A O 1
ATOM 2685 N N . HIS A 1 361 ? 17.078 9.001 -30.289 1.00 95.06 361 HIS A N 1
ATOM 2686 C CA . HIS A 1 361 ? 18.460 9.425 -30.522 1.00 95.06 361 HIS A CA 1
ATOM 2687 C C . HIS A 1 361 ? 19.399 8.289 -30.125 1.00 95.06 361 HIS A C 1
ATOM 2689 O O . HIS A 1 361 ? 19.168 7.636 -29.103 1.00 95.06 361 HIS A O 1
ATOM 2695 N N . ILE A 1 362 ? 20.441 8.068 -30.924 1.00 95.00 362 ILE A N 1
ATOM 2696 C CA . ILE A 1 362 ? 21.524 7.127 -30.616 1.00 95.00 362 ILE A CA 1
ATOM 2697 C C . ILE A 1 362 ? 22.815 7.931 -30.566 1.00 95.00 362 ILE A C 1
ATOM 2699 O O . ILE A 1 362 ? 23.146 8.625 -31.526 1.00 95.00 362 ILE A O 1
ATOM 2703 N N . ASP A 1 363 ? 23.518 7.801 -29.454 1.00 95.12 363 ASP A N 1
ATOM 2704 C CA . ASP A 1 363 ? 24.893 8.239 -29.272 1.00 95.12 363 ASP A CA 1
ATOM 2705 C C . ASP A 1 363 ? 25.721 6.969 -29.074 1.00 95.12 363 ASP A C 1
ATOM 2707 O O . ASP A 1 363 ? 25.444 6.181 -28.165 1.00 95.12 363 ASP A O 1
ATOM 2711 N N . TRP A 1 364 ? 26.643 6.685 -29.984 1.00 94.25 364 TRP A N 1
ATOM 2712 C CA . TRP A 1 364 ? 27.518 5.520 -29.900 1.00 94.25 364 TRP A CA 1
ATOM 2713 C C . TRP A 1 364 ? 28.963 5.956 -30.053 1.00 94.25 364 TRP A C 1
ATOM 2715 O O . TRP A 1 364 ? 29.312 6.665 -30.997 1.00 94.25 364 TRP A O 1
ATOM 2725 N N . GLU A 1 365 ? 29.798 5.503 -29.129 1.00 93.44 365 GLU A N 1
ATOM 2726 C CA . GLU A 1 365 ? 31.201 5.864 -29.040 1.00 93.44 365 GLU A CA 1
ATOM 2727 C C . GLU A 1 365 ? 32.053 4.611 -28.853 1.00 93.44 365 GLU A C 1
ATOM 2729 O O . GLU A 1 365 ? 31.675 3.669 -28.150 1.00 93.44 365 GLU A O 1
ATOM 2734 N N . TYR A 1 366 ? 33.227 4.600 -29.476 1.00 93.56 366 TYR A N 1
ATOM 2735 C CA . TYR A 1 366 ? 34.238 3.578 -29.232 1.00 93.56 366 TYR A CA 1
ATOM 2736 C C . TYR A 1 366 ? 35.643 4.166 -29.302 1.00 93.56 366 TYR A C 1
ATOM 2738 O O . TYR A 1 366 ? 35.927 5.119 -30.037 1.00 93.56 366 TYR A O 1
ATOM 2746 N N . GLU A 1 367 ? 36.540 3.584 -28.515 1.00 91.69 367 GLU A N 1
ATOM 2747 C CA . GLU A 1 367 ? 37.958 3.907 -28.551 1.00 91.69 367 GLU A CA 1
ATOM 2748 C C . GLU A 1 367 ? 38.612 3.270 -29.784 1.00 91.69 367 GLU A C 1
ATOM 2750 O O . GLU A 1 367 ? 38.317 2.137 -30.159 1.00 91.69 367 GLU A O 1
ATOM 2755 N N . THR A 1 368 ? 39.537 3.994 -30.416 1.00 89.12 368 THR A N 1
ATOM 2756 C CA . THR A 1 368 ? 40.276 3.482 -31.591 1.00 89.12 368 THR A CA 1
ATOM 2757 C C . THR A 1 368 ? 41.628 2.867 -31.238 1.00 89.12 368 THR A C 1
ATOM 2759 O O . THR A 1 368 ? 42.271 2.214 -32.063 1.00 89.12 368 THR A O 1
ATOM 2762 N N . THR A 1 369 ? 42.126 3.129 -30.030 1.00 86.38 369 THR A N 1
ATOM 2763 C CA . THR A 1 369 ? 43.424 2.646 -29.549 1.00 86.38 369 THR A CA 1
ATOM 2764 C C . THR A 1 369 ? 43.445 2.642 -28.025 1.00 86.38 369 THR A C 1
ATOM 2766 O O . THR A 1 369 ? 43.186 3.678 -27.409 1.00 86.38 369 THR A O 1
ATOM 2769 N N . THR A 1 370 ? 43.859 1.527 -27.429 1.00 79.44 370 THR A N 1
ATOM 2770 C CA . THR A 1 370 ? 43.849 1.333 -25.975 1.00 79.44 370 THR A CA 1
ATOM 2771 C C . THR A 1 370 ? 44.619 2.426 -25.240 1.00 79.44 370 THR A C 1
ATOM 2773 O O . THR A 1 370 ? 45.808 2.654 -25.491 1.00 79.44 370 THR A O 1
ATOM 2776 N N . GLY A 1 371 ? 43.956 3.081 -24.282 1.00 74.50 371 GLY A N 1
ATOM 2777 C CA . GLY A 1 371 ? 44.562 4.125 -23.447 1.00 74.50 371 GLY A CA 1
ATOM 2778 C C . GLY A 1 371 ? 44.812 5.453 -24.173 1.00 74.50 371 GLY A C 1
ATOM 2779 O O . GLY A 1 371 ? 45.572 6.288 -23.675 1.00 74.50 371 GLY A O 1
ATOM 2780 N N . SER A 1 372 ? 44.203 5.646 -25.345 1.00 76.88 372 SER A N 1
ATOM 2781 C CA . SER A 1 372 ? 44.199 6.902 -26.097 1.00 76.88 372 SER A CA 1
ATOM 2782 C C . SER A 1 372 ? 43.008 7.783 -25.708 1.00 76.88 372 SER A C 1
ATOM 2784 O O . SER A 1 372 ? 41.999 7.302 -25.213 1.00 76.88 372 SER A O 1
ATOM 2786 N N . SER A 1 373 ? 43.090 9.087 -25.986 1.00 79.62 373 SER A N 1
ATOM 2787 C CA . SER A 1 373 ? 41.932 9.994 -25.930 1.00 79.62 373 SER A CA 1
ATOM 2788 C C . SER A 1 373 ? 41.185 10.085 -27.271 1.00 79.62 373 SER A C 1
ATOM 2790 O O . SER A 1 373 ? 40.416 11.022 -27.479 1.00 79.62 373 SER A O 1
ATOM 2792 N N . LEU A 1 374 ? 41.500 9.202 -28.225 1.00 84.56 374 LEU A N 1
ATOM 2793 C CA . LEU A 1 374 ? 40.899 9.179 -29.557 1.00 84.56 374 LEU A CA 1
ATOM 2794 C C . LEU A 1 374 ? 39.645 8.304 -29.551 1.00 84.56 374 LEU A C 1
ATOM 2796 O O . LEU A 1 374 ? 39.739 7.074 -29.576 1.00 84.56 374 LEU A O 1
ATOM 2800 N N . ILE A 1 375 ? 38.496 8.972 -29.560 1.00 87.25 375 ILE A N 1
ATOM 2801 C CA . ILE A 1 375 ? 37.171 8.367 -29.680 1.00 87.25 375 ILE A CA 1
ATOM 2802 C C . ILE A 1 375 ? 36.609 8.629 -31.074 1.00 87.25 375 ILE A C 1
ATOM 2804 O O . ILE A 1 375 ? 36.762 9.724 -31.621 1.00 87.25 375 ILE A O 1
ATOM 2808 N N . GLU A 1 376 ? 35.958 7.622 -31.634 1.00 90.62 376 GLU A N 1
ATOM 2809 C CA . GLU A 1 376 ? 35.064 7.793 -32.773 1.00 90.62 376 GLU A CA 1
ATOM 2810 C C . GLU A 1 376 ? 33.641 7.821 -32.249 1.00 90.62 376 GLU A C 1
ATOM 2812 O O . GLU A 1 376 ? 33.281 7.046 -31.361 1.00 90.62 376 GLU A O 1
ATOM 2817 N N . ARG A 1 377 ? 32.842 8.732 -32.800 1.00 89.38 377 ARG A N 1
ATOM 2818 C CA . ARG A 1 377 ? 31.475 8.954 -32.350 1.00 89.38 377 ARG A CA 1
ATOM 2819 C C . ARG A 1 377 ? 30.510 8.954 -33.511 1.00 89.38 377 ARG A C 1
ATOM 2821 O O . ARG A 1 377 ? 30.717 9.631 -34.519 1.00 89.38 377 ARG A O 1
ATOM 2828 N N . LEU A 1 378 ? 29.424 8.230 -33.317 1.00 87.81 378 LEU A N 1
ATOM 2829 C CA . LEU A 1 378 ? 28.264 8.215 -34.174 1.00 87.81 378 LEU A CA 1
ATOM 2830 C C . LEU A 1 378 ? 27.088 8.841 -33.428 1.00 87.81 378 LEU A C 1
ATOM 2832 O O . LEU A 1 378 ? 26.547 8.252 -32.496 1.00 87.81 378 LEU A O 1
ATOM 2836 N N . ASP A 1 379 ? 26.632 9.984 -33.933 1.00 87.62 379 ASP A N 1
ATOM 2837 C CA . ASP A 1 379 ? 25.354 10.568 -33.545 1.00 87.62 379 ASP A CA 1
ATOM 2838 C C . ASP A 1 379 ? 24.305 10.253 -34.625 1.00 87.62 379 ASP A C 1
ATOM 2840 O O . ASP A 1 379 ? 24.359 10.793 -35.737 1.00 87.62 379 ASP A O 1
ATOM 2844 N N . VAL A 1 380 ? 23.320 9.408 -34.313 1.00 88.56 380 VAL A N 1
ATOM 2845 C CA . VAL A 1 380 ? 22.143 9.230 -35.178 1.00 88.56 380 VAL A CA 1
ATOM 2846 C C . VAL A 1 380 ? 21.092 10.250 -34.763 1.00 88.56 380 VAL A C 1
ATOM 2848 O O . VAL A 1 380 ? 20.549 10.193 -33.657 1.00 88.56 380 VAL A O 1
ATOM 2851 N N . ALA A 1 381 ? 20.815 11.196 -35.663 1.00 85.12 381 ALA A N 1
ATOM 2852 C CA . ALA A 1 381 ? 19.873 12.277 -35.412 1.00 85.12 381 ALA A CA 1
ATOM 2853 C C . ALA A 1 381 ? 18.475 11.757 -35.035 1.00 85.12 381 ALA A C 1
ATOM 2855 O O . ALA A 1 381 ? 18.007 10.736 -35.546 1.00 85.12 381 ALA A O 1
ATOM 2856 N N . GLY A 1 382 ? 17.794 12.528 -34.183 1.00 83.69 382 GLY A N 1
ATOM 2857 C CA . GLY A 1 382 ? 16.441 12.255 -33.714 1.00 83.69 382 GLY A CA 1
ATOM 2858 C C . GLY A 1 382 ? 15.481 11.859 -34.828 1.00 83.69 382 GLY A C 1
ATOM 2859 O O . GLY A 1 382 ? 15.122 12.683 -35.671 1.00 83.69 382 GLY A O 1
ATOM 2860 N N . THR A 1 383 ? 15.037 10.604 -34.809 1.00 88.81 383 THR A N 1
ATOM 2861 C CA . THR A 1 383 ? 14.050 10.087 -35.762 1.00 88.81 383 THR A CA 1
ATOM 2862 C C . THR A 1 383 ? 12.700 9.946 -35.073 1.00 88.81 383 THR A C 1
ATOM 2864 O O . THR A 1 383 ? 12.595 9.296 -34.031 1.00 88.81 383 THR A O 1
ATOM 2867 N N . LEU A 1 384 ? 11.665 10.576 -35.640 1.00 95.81 384 LEU A N 1
ATOM 2868 C CA . LEU A 1 384 ? 10.290 10.460 -35.158 1.00 95.81 384 LEU A CA 1
ATOM 2869 C C . LEU A 1 384 ? 9.618 9.243 -35.801 1.00 95.81 384 LEU A C 1
ATOM 2871 O O . LEU A 1 384 ? 9.361 9.237 -37.005 1.00 95.81 384 LEU A O 1
ATOM 2875 N N . THR A 1 385 ? 9.282 8.249 -34.987 1.00 97.69 385 THR A N 1
ATOM 2876 C CA . THR A 1 385 ? 8.727 6.971 -35.445 1.00 97.69 385 THR A CA 1
ATOM 2877 C C . THR A 1 385 ? 7.348 6.733 -34.844 1.00 97.69 385 THR A C 1
ATOM 2879 O O . THR A 1 385 ? 7.106 7.031 -33.675 1.00 97.69 385 THR A O 1
ATOM 2882 N N . THR A 1 386 ? 6.424 6.205 -35.654 1.00 97.94 386 THR A N 1
ATOM 2883 C CA . THR A 1 386 ? 5.071 5.839 -35.204 1.00 97.94 386 THR A CA 1
ATOM 2884 C C . THR A 1 386 ? 5.082 4.467 -34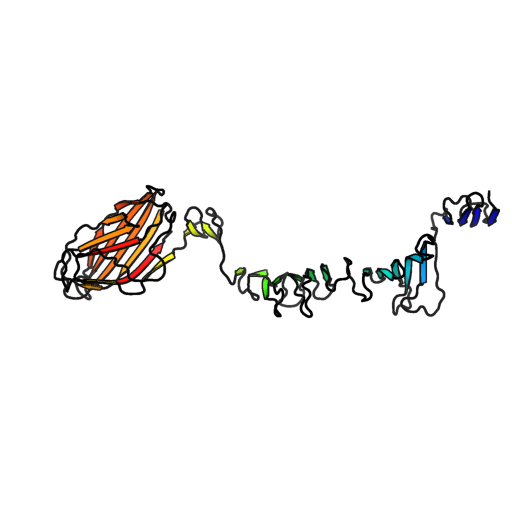.537 1.00 97.94 386 THR A C 1
ATOM 2886 O O . THR A 1 386 ? 5.602 3.509 -35.107 1.00 97.94 386 THR A O 1
ATOM 2889 N N . ILE A 1 387 ? 4.469 4.363 -33.360 1.00 97.94 387 ILE A N 1
ATOM 2890 C CA . ILE A 1 387 ? 4.278 3.118 -32.611 1.00 97.94 387 ILE A CA 1
ATOM 2891 C C . ILE A 1 387 ? 2.851 3.029 -32.057 1.00 97.94 387 ILE A C 1
ATOM 2893 O O . ILE A 1 387 ? 2.198 4.044 -31.817 1.00 97.94 387 ILE A O 1
ATOM 2897 N N . ASP A 1 388 ? 2.379 1.809 -31.801 1.00 97.94 388 ASP A N 1
ATOM 2898 C CA . ASP A 1 388 ? 1.161 1.595 -31.020 1.00 97.94 388 ASP A CA 1
ATOM 2899 C C . ASP A 1 388 ? 1.508 1.601 -29.527 1.00 97.94 388 ASP A C 1
ATOM 2901 O O . ASP A 1 388 ? 2.079 0.649 -29.001 1.00 97.94 388 ASP A O 1
ATOM 2905 N N . THR A 1 389 ? 1.164 2.690 -28.842 1.00 97.62 389 THR A N 1
ATOM 2906 C CA . THR A 1 389 ? 1.397 2.834 -27.392 1.00 97.62 389 THR A CA 1
ATOM 2907 C C . THR A 1 389 ? 0.320 2.161 -26.533 1.00 97.62 389 THR A C 1
ATOM 2909 O O . THR A 1 389 ? 0.485 2.047 -25.318 1.00 97.62 389 THR A O 1
ATOM 2912 N N . THR A 1 390 ? -0.774 1.695 -27.145 1.00 97.81 390 THR A N 1
ATOM 2913 C CA . THR A 1 390 ? -1.853 0.946 -26.474 1.00 97.81 390 THR A CA 1
ATOM 2914 C C . THR A 1 390 ? -1.586 -0.559 -26.432 1.00 97.81 390 THR A C 1
ATOM 2916 O O . THR A 1 390 ? -2.334 -1.308 -25.804 1.00 97.81 390 THR A O 1
ATOM 2919 N N . ALA A 1 391 ? -0.495 -1.000 -27.062 1.00 97.44 391 ALA A N 1
ATOM 2920 C CA . ALA A 1 391 ? 0.003 -2.365 -27.045 1.00 97.44 391 ALA A CA 1
ATOM 2921 C C . ALA A 1 391 ? 1.314 -2.467 -26.247 1.00 97.44 391 ALA A C 1
ATOM 2923 O O . ALA A 1 391 ? 2.003 -1.478 -26.013 1.00 97.44 391 ALA A O 1
ATOM 2924 N N . SER A 1 392 ? 1.660 -3.680 -25.812 1.00 98.00 392 SER A N 1
ATOM 2925 C CA . SER A 1 392 ? 2.975 -3.964 -25.228 1.00 98.00 392 SER A CA 1
ATOM 2926 C C . SER A 1 392 ? 4.047 -4.076 -26.313 1.00 98.00 392 SER A C 1
ATOM 2928 O O . SER A 1 392 ? 3.778 -4.644 -27.373 1.00 98.00 392 SER A O 1
ATOM 2930 N N . GLY A 1 393 ? 5.280 -3.671 -26.012 1.00 97.75 393 GLY A N 1
ATOM 2931 C CA . GLY A 1 393 ? 6.412 -3.796 -26.933 1.00 97.75 393 GLY A CA 1
ATOM 2932 C C . GLY A 1 393 ? 7.738 -3.994 -26.207 1.00 97.75 393 GLY A C 1
ATOM 2933 O O . GLY A 1 393 ? 7.971 -3.411 -25.149 1.00 97.75 393 GLY A O 1
ATOM 2934 N N . ALA A 1 394 ? 8.594 -4.848 -26.769 1.00 97.94 394 ALA A N 1
ATOM 2935 C CA . ALA A 1 394 ? 9.939 -5.099 -26.262 1.00 97.94 394 ALA A CA 1
ATOM 2936 C C . ALA A 1 394 ? 10.930 -4.073 -26.811 1.00 97.94 394 ALA A C 1
ATOM 2938 O O . ALA A 1 394 ? 10.963 -3.837 -28.013 1.00 97.94 394 ALA A O 1
ATOM 2939 N N . LEU A 1 395 ? 11.720 -3.473 -25.932 1.00 98.31 395 LEU A N 1
ATOM 2940 C CA . LEU A 1 395 ? 12.871 -2.670 -26.303 1.00 98.31 395 LEU A CA 1
ATOM 2941 C C . LEU A 1 395 ? 14.003 -3.585 -26.750 1.00 98.31 395 LEU A C 1
ATOM 2943 O O . LEU A 1 395 ? 14.259 -4.607 -26.111 1.00 98.31 395 LEU A O 1
ATOM 2947 N N . ASP A 1 396 ? 14.696 -3.184 -27.805 1.00 98.31 396 ASP A N 1
ATOM 2948 C CA . ASP A 1 396 ? 15.934 -3.834 -28.212 1.00 98.31 396 ASP A CA 1
ATOM 2949 C C . ASP A 1 396 ? 16.898 -2.813 -28.818 1.00 98.31 396 ASP A C 1
ATOM 2951 O O . ASP A 1 396 ? 16.475 -1.822 -29.421 1.00 98.31 396 ASP A O 1
ATOM 2955 N N . VAL A 1 397 ? 18.190 -3.073 -28.656 1.00 98.19 397 VAL A N 1
ATOM 2956 C CA . VAL A 1 397 ? 19.259 -2.410 -29.400 1.00 98.19 397 VAL A CA 1
ATOM 2957 C C . VAL A 1 397 ? 20.036 -3.526 -30.069 1.00 98.19 397 VAL A C 1
ATOM 2959 O O . VAL A 1 397 ? 20.564 -4.408 -29.393 1.00 98.19 397 VAL A O 1
ATOM 2962 N N . THR A 1 398 ? 20.069 -3.520 -31.393 1.00 98.12 398 THR A N 1
ATOM 2963 C CA . THR A 1 398 ? 20.706 -4.571 -32.180 1.00 98.12 398 THR A CA 1
ATOM 2964 C C . THR A 1 398 ? 21.932 -4.035 -32.895 1.00 98.12 398 THR A C 1
ATOM 2966 O O . THR A 1 398 ? 22.071 -2.834 -33.136 1.00 98.12 398 THR A O 1
ATOM 2969 N N . PHE A 1 399 ? 22.821 -4.957 -33.240 1.00 97.56 399 PHE A N 1
ATOM 2970 C CA . PHE A 1 399 ? 24.019 -4.684 -34.011 1.00 97.56 399 PHE A CA 1
ATOM 2971 C C . PHE A 1 399 ? 24.154 -5.715 -35.132 1.00 97.56 399 PHE A C 1
ATOM 2973 O O . PHE A 1 399 ? 23.818 -6.896 -34.967 1.00 97.56 399 PHE A O 1
ATOM 2980 N N . ILE A 1 400 ? 24.665 -5.271 -36.275 1.00 96.56 400 ILE A N 1
ATOM 2981 C CA . ILE A 1 400 ? 24.960 -6.116 -37.431 1.00 96.56 400 ILE A CA 1
ATOM 2982 C C . ILE A 1 400 ? 26.303 -5.718 -38.042 1.00 96.56 400 ILE A C 1
ATOM 2984 O O . ILE A 1 400 ? 26.560 -4.547 -38.307 1.00 96.56 400 ILE A O 1
ATOM 2988 N N . TRP A 1 401 ? 27.161 -6.707 -38.300 1.00 97.12 401 TRP A N 1
ATOM 2989 C CA . TRP A 1 401 ? 28.365 -6.497 -39.100 1.00 97.12 401 TRP A CA 1
ATOM 2990 C C . TRP A 1 401 ? 28.029 -6.555 -40.590 1.00 97.12 401 TRP A C 1
ATOM 2992 O O . TRP A 1 401 ? 27.302 -7.441 -41.039 1.00 97.12 401 TRP A O 1
ATOM 3002 N N . GLY A 1 402 ? 28.648 -5.687 -41.388 1.00 95.75 402 GLY A N 1
ATOM 3003 C CA . GLY A 1 402 ? 28.543 -5.737 -42.848 1.00 95.75 402 GLY A CA 1
ATOM 3004 C C . GLY A 1 402 ? 29.277 -6.925 -43.475 1.00 95.75 402 GLY A C 1
ATOM 3005 O O . GLY A 1 402 ? 29.037 -7.273 -44.630 1.00 95.75 402 GLY A O 1
ATOM 3006 N N . THR A 1 403 ? 30.185 -7.574 -42.742 1.00 94.69 403 THR A N 1
ATOM 3007 C CA . THR A 1 403 ? 30.856 -8.813 -43.161 1.00 94.69 403 THR A CA 1
ATOM 3008 C C . THR A 1 403 ? 31.170 -9.680 -41.945 1.00 94.69 403 THR A C 1
ATOM 3010 O O . THR A 1 403 ? 31.697 -9.193 -40.944 1.00 94.69 403 THR A O 1
ATOM 3013 N N . ALA A 1 404 ? 30.874 -10.978 -42.049 1.00 95.88 404 ALA A N 1
ATOM 3014 C CA . ALA A 1 404 ? 31.265 -11.967 -41.053 1.00 95.88 404 ALA A CA 1
ATOM 3015 C C . ALA A 1 404 ? 32.784 -12.178 -41.106 1.00 95.88 404 ALA A C 1
ATOM 3017 O O . ALA A 1 404 ? 33.326 -12.562 -42.147 1.00 95.88 404 ALA A O 1
ATOM 3018 N N . ALA A 1 405 ? 33.461 -11.882 -40.000 1.00 94.81 405 ALA A N 1
ATOM 3019 C CA . ALA A 1 405 ? 34.869 -12.184 -39.825 1.00 94.81 405 ALA A CA 1
ATOM 3020 C C . ALA A 1 405 ? 35.183 -12.493 -38.357 1.00 94.81 405 ALA A C 1
ATOM 3022 O O . ALA A 1 405 ? 34.674 -11.832 -37.454 1.00 94.81 405 ALA A O 1
ATOM 3023 N N . ALA A 1 406 ? 36.092 -13.441 -38.122 1.00 91.50 406 ALA A N 1
ATOM 3024 C CA . ALA A 1 406 ? 36.431 -13.921 -36.781 1.00 91.50 406 ALA A CA 1
ATOM 3025 C C . ALA A 1 406 ? 37.026 -12.858 -35.836 1.00 91.50 406 ALA A C 1
ATOM 3027 O O . ALA A 1 406 ? 36.950 -13.031 -34.624 1.00 91.50 406 ALA A O 1
ATOM 3028 N N . ALA A 1 407 ? 37.626 -11.785 -36.367 1.00 91.44 407 ALA A N 1
ATOM 3029 C CA . ALA A 1 407 ? 38.159 -10.691 -35.547 1.00 91.44 407 ALA A CA 1
ATOM 3030 C C . ALA A 1 407 ? 37.124 -9.588 -35.258 1.00 91.44 407 ALA A C 1
ATOM 3032 O O . ALA A 1 407 ? 37.371 -8.748 -34.402 1.00 91.44 407 ALA A O 1
ATOM 3033 N N . ASN A 1 408 ? 35.975 -9.599 -35.946 1.00 95.69 408 ASN A N 1
ATOM 3034 C CA . ASN A 1 408 ? 34.876 -8.678 -35.682 1.00 95.69 408 ASN A CA 1
ATOM 3035 C C . ASN A 1 408 ? 34.083 -9.198 -34.487 1.00 95.69 408 ASN A C 1
ATOM 3037 O O . ASN A 1 408 ? 33.358 -10.191 -34.602 1.00 95.69 408 ASN A O 1
ATOM 3041 N N . THR A 1 409 ? 34.231 -8.536 -33.344 1.00 96.75 409 THR A N 1
ATOM 3042 C CA . THR A 1 409 ? 33.537 -8.895 -32.107 1.00 96.75 409 THR A CA 1
ATOM 3043 C C . THR A 1 409 ? 33.050 -7.645 -31.394 1.00 96.75 409 THR A C 1
ATOM 3045 O O . THR A 1 409 ? 33.841 -6.750 -31.113 1.00 96.75 409 THR A O 1
ATOM 3048 N N . ILE A 1 410 ? 31.770 -7.609 -31.043 1.00 97.88 410 ILE A N 1
ATOM 3049 C CA . ILE A 1 410 ? 31.222 -6.643 -30.090 1.00 97.88 410 ILE A CA 1
ATOM 3050 C C . ILE A 1 410 ? 30.631 -7.420 -28.924 1.00 97.88 410 ILE A C 1
ATOM 3052 O O . ILE A 1 410 ? 29.847 -8.348 -29.121 1.00 97.88 410 ILE A O 1
ATOM 3056 N N . THR A 1 411 ? 31.061 -7.092 -27.713 1.00 98.44 411 THR A N 1
ATOM 3057 C CA . THR A 1 411 ? 30.577 -7.714 -26.485 1.00 98.44 411 THR A CA 1
ATOM 3058 C C . THR A 1 411 ? 30.020 -6.650 -25.565 1.00 98.44 411 THR A C 1
ATOM 3060 O O . THR A 1 411 ? 30.757 -5.773 -25.126 1.00 98.44 411 THR A O 1
ATOM 3063 N N . SER A 1 412 ? 28.744 -6.762 -25.223 1.00 98.44 412 SER A N 1
ATOM 3064 C CA . SER A 1 412 ? 28.122 -5.988 -24.153 1.00 98.44 412 SER A CA 1
ATOM 3065 C C . SER A 1 412 ? 28.463 -6.625 -22.815 1.00 98.44 412 SER A C 1
ATOM 3067 O O . SER A 1 412 ? 28.154 -7.798 -22.597 1.00 98.44 412 SER A O 1
ATOM 3069 N N . LYS A 1 413 ? 29.069 -5.856 -21.912 1.00 98.00 413 LYS A N 1
ATOM 3070 C CA . LYS A 1 413 ? 29.446 -6.280 -20.553 1.00 98.00 413 LYS A CA 1
ATOM 3071 C C . LYS A 1 413 ? 28.467 -5.764 -19.506 1.00 98.00 413 LYS A C 1
ATOM 3073 O O . LYS A 1 413 ? 28.134 -6.464 -18.554 1.00 98.00 413 LYS A O 1
ATOM 3078 N N . ILE A 1 414 ? 28.005 -4.530 -19.687 1.00 97.50 414 ILE A N 1
ATOM 3079 C CA . ILE A 1 414 ? 27.085 -3.846 -18.781 1.00 97.50 414 ILE A CA 1
ATOM 3080 C C . ILE A 1 414 ? 25.983 -3.242 -19.636 1.00 97.50 414 ILE A C 1
ATOM 3082 O O . ILE A 1 414 ? 26.270 -2.546 -20.602 1.00 97.50 414 ILE A O 1
ATOM 3086 N N . ALA A 1 415 ? 24.728 -3.491 -19.275 1.00 98.25 415 ALA A N 1
ATOM 3087 C CA . ALA A 1 415 ? 23.593 -2.843 -19.913 1.00 98.25 415 ALA A CA 1
ATOM 3088 C C . ALA A 1 415 ? 22.480 -2.590 -18.899 1.00 98.25 415 ALA A C 1
ATOM 3090 O O . ALA A 1 415 ? 22.197 -3.449 -18.056 1.00 98.25 415 ALA A O 1
ATOM 3091 N N . PHE A 1 416 ? 21.828 -1.436 -18.986 1.00 98.00 416 PHE A N 1
ATOM 3092 C CA . PHE A 1 416 ? 20.664 -1.120 -18.165 1.00 98.00 416 PHE A CA 1
ATOM 3093 C C . PHE A 1 416 ? 19.684 -0.204 -18.893 1.00 98.00 416 PHE A C 1
ATOM 3095 O O . PHE A 1 416 ? 20.038 0.500 -19.839 1.00 98.00 416 PHE A O 1
ATOM 3102 N N . VAL A 1 417 ? 18.430 -0.237 -18.439 1.00 98.38 417 VAL A N 1
ATOM 3103 C CA . VAL A 1 417 ? 17.353 0.611 -18.960 1.00 98.38 417 VAL A CA 1
ATOM 3104 C C . VAL A 1 417 ? 16.685 1.352 -17.815 1.00 98.38 417 VAL A C 1
ATOM 3106 O O . VAL A 1 417 ? 16.250 0.731 -16.844 1.00 98.38 417 VAL A O 1
ATOM 3109 N N . GLU A 1 418 ? 16.568 2.667 -17.953 1.00 97.12 418 GLU A N 1
ATOM 3110 C CA . GLU A 1 418 ? 15.934 3.572 -16.997 1.00 97.12 418 GLU A CA 1
ATOM 3111 C C . GLU A 1 418 ? 14.725 4.278 -17.605 1.00 97.12 418 GLU A C 1
ATOM 3113 O O . GLU A 1 418 ? 14.712 4.631 -18.785 1.00 97.12 418 GLU A O 1
ATOM 3118 N N . VAL A 1 419 ? 13.729 4.542 -16.764 1.00 95.50 419 VAL A N 1
ATOM 3119 C CA . VAL A 1 419 ? 12.583 5.405 -17.065 1.00 95.50 419 VAL A CA 1
ATOM 3120 C C . VAL A 1 419 ? 12.791 6.716 -16.325 1.00 95.50 419 VAL A C 1
ATOM 3122 O O . VAL A 1 419 ? 12.854 6.718 -15.097 1.00 95.50 419 VAL A O 1
ATOM 3125 N N . LEU A 1 420 ? 12.947 7.812 -17.065 1.00 92.50 420 LEU A N 1
ATOM 3126 C CA . LEU A 1 420 ? 13.369 9.099 -16.514 1.00 92.50 420 LEU A CA 1
ATOM 3127 C C . LEU A 1 420 ? 12.211 9.946 -15.971 1.00 92.50 420 LEU A C 1
ATOM 3129 O O . LEU A 1 420 ? 12.466 10.899 -15.236 1.00 92.50 420 LEU A O 1
ATOM 3133 N N . ASN A 1 421 ? 10.961 9.636 -16.332 1.00 83.31 421 ASN A N 1
ATOM 3134 C CA . ASN A 1 421 ? 9.790 10.408 -15.914 1.00 83.31 421 ASN A CA 1
ATOM 3135 C C . ASN A 1 421 ? 8.442 9.712 -16.077 1.00 83.31 421 ASN A C 1
ATOM 3137 O O . ASN A 1 421 ? 8.346 8.659 -16.751 1.00 83.31 421 ASN A O 1
#

Foldseek 3Di:
DWPDFADDPVRAATCWTQDPVVCAIEGRHHDDPDNYYYDDPDPVDGRDDDQADPDPDQAFFDWSDKDWDWDCPPPPDGIFTAKMWTWTDHPPDPDDFTWTFMDGRNHTAWIQGSVRDIAGDADPPDDGAPDDDPDPDHCWDFDDDQKTKTFGWDRLDDPDDTDTQKIAIDHDDDQFGWRIWGWDDRPDPDTFTQWTQGPVRAIEGSDRDDPDNYDYPDDDDFDEDDDDQDAADWGQHPQLNAIWHHHPRDIFGDKDWQWKADDKDKDALFQDKDFLGDDTPGALKDAALNDHAFWKKKKKWKDKWWDDAWFWKKKFKDWAPDTQFILPIDTDGHAPDIWMKMKMKMWGWHAAAQFTKIWIWIWIWIDRYPPDPDIDIDTGDIDIDTHHNRGMTGITMIMGTPGRDRRGMDMTDIMIMMTRD

Mean predicted aligned error: 12.69 Å

Radius of gyration: 46.12 Å; Cα contacts (8 Å, |Δi|>4): 1020; chains: 1; bounding box: 115×46×110 Å

pLDDT: mean 85.09, std 15.2, range [37.47, 98.5]

Organism: NCBI:txid412755